Protein 2BKW (pdb70)

Nearest PDB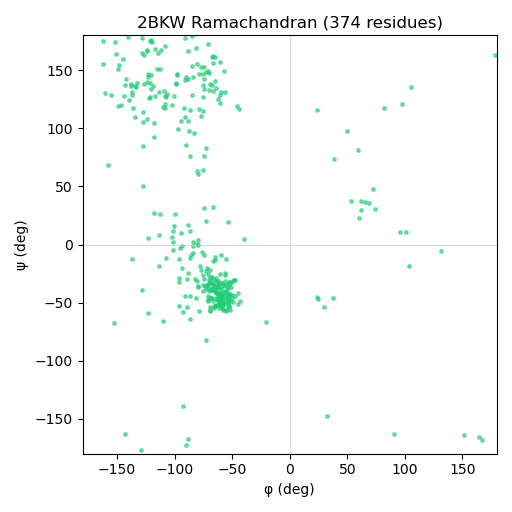 structures (foldseek):
  2bkw-assembly1_A-2  TM=1.003E+00  e=6.343E-75  Saccharomyces cerevisiae S288C
  2dr1-assembly1_B  TM=9.076E-01  e=2.582E-27  Pyrococcus horikoshii OT3
  1iug-assembly1_B  TM=9.218E-01  e=3.062E-27  Thermus thermophilus
  6pk3-assembly1_B  TM=8.528E-01  e=1.511E-28  Arabidopsis thaliana
  6mfb-assembly1_B  TM=8.972E-01  e=1.087E-23  Aedes aegypti

Structure (mmCIF, N/CA/C/O backbone):
data_2BKW
#
_entry.id   2BKW
#
_cell.length_a   57.400
_cell.length_b   57.400
_cell.length_c   184.500
_cell.angle_alpha   90.00
_cell.angle_beta   90.00
_cell.angle_gamma   120.00
#
_symmetry.space_group_name_H-M   'P 31 2 1'
#
loop_
_entity.id
_entity.type
_entity.pdbx_description
1 polymer 'ALANINE-GLYOXYLATE AMINOTRANSFERASE 1'
2 non-polymer "PYRIDOXAL-5'-PHOSPHATE"
3 non-polymer 'GLYOXYLIC ACID'
4 water water
#
loop_
_atom_site.group_PDB
_atom_site.id
_atom_site.type_symbol
_atom_site.label_atom_id
_atom_site.label_alt_id
_atom_site.label_comp_id
_atom_site.label_asym_id
_atom_site.label_entity_id
_atom_site.label_seq_id
_atom_site.pdbx_PDB_ins_code
_atom_site.Cartn_x
_atom_site.Cartn_y
_atom_site.Cartn_z
_atom_site.occupancy
_atom_site.B_iso_or_equiv
_atom_site.auth_seq_id
_atom_site.auth_comp_id
_atom_site.auth_asym_id
_atom_site.auth_atom_id
_atom_site.pdbx_PDB_model_num
ATOM 1 N N . LYS A 1 3 ? -16.595 83.540 18.066 1.00 63.41 3 LYS A N 1
ATOM 2 C CA . LYS A 1 3 ? -16.665 82.069 18.321 1.00 63.61 3 LYS A CA 1
ATOM 3 C C . LYS A 1 3 ? -16.267 81.269 17.085 1.00 61.94 3 LYS A C 1
ATOM 4 O O . LYS A 1 3 ? -16.272 81.785 15.964 1.00 61.93 3 LYS A O 1
ATOM 10 N N . SER A 1 4 ? -15.934 80.001 17.299 1.00 59.30 4 SER A N 1
ATOM 11 C CA . SER A 1 4 ? -15.523 79.132 16.206 1.00 56.48 4 SER A CA 1
ATOM 12 C C . SER A 1 4 ? -16.295 77.821 16.193 1.00 53.78 4 SER A C 1
ATOM 13 O O . SER A 1 4 ? -17.214 77.610 16.994 1.00 52.48 4 SER A O 1
ATOM 16 N N . VAL A 1 5 ? -15.918 76.951 15.260 1.00 50.12 5 VAL A N 1
ATOM 17 C CA . VAL A 1 5 ? -16.540 75.643 15.142 1.00 46.52 5 VAL A CA 1
ATOM 18 C C . VAL A 1 5 ? -16.009 74.806 16.301 1.00 42.56 5 VAL A C 1
ATOM 19 O O . VAL A 1 5 ? -14.842 74.923 16.681 1.00 41.10 5 VAL A O 1
ATOM 23 N N . ASP A 1 6 ? -16.873 73.975 16.868 1.00 37.45 6 ASP A N 1
ATOM 24 C CA . ASP A 1 6 ? -16.480 73.121 17.973 1.00 33.13 6 ASP A CA 1
ATOM 25 C C . ASP A 1 6 ? -15.464 72.089 17.486 1.00 29.91 6 ASP A C 1
ATOM 26 O O . ASP A 1 6 ? -15.393 71.767 16.308 1.00 28.81 6 ASP A O 1
ATOM 31 N N . THR A 1 7 ? -14.664 71.582 18.406 1.00 27.96 7 THR A N 1
ATOM 32 C CA . THR A 1 7 ? -13.663 70.589 18.075 1.00 25.50 7 THR A CA 1
ATOM 33 C C . THR A 1 7 ? -14.318 69.221 18.144 1.00 24.81 7 THR A C 1
ATOM 34 O O . THR A 1 7 ? -14.767 68.793 19.207 1.00 23.84 7 THR A O 1
ATOM 38 N N . LEU A 1 8 ? -14.384 68.540 17.006 1.00 24.74 8 LEU A N 1
ATOM 39 C CA . LEU A 1 8 ? -14.999 67.224 16.958 1.00 24.23 8 LEU A CA 1
ATOM 40 C C . LEU A 1 8 ? -14.098 66.137 17.513 1.00 24.72 8 LEU A C 1
ATOM 41 O O . LEU A 1 8 ? -13.084 65.778 16.905 1.00 25.90 8 LEU A O 1
ATOM 46 N N . LEU A 1 9 ? -14.479 65.605 18.669 1.00 23.36 9 LEU A N 1
ATOM 47 C CA . LEU A 1 9 ? -13.712 64.548 19.302 1.00 21.24 9 LEU A CA 1
ATOM 48 C C . LEU A 1 9 ? -14.598 63.360 19.642 1.00 22.57 9 LEU A C 1
ATOM 49 O O . LEU A 1 9 ? -14.608 62.882 20.775 1.00 21.52 9 LEU A O 1
ATOM 54 N N . ILE A 1 10 ? -15.355 62.909 18.644 1.00 23.65 10 ILE A N 1
ATOM 55 C CA . ILE A 1 10 ? -16.225 61.747 18.775 1.00 24.56 10 ILE A CA 1
ATOM 56 C C . ILE A 1 10 ? -15.652 60.676 17.843 1.00 25.66 10 ILE A C 1
ATOM 57 O O . ILE A 1 10 ? -14.823 60.966 16.976 1.00 24.90 10 ILE A O 1
ATOM 62 N N . PRO A 1 11 ? -16.076 59.420 18.015 1.00 26.37 11 PRO A N 1
ATOM 63 C CA . PRO A 1 11 ? -15.553 58.366 17.143 1.00 26.42 11 PRO A CA 1
ATOM 64 C C . PRO A 1 11 ? -16.208 58.289 15.766 1.00 26.60 11 PRO A C 1
ATOM 65 O O . PRO A 1 11 ? -16.803 57.269 15.403 1.00 27.79 11 PRO A O 1
ATOM 69 N N . GLY A 1 12 ? -16.090 59.371 15.001 1.00 25.50 12 GLY A N 1
ATOM 70 C CA . GLY A 1 12 ? -16.663 59.397 13.667 1.00 24.51 12 GLY A CA 1
ATOM 71 C C . GLY A 1 12 ? -18.018 60.077 13.604 1.00 24.66 12 GLY A C 1
ATOM 72 O O . GLY A 1 12 ? -18.955 59.646 14.278 1.00 25.90 12 GLY A O 1
ATOM 73 N N . PRO A 1 13 ? -18.160 61.143 12.797 1.00 22.32 13 PRO A N 1
ATOM 74 C CA . PRO A 1 13 ? -17.136 61.749 11.939 1.00 20.06 13 PRO A CA 1
ATOM 75 C C . PRO A 1 13 ? -15.992 62.347 12.743 1.00 18.79 13 PRO A C 1
ATOM 76 O O . PRO A 1 13 ? -16.134 62.609 13.936 1.00 20.06 13 PRO A O 1
ATOM 80 N N . ILE A 1 14 ? -14.859 62.565 12.086 1.00 18.38 14 ILE A N 1
ATOM 81 C CA . ILE A 1 14 ? -13.698 63.152 12.747 1.00 17.22 14 ILE A CA 1
ATOM 82 C C . ILE A 1 14 ? -13.257 64.402 11.997 1.00 17.08 14 ILE A C 1
ATOM 83 O O . ILE A 1 14 ? -13.695 64.641 10.875 1.00 17.81 14 ILE A O 1
ATOM 88 N N . ILE A 1 15 ? -12.399 65.193 12.632 1.00 16.80 15 ILE A N 1
ATOM 89 C CA . ILE A 1 15 ? -11.870 66.412 12.034 1.00 17.17 15 ILE A CA 1
ATOM 90 C C . ILE A 1 15 ? -11.036 66.046 10.807 1.00 18.66 15 ILE A C 1
ATOM 91 O O . ILE A 1 15 ? -10.225 65.114 10.854 1.00 21.88 15 ILE A O 1
ATOM 96 N N . LEU A 1 16 ? -11.234 66.780 9.715 1.00 17.85 16 LEU A N 1
ATOM 97 C CA . LEU A 1 16 ? -10.512 66.528 8.469 1.00 17.99 16 LEU A CA 1
ATOM 98 C C . LEU A 1 16 ? -9.336 67.472 8.338 1.00 18.54 16 LEU A C 1
ATOM 99 O O . LEU A 1 16 ? -9.405 68.628 8.754 1.00 19.73 16 LEU A O 1
ATOM 104 N N . SER A 1 17 ? -8.260 66.981 7.738 1.00 18.59 17 SER A N 1
ATOM 105 C CA . SER A 1 17 ? -7.083 67.809 7.523 1.00 17.76 17 SER A CA 1
ATOM 106 C C . SER A 1 17 ? -7.495 68.858 6.501 1.00 17.00 17 SER A C 1
ATOM 107 O O . SER A 1 17 ? -8.481 68.681 5.784 1.00 18.17 17 SER A O 1
ATOM 110 N N . GLY A 1 18 ? -6.737 69.941 6.425 1.00 16.23 18 GLY A N 1
ATOM 111 C CA . GLY A 1 18 ? -7.070 70.996 5.490 1.00 15.10 18 GLY A CA 1
ATOM 112 C C . GLY A 1 18 ? -7.185 70.534 4.056 1.00 15.90 18 GLY A C 1
ATOM 113 O O . GLY A 1 18 ? -8.127 70.890 3.355 1.00 17.70 18 GLY A O 1
ATOM 114 N N . ALA A 1 19 ? -6.230 69.728 3.612 1.00 16.52 19 ALA A N 1
ATOM 115 C CA . ALA A 1 19 ? -6.233 69.247 2.244 1.00 16.30 19 ALA A CA 1
ATOM 116 C C . ALA A 1 19 ? -7.487 68.462 1.870 1.00 18.72 19 ALA A C 1
ATOM 117 O O . ALA A 1 19 ? -8.124 68.762 0.857 1.00 18.61 19 ALA A O 1
ATOM 119 N N . VAL A 1 20 ? -7.852 67.465 2.674 1.00 19.33 20 VAL A N 1
ATOM 120 C CA . VAL A 1 20 ? -9.022 66.672 2.331 1.00 19.99 20 VAL A CA 1
ATOM 121 C C . VAL A 1 20 ? -10.306 67.471 2.479 1.00 21.47 20 VAL A C 1
ATOM 122 O O . VAL A 1 20 ? -11.278 67.211 1.776 1.00 20.61 20 VAL A O 1
ATOM 126 N N . GLN A 1 21 ? -10.315 68.456 3.370 1.00 23.13 21 GLN A N 1
ATOM 127 C CA . GLN A 1 21 ? -11.522 69.251 3.540 1.00 25.04 21 GLN A CA 1
ATOM 128 C C . GLN A 1 21 ? -11.767 70.155 2.347 1.00 24.77 21 GLN A C 1
ATOM 129 O O . GLN A 1 21 ? -12.878 70.215 1.820 1.00 26.07 21 GLN A O 1
ATOM 135 N N . LYS A 1 22 ? -10.740 70.866 1.913 1.00 24.98 22 LYS A N 1
ATOM 136 C CA . LYS A 1 22 ? -10.929 71.751 0.779 1.00 28.21 22 LYS A CA 1
ATOM 137 C C . LYS A 1 22 ? -11.018 70.965 -0.520 1.00 27.21 22 LYS A C 1
ATOM 138 O O . LYS A 1 22 ? -11.349 71.516 -1.567 1.00 26.95 22 LYS A O 1
ATOM 144 N N . ALA A 1 23 ? -10.721 69.672 -0.444 1.00 26.90 23 ALA A N 1
ATOM 145 C CA . ALA A 1 23 ? -10.793 68.813 -1.615 1.00 26.38 23 ALA A CA 1
ATOM 146 C C . ALA A 1 23 ? -12.270 68.515 -1.867 1.00 27.70 23 ALA A C 1
ATOM 147 O O . ALA A 1 23 ? -12.633 67.897 -2.865 1.00 27.31 23 ALA A O 1
ATOM 149 N N . LEU A 1 24 ? -13.116 68.961 -0.943 1.00 27.78 24 LEU A N 1
ATOM 150 C CA . LEU A 1 24 ? -14.553 68.772 -1.067 1.00 28.92 24 LEU A CA 1
ATOM 151 C C . LEU A 1 24 ? -15.124 69.928 -1.878 1.00 30.02 24 LEU A C 1
ATOM 152 O O . LEU A 1 24 ? -15.952 69.735 -2.757 1.00 29.98 24 LEU A O 1
ATOM 157 N N . ASP A 1 25 ? -14.666 71.134 -1.561 1.00 32.34 25 ASP A N 1
ATOM 158 C CA . ASP A 1 25 ? -15.102 72.340 -2.242 1.00 32.78 25 ASP A CA 1
ATOM 159 C C . ASP A 1 25 ? -14.463 72.411 -3.618 1.00 31.09 25 ASP A C 1
ATOM 160 O O . ASP A 1 25 ? -13.513 73.161 -3.832 1.00 32.34 25 ASP A O 1
ATOM 165 N N . VAL A 1 26 ? -14.983 71.616 -4.545 1.00 27.85 26 VAL A N 1
ATOM 166 C CA . VAL A 1 26 ? -14.475 71.586 -5.911 1.00 25.43 26 VAL A CA 1
ATOM 167 C C . VAL A 1 26 ? -15.634 71.419 -6.885 1.00 24.29 26 VAL A C 1
ATOM 168 O O . VAL A 1 26 ? -16.591 70.703 -6.604 1.00 23.20 26 VAL A O 1
ATOM 172 N N . PRO A 1 27 ? -15.568 72.085 -8.046 1.00 24.29 27 PRO A N 1
ATOM 173 C CA . PRO A 1 27 ? -16.660 71.951 -9.015 1.00 24.49 27 PRO A CA 1
ATOM 174 C C . PRO A 1 27 ? -16.910 70.504 -9.435 1.00 24.10 27 PRO A C 1
ATOM 175 O O . PRO A 1 27 ? -15.996 69.684 -9.462 1.00 25.67 27 PRO A O 1
ATOM 179 N N . SER A 1 28 ? -18.160 70.195 -9.751 1.00 23.87 28 SER A N 1
ATOM 180 C CA . SER A 1 28 ? -18.535 68.852 -10.169 1.00 23.29 28 SER A CA 1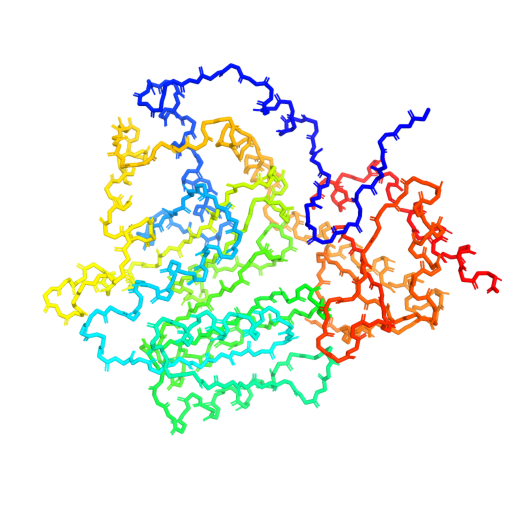
ATOM 181 C C . SER A 1 28 ? -17.908 68.432 -11.491 1.00 22.02 28 SER A C 1
ATOM 182 O O . SER A 1 28 ? -17.791 69.230 -12.417 1.00 20.83 28 SER A O 1
ATOM 185 N N . LEU A 1 29 ? -17.507 67.169 -11.564 1.00 21.13 29 LEU A N 1
ATOM 186 C CA . LEU A 1 29 ? -16.931 66.604 -12.778 1.00 21.05 29 LEU A CA 1
ATOM 187 C C . LEU A 1 29 ? -17.904 65.529 -13.233 1.00 20.14 29 LEU A C 1
ATOM 188 O O . LEU A 1 29 ? -18.605 64.949 -12.405 1.00 20.34 29 LEU A O 1
ATOM 193 N N . GLY A 1 30 ? -17.961 65.281 -14.540 1.00 20.24 30 GLY A N 1
ATOM 194 C CA . GLY A 1 30 ? -18.828 64.234 -15.054 1.00 20.07 30 GLY A CA 1
ATOM 195 C C . GLY A 1 30 ? -18.206 62.934 -14.579 1.00 19.50 30 GLY A C 1
ATOM 196 O O . GLY A 1 30 ? -16.992 62.793 -14.622 1.00 19.28 30 GLY A O 1
ATOM 197 N N . HIS A 1 31 ? -19.015 61.988 -14.119 1.00 20.98 31 HIS A N 1
ATOM 198 C CA . HIS A 1 31 ? -18.476 60.736 -13.611 1.00 23.55 31 HIS A CA 1
ATOM 199 C C . HIS A 1 31 ? -17.762 59.847 -14.629 1.00 23.53 31 HIS A C 1
ATOM 200 O O . HIS A 1 31 ? -17.072 58.897 -14.253 1.00 22.87 31 HIS A O 1
ATOM 207 N N . THR A 1 32 ? -17.916 60.136 -15.913 1.00 22.69 32 THR A N 1
ATOM 208 C CA . THR A 1 32 ? -17.229 59.327 -16.913 1.00 23.76 32 THR A CA 1
ATOM 209 C C . THR A 1 32 ? -16.181 60.165 -17.624 1.00 23.10 32 THR A C 1
ATOM 210 O O . THR A 1 32 ? -15.588 59.730 -18.603 1.00 24.48 32 THR A O 1
ATOM 214 N N . SER A 1 33 ? -15.957 61.371 -17.121 1.00 22.53 33 SER A N 1
ATOM 215 C CA . SER A 1 33 ? -14.976 62.265 -17.710 1.00 23.86 33 SER A CA 1
ATOM 216 C C . SER A 1 33 ? -13.578 61.738 -17.435 1.00 24.99 33 SER A C 1
ATOM 217 O O . SER A 1 33 ? -13.334 61.093 -16.417 1.00 26.22 33 SER A O 1
ATOM 220 N N . PRO A 1 34 ? -12.638 61.998 -18.348 1.00 25.88 34 PRO A N 1
ATOM 221 C CA . PRO A 1 34 ? -11.270 61.523 -18.151 1.00 25.08 34 PRO A CA 1
ATOM 222 C C . PRO A 1 34 ? -10.706 61.933 -16.800 1.00 25.35 34 PRO A C 1
ATOM 223 O O . PRO A 1 34 ? -10.096 61.113 -16.108 1.00 28.71 34 PRO A O 1
ATOM 227 N N . GLU A 1 35 ? -10.915 63.188 -16.411 1.00 22.45 35 GLU A N 1
ATOM 228 C CA . GLU A 1 35 ? -10.377 63.649 -15.143 1.00 23.28 35 GLU A CA 1
ATOM 229 C C . GLU A 1 35 ? -10.984 63.005 -13.915 1.00 23.05 35 GLU A C 1
ATOM 230 O O . GLU A 1 35 ? -10.285 62.809 -12.925 1.00 25.94 35 GLU A O 1
ATOM 236 N N . PHE A 1 36 ? -12.272 62.674 -13.942 1.00 22.66 36 PHE A N 1
ATOM 237 C CA . PHE A 1 36 ? -12.835 62.029 -12.770 1.00 19.73 36 PHE A CA 1
ATOM 238 C C . PHE A 1 36 ? -12.372 60.581 -12.750 1.00 20.47 36 PHE A C 1
ATOM 239 O O . PHE A 1 36 ? -12.052 60.040 -11.693 1.00 23.41 36 PHE A O 1
ATOM 247 N N . VAL A 1 37 ? -12.349 59.950 -13.918 1.00 17.80 37 VAL A N 1
ATOM 248 C CA . VAL A 1 37 ? -11.895 58.569 -14.017 1.00 18.29 37 VAL A CA 1
ATOM 249 C C . VAL A 1 37 ? -10.497 58.461 -13.387 1.00 19.15 37 VAL A C 1
ATOM 250 O O . VAL A 1 37 ? -10.180 57.463 -12.740 1.00 18.87 37 VAL A O 1
ATOM 254 N N . SER A 1 38 ? -9.667 59.490 -13.582 1.00 19.32 38 SER A N 1
ATOM 255 C CA . SER A 1 38 ? -8.314 59.509 -13.011 1.00 20.05 38 SER A CA 1
ATOM 256 C C . SER A 1 38 ? -8.379 59.431 -11.494 1.00 18.88 38 SER A C 1
ATOM 257 O O . SER A 1 38 ? -7.698 58.631 -10.863 1.00 17.10 38 SER A O 1
ATOM 260 N N . ILE A 1 39 ? -9.211 60.278 -10.916 1.00 18.98 39 ILE A N 1
ATOM 261 C CA . ILE A 1 39 ? -9.344 60.311 -9.479 1.00 19.74 39 ILE A CA 1
ATOM 262 C C . ILE A 1 39 ? -9.806 58.977 -8.912 1.00 19.78 39 ILE A C 1
ATOM 263 O O . ILE A 1 39 ? -9.146 58.410 -8.035 1.00 20.63 39 ILE A O 1
ATOM 268 N N . PHE A 1 40 ? -10.918 58.460 -9.428 1.00 18.35 40 PHE A N 1
ATOM 269 C CA . PHE A 1 40 ? -11.458 57.210 -8.908 1.00 18.13 40 PHE A CA 1
ATOM 270 C C . PHE A 1 40 ? -10.522 56.022 -9.078 1.00 16.74 40 PHE A C 1
ATOM 271 O O . PHE A 1 40 ? -10.529 55.111 -8.251 1.00 15.69 40 PHE A O 1
ATOM 279 N N . GLN A 1 41 ? -9.718 56.029 -10.137 1.00 15.43 41 GLN A N 1
ATOM 280 C CA . GLN A 1 41 ? -8.787 54.927 -10.373 1.00 15.84 41 GLN A CA 1
ATOM 281 C C . GLN A 1 41 ? -7.775 54.867 -9.235 1.00 16.36 41 GLN A C 1
ATOM 282 O O . GLN A 1 41 ? -7.511 53.809 -8.673 1.00 16.45 41 GLN A O 1
ATOM 288 N N . ARG A 1 42 ? -7.219 56.022 -8.897 1.00 18.79 42 ARG A N 1
ATOM 289 C CA . ARG A 1 42 ? -6.252 56.133 -7.815 1.00 19.11 42 ARG A CA 1
ATOM 290 C C . ARG A 1 42 ? -6.908 55.669 -6.525 1.00 18.27 42 ARG A C 1
ATOM 291 O O . ARG A 1 42 ? -6.324 54.915 -5.744 1.00 17.51 42 ARG A O 1
ATOM 299 N N . VAL A 1 43 ? -8.134 56.132 -6.319 1.00 17.11 43 VAL A N 1
ATOM 300 C CA . VAL A 1 43 ? -8.889 55.811 -5.117 1.00 16.57 43 VAL A CA 1
ATOM 301 C C . VAL A 1 43 ? -9.110 54.320 -4.913 1.00 15.73 43 VAL A C 1
ATOM 302 O O . VAL A 1 43 ? -8.971 53.797 -3.804 1.00 14.99 43 VAL A O 1
ATOM 306 N N . LEU A 1 44 ? -9.445 53.635 -5.991 1.00 16.00 44 LEU A N 1
ATOM 307 C CA . LEU A 1 44 ? -9.707 52.216 -5.914 1.00 16.25 44 LEU A CA 1
ATOM 308 C C . LEU A 1 44 ? -8.435 51.441 -5.601 1.00 18.08 44 LEU A C 1
ATOM 309 O O . LEU A 1 44 ? -8.453 50.480 -4.819 1.00 18.15 44 LEU A O 1
ATOM 314 N N . LYS A 1 45 ? -7.327 51.872 -6.197 1.00 16.54 45 LYS A N 1
ATOM 315 C CA . LYS A 1 45 ? -6.054 51.215 -5.974 1.00 14.79 45 LYS A CA 1
ATOM 316 C C . LYS A 1 45 ? -5.508 51.532 -4.596 1.00 14.59 45 LYS A C 1
ATOM 317 O O . LYS A 1 45 ? -4.889 50.682 -3.965 1.00 16.90 45 LYS A O 1
ATOM 323 N N . ASN A 1 46 ? -5.735 52.752 -4.122 1.00 14.75 46 ASN A N 1
ATOM 324 C CA . ASN A 1 46 ? -5.262 53.130 -2.797 1.00 15.38 46 ASN A CA 1
ATOM 325 C C . ASN A 1 46 ? -6.180 52.562 -1.722 1.00 16.59 46 ASN A C 1
ATOM 326 O O . ASN A 1 46 ? -5.804 52.460 -0.549 1.00 16.61 46 ASN A O 1
ATOM 331 N N . THR A 1 47 ? -7.389 52.190 -2.126 1.00 15.71 47 THR A N 1
ATOM 332 C CA . THR A 1 47 ? -8.319 51.583 -1.201 1.00 17.16 47 THR A CA 1
ATOM 333 C C . THR A 1 47 ? -7.797 50.183 -0.852 1.00 16.78 47 THR A C 1
ATOM 334 O O . THR A 1 47 ? -7.756 49.798 0.308 1.00 17.21 47 THR A O 1
ATOM 338 N N . ARG A 1 48 ? -7.384 49.424 -1.856 1.00 17.64 48 ARG A N 1
ATOM 339 C CA . ARG A 1 48 ? -6.853 48.091 -1.611 1.00 18.99 48 ARG A CA 1
ATOM 340 C C . ARG A 1 48 ? -5.556 48.204 -0.817 1.00 19.60 48 ARG A C 1
ATOM 341 O O . ARG A 1 48 ? -5.269 47.392 0.062 1.00 20.92 48 ARG A O 1
ATOM 349 N N . ALA A 1 49 ? -4.776 49.228 -1.124 1.00 20.15 49 ALA A N 1
ATOM 350 C CA . ALA A 1 49 ? -3.516 49.439 -0.436 1.00 20.36 49 ALA A CA 1
ATOM 351 C C . ALA A 1 49 ? -3.762 49.678 1.045 1.00 20.51 49 ALA A C 1
ATOM 352 O O . ALA A 1 49 ? -3.182 49.024 1.905 1.00 21.04 49 ALA A O 1
ATOM 354 N N . VAL A 1 50 ? -4.644 50.622 1.334 1.00 21.08 50 VAL A N 1
ATOM 355 C CA . VAL A 1 50 ? -4.958 50.979 2.700 1.00 19.51 50 VAL A CA 1
ATOM 356 C C . VAL A 1 50 ? -5.440 49.779 3.523 1.00 20.28 50 VAL A C 1
ATOM 357 O O . VAL A 1 50 ? -5.293 49.764 4.745 1.00 22.45 50 VAL A O 1
ATOM 361 N N . PHE A 1 51 ? -6.013 48.777 2.863 1.00 18.64 51 PHE A N 1
ATOM 362 C CA . PHE A 1 51 ? -6.485 47.577 3.556 1.00 18.06 51 PHE A CA 1
ATOM 363 C C . PHE A 1 51 ? -5.329 46.594 3.747 1.00 19.57 51 PHE A C 1
ATOM 364 O O . PHE A 1 51 ? -5.464 45.570 4.430 1.00 17.08 51 PHE A O 1
ATOM 372 N N . LYS A 1 52 ? -4.195 46.923 3.132 1.00 20.59 52 LYS A N 1
ATOM 373 C CA . LYS A 1 52 ? -3.005 46.086 3.164 1.00 19.13 52 LYS A CA 1
ATOM 374 C C . LYS A 1 52 ? -3.248 44.870 2.281 1.00 18.58 52 LYS A C 1
ATOM 375 O O . LYS A 1 52 ? -3.019 43.722 2.681 1.00 18.09 52 LYS A O 1
ATOM 381 N N . SER A 1 53 ? -3.751 45.132 1.082 1.00 15.46 53 SER A N 1
ATOM 382 C CA . SER A 1 53 ? -3.990 44.070 0.129 1.00 14.39 53 SER A CA 1
ATOM 383 C C . SER A 1 53 ? -3.169 44.384 -1.105 1.00 14.68 53 SER A C 1
ATOM 384 O O . SER A 1 53 ? -3.139 45.518 -1.580 1.00 14.92 53 SER A O 1
ATOM 387 N N . ALA A 1 54 ? -2.478 43.376 -1.611 1.00 15.20 54 ALA A N 1
ATOM 388 C CA . ALA A 1 54 ? -1.659 43.556 -2.791 1.00 17.25 54 ALA A CA 1
ATOM 389 C C . ALA A 1 54 ? -2.533 43.415 -4.037 1.00 18.20 54 ALA A C 1
ATOM 390 O O . ALA A 1 54 ? -3.469 42.619 -4.069 1.00 17.74 54 ALA A O 1
ATOM 392 N N . ALA A 1 55 ? -2.235 44.204 -5.058 1.00 19.84 55 ALA A N 1
ATOM 393 C CA . ALA A 1 55 ? -3.004 44.139 -6.288 1.00 22.22 55 ALA A CA 1
ATOM 394 C C . ALA A 1 55 ? -2.991 42.700 -6.803 1.00 23.94 55 ALA A C 1
ATOM 395 O O . ALA A 1 55 ? -3.975 42.217 -7.356 1.00 25.26 55 ALA A O 1
ATOM 397 N N . ALA A 1 56 ? -1.873 42.014 -6.596 1.00 25.59 56 ALA A N 1
ATOM 398 C CA . ALA A 1 56 ? -1.722 40.630 -7.033 1.00 26.67 56 ALA A CA 1
ATOM 399 C C . ALA A 1 56 ? -2.738 39.675 -6.389 1.00 27.19 56 ALA A C 1
ATOM 400 O O . ALA A 1 56 ? -3.052 38.626 -6.950 1.00 28.51 56 ALA A O 1
ATOM 402 N N . SER A 1 57 ? -3.239 40.031 -5.210 1.00 26.36 57 SER A N 1
ATOM 403 C CA . SER A 1 57 ? -4.216 39.205 -4.508 1.00 25.32 57 SER A CA 1
ATOM 404 C C . SER A 1 57 ? -5.523 39.113 -5.288 1.00 26.22 57 SER A C 1
ATOM 405 O O . SER A 1 57 ? -6.397 38.313 -4.954 1.00 24.71 57 SER A O 1
ATOM 408 N N . LYS A 1 58 ? -5.654 39.947 -6.318 1.00 26.24 58 LYS A N 1
ATOM 409 C CA . LYS A 1 58 ? -6.855 39.986 -7.137 1.00 26.59 58 LYS A CA 1
ATOM 410 C C . LYS A 1 58 ? -8.097 40.351 -6.310 1.00 26.76 58 LYS A C 1
ATOM 411 O O . LYS A 1 58 ? -9.228 40.029 -6.693 1.00 26.49 58 LYS A O 1
ATOM 417 N N . SER A 1 59 ? -7.889 41.013 -5.171 1.00 23.86 59 SER A N 1
ATOM 418 C CA . SER A 1 59 ? -9.016 41.426 -4.351 1.00 21.02 59 SER A CA 1
ATOM 419 C C . SER A 1 59 ? -9.707 42.588 -5.070 1.00 20.80 59 SER A C 1
ATOM 420 O O . SER A 1 59 ? -9.059 43.358 -5.775 1.00 20.90 59 SER A O 1
ATOM 423 N N . GLN A 1 60 ? -11.022 42.695 -4.902 1.00 18.97 60 GLN A N 1
ATOM 424 C CA . GLN A 1 60 ? -11.811 43.727 -5.561 1.00 17.37 60 GLN A CA 1
ATOM 425 C C . GLN A 1 60 ? -12.335 44.767 -4.578 1.00 16.93 60 GLN A C 1
ATOM 426 O O . GLN A 1 60 ? -13.089 44.447 -3.660 1.00 17.55 60 GLN A O 1
ATOM 432 N N . PRO A 1 61 ? -11.929 46.031 -4.752 1.00 15.31 61 PRO A N 1
ATOM 433 C CA . PRO A 1 61 ? -12.371 47.111 -3.870 1.00 15.02 61 PRO A CA 1
ATOM 434 C C . PRO A 1 61 ? -13.719 47.692 -4.299 1.00 14.86 61 PRO A C 1
ATOM 435 O O . PRO A 1 61 ? -14.086 47.619 -5.477 1.00 15.87 61 PRO A O 1
ATOM 439 N N . PHE A 1 62 ? -14.463 48.247 -3.346 1.00 13.59 62 PHE A N 1
ATOM 440 C CA . PHE A 1 62 ? -15.743 48.878 -3.671 1.00 13.87 62 PHE A CA 1
ATOM 441 C C . PHE A 1 62 ? -15.891 50.142 -2.881 1.00 13.34 62 PHE A C 1
ATOM 442 O O . PHE A 1 62 ? -15.775 50.141 -1.664 1.00 14.15 62 PHE A O 1
ATOM 450 N N . VAL A 1 63 ? -16.118 51.234 -3.590 1.00 14.02 63 VAL A N 1
ATOM 451 C CA . VAL A 1 63 ? -16.305 52.515 -2.948 1.00 14.42 63 VAL A CA 1
ATOM 452 C C . VAL A 1 63 ? -17.596 53.080 -3.493 1.00 15.28 63 VAL A C 1
ATOM 453 O O . VAL A 1 63 ? -17.702 53.376 -4.683 1.00 14.84 63 VAL A O 1
ATOM 457 N N . LEU A 1 64 ? -18.592 53.212 -2.632 1.00 15.14 64 LEU A N 1
ATOM 458 C CA . LEU A 1 64 ? -19.845 53.754 -3.097 1.00 16.86 64 LEU A CA 1
ATOM 459 C C . LEU A 1 64 ? -20.560 54.622 -2.081 1.00 17.43 64 LEU A C 1
ATOM 460 O O . LEU A 1 64 ? -20.281 54.559 -0.885 1.00 19.23 64 LEU A O 1
ATOM 465 N N . ALA A 1 65 ? -21.459 55.466 -2.577 1.00 17.11 65 ALA A N 1
ATOM 466 C CA . ALA A 1 65 ? -22.231 56.343 -1.716 1.00 17.27 65 ALA A CA 1
ATOM 467 C C . ALA A 1 65 ? -22.968 55.492 -0.679 1.00 18.11 65 ALA A C 1
ATOM 468 O O . ALA A 1 65 ? -23.607 54.491 -1.015 1.00 17.96 65 ALA A O 1
ATOM 470 N N . GLY A 1 66 ? -22.860 55.904 0.580 1.00 16.99 66 GLY A N 1
ATOM 471 C CA . GLY A 1 66 ? -23.494 55.197 1.672 1.00 16.88 66 GLY A CA 1
ATOM 472 C C . GLY A 1 66 ? -22.668 55.440 2.914 1.00 17.79 66 GLY A C 1
ATOM 473 O O . GLY A 1 66 ? -21.854 56.350 2.948 1.00 19.27 66 GLY A O 1
ATOM 474 N N . SER A 1 67 ? -22.870 54.640 3.945 1.00 19.61 67 SER A N 1
ATOM 475 C CA . SER A 1 67 ? -22.093 54.796 5.166 1.00 20.43 67 SER A CA 1
ATOM 476 C C . SER A 1 67 ? -21.502 53.434 5.533 1.00 19.57 67 SER A C 1
ATOM 477 O O . SER A 1 67 ? -21.738 52.450 4.840 1.00 19.84 67 SER A O 1
ATOM 480 N N . GLY A 1 68 ? -20.721 53.372 6.601 1.00 19.19 68 GLY A N 1
ATOM 481 C CA . GLY A 1 68 ? -20.148 52.099 6.996 1.00 19.58 68 GLY A CA 1
ATOM 482 C C . GLY A 1 68 ? -21.190 50.997 7.016 1.00 20.17 68 GLY A C 1
ATOM 483 O O . GLY A 1 68 ? -20.957 49.900 6.529 1.00 22.48 68 GLY A O 1
ATOM 484 N N . THR A 1 69 ? -22.355 51.298 7.570 1.00 21.82 69 THR A N 1
ATOM 485 C CA . THR A 1 69 ? -23.448 50.336 7.674 1.00 22.03 69 THR A CA 1
ATOM 486 C C . THR A 1 69 ? -23.775 49.628 6.369 1.00 20.78 69 THR A C 1
ATOM 487 O O . THR A 1 69 ? -24.204 48.477 6.381 1.00 21.53 69 THR A O 1
ATOM 491 N N . LEU A 1 70 ? -23.595 50.319 5.247 1.00 18.82 70 LEU A N 1
ATOM 492 C CA . LEU A 1 70 ? -23.887 49.724 3.951 1.00 16.01 70 LEU A CA 1
ATOM 493 C C . LEU A 1 70 ? -23.042 48.465 3.803 1.00 16.34 70 LEU A C 1
ATOM 494 O O . LEU A 1 70 ? -23.489 47.476 3.230 1.00 15.97 70 LEU A O 1
ATOM 499 N N . GLY A 1 71 ? -21.824 48.510 4.335 1.00 14.85 71 GLY A N 1
ATOM 500 C CA . GLY A 1 71 ? -20.940 47.366 4.259 1.00 16.77 71 GLY A CA 1
ATOM 501 C C . GLY A 1 71 ? -21.607 46.083 4.729 1.00 18.17 71 GLY A C 1
ATOM 502 O O . GLY A 1 71 ? -21.364 45.003 4.177 1.00 17.55 71 GLY A O 1
ATOM 503 N N . TRP A 1 72 ? -22.449 46.189 5.753 1.00 18.44 72 TRP A N 1
ATOM 504 C CA . TRP A 1 72 ? -23.145 45.014 6.265 1.00 17.97 72 TRP A CA 1
ATOM 505 C C . TRP A 1 72 ? -24.104 44.519 5.193 1.00 18.98 72 TRP A C 1
ATOM 506 O O . TRP A 1 72 ? -24.079 43.349 4.814 1.00 20.59 72 TRP A O 1
ATOM 517 N N . ASP A 1 73 ? -24.950 45.418 4.702 1.00 19.67 73 ASP A N 1
ATOM 518 C CA . ASP A 1 73 ? -25.912 45.064 3.671 1.00 20.03 73 ASP A CA 1
ATOM 519 C C . ASP A 1 73 ? -25.223 44.435 2.475 1.00 20.41 73 ASP A C 1
ATOM 520 O O . ASP A 1 73 ? -25.702 43.443 1.929 1.00 21.71 73 ASP A O 1
ATOM 525 N N . ILE A 1 74 ? -24.091 45.007 2.074 1.00 20.19 74 ILE A N 1
ATOM 526 C CA . ILE A 1 74 ? -23.346 44.487 0.935 1.00 19.04 74 ILE A CA 1
ATOM 527 C C . ILE A 1 74 ? -22.893 43.054 1.184 1.00 19.67 74 ILE A C 1
ATOM 528 O O . ILE A 1 74 ? -23.132 42.175 0.360 1.00 20.46 74 ILE A O 1
ATOM 533 N N . PHE A 1 75 ? -22.246 42.805 2.316 1.00 19.90 75 PHE A N 1
ATOM 534 C CA . PHE A 1 75 ? -21.815 41.449 2.602 1.00 18.87 75 PHE A CA 1
ATOM 535 C C . PHE A 1 75 ? -23.004 40.494 2.697 1.00 18.23 75 PHE A C 1
ATOM 536 O O . PHE A 1 75 ? -23.043 39.474 2.021 1.00 19.49 75 PHE A O 1
ATOM 544 N N . ALA A 1 76 ? -23.970 40.819 3.544 1.00 17.11 76 ALA A N 1
ATOM 545 C CA . ALA A 1 76 ? -25.146 39.970 3.710 1.00 16.26 76 ALA A CA 1
ATOM 546 C C . ALA A 1 76 ? -25.853 39.659 2.393 1.00 15.86 76 ALA A C 1
ATOM 547 O O . ALA A 1 76 ? -26.162 38.507 2.099 1.00 12.78 76 ALA A O 1
ATOM 549 N N . SER A 1 77 ? -26.115 40.698 1.609 1.00 17.65 77 SER A N 1
ATOM 550 C CA . SER A 1 77 ? -26.822 40.543 0.349 1.00 19.64 77 SER A CA 1
ATOM 551 C C . SER A 1 77 ? -26.067 39.711 -0.663 1.00 21.08 77 SER A C 1
ATOM 552 O O . SER A 1 77 ? -26.674 39.057 -1.512 1.00 22.58 77 SER A O 1
ATOM 555 N N . ASN A 1 78 ? -24.743 39.725 -0.574 1.00 20.36 78 ASN A N 1
ATOM 556 C CA . ASN A 1 78 ? -23.933 38.974 -1.519 1.00 21.02 78 ASN A CA 1
ATOM 557 C C . ASN A 1 78 ? -23.514 37.591 -1.014 1.00 21.16 78 ASN A C 1
ATOM 558 O O . ASN A 1 78 ? -23.035 36.751 -1.775 1.00 20.30 78 ASN A O 1
ATOM 563 N N . PHE A 1 79 ? -23.703 37.359 0.276 1.00 20.85 79 PHE A N 1
ATOM 564 C CA . PHE A 1 79 ? -23.408 36.067 0.847 1.00 21.93 79 PHE A CA 1
ATOM 565 C C . PHE A 1 79 ? -24.706 35.256 0.811 1.00 22.16 79 PHE A C 1
ATOM 566 O O . PHE A 1 79 ? -24.758 34.195 0.209 1.00 24.82 79 PHE A O 1
ATOM 574 N N . ILE A 1 80 ? -25.761 35.761 1.439 1.00 22.28 80 ILE A N 1
ATOM 575 C CA . ILE A 1 80 ? -27.037 35.051 1.444 1.00 22.06 80 ILE A CA 1
ATOM 576 C C . ILE A 1 80 ? -27.740 35.169 0.091 1.00 22.25 80 ILE A C 1
ATOM 577 O O . ILE A 1 80 ? -28.808 35.757 -0.021 1.00 24.15 80 ILE A O 1
ATOM 582 N N . LEU A 1 81 ? -27.127 34.614 -0.942 1.00 22.98 81 LEU A N 1
ATOM 583 C CA . LEU A 1 81 ? -27.712 34.655 -2.276 1.00 22.95 81 LEU A CA 1
ATOM 584 C C . LEU A 1 81 ? -28.929 33.724 -2.313 1.00 23.93 81 LEU A C 1
ATOM 585 O O . LEU A 1 81 ? -29.173 32.970 -1.365 1.00 24.15 81 LEU A O 1
ATOM 590 N N . SER A 1 82 ? -29.677 33.764 -3.412 1.00 24.19 82 SER A N 1
ATOM 591 C CA . SER A 1 82 ? -30.893 32.969 -3.559 1.00 25.10 82 SER A CA 1
ATOM 592 C C . SER A 1 82 ? -30.769 31.481 -3.298 1.00 26.61 82 SER A C 1
ATOM 593 O O . SER A 1 82 ? -31.704 30.861 -2.796 1.00 30.01 82 SER A O 1
ATOM 596 N N . LYS A 1 83 ? -29.629 30.900 -3.648 1.00 28.35 83 LYS A N 1
ATOM 597 C CA . LYS A 1 83 ? -29.396 29.471 -3.450 1.00 27.08 83 LYS A CA 1
ATOM 598 C C . LYS A 1 83 ? -28.236 29.230 -2.491 1.00 27.21 83 LYS A C 1
ATOM 599 O O . LYS A 1 83 ? -27.581 28.197 -2.546 1.00 29.68 83 LYS A O 1
ATOM 605 N N . ALA A 1 84 ? -27.998 30.188 -1.602 1.00 27.14 84 ALA A N 1
ATOM 606 C CA . ALA A 1 84 ? -26.911 30.097 -0.640 1.00 27.26 84 ALA A CA 1
ATOM 607 C C . ALA A 1 84 ? -26.831 28.717 0.002 1.00 28.15 84 ALA A C 1
ATOM 608 O O . ALA A 1 84 ? -27.763 28.288 0.690 1.00 29.63 84 ALA A O 1
ATOM 610 N N . PRO A 1 85 ? -25.713 28.002 -0.222 1.00 27.63 85 PRO A N 1
ATOM 611 C CA . PRO A 1 85 ? -25.464 26.661 0.315 1.00 27.20 85 PRO A CA 1
ATOM 612 C C . PRO A 1 85 ? -25.339 26.612 1.833 1.00 27.62 85 PRO A C 1
ATOM 613 O O . PRO A 1 85 ? -25.756 25.641 2.465 1.00 29.40 85 PRO A O 1
ATOM 617 N N . ASN A 1 86 ? -24.758 27.649 2.421 1.00 26.39 86 ASN A N 1
ATOM 618 C CA . ASN A 1 86 ? -24.612 27.706 3.872 1.00 25.39 86 ASN A CA 1
ATOM 619 C C . ASN A 1 86 ? -25.028 29.108 4.319 1.00 24.94 86 ASN A C 1
ATOM 620 O O . ASN A 1 86 ? -24.326 30.079 4.042 1.00 24.07 86 ASN A O 1
ATOM 625 N N . LYS A 1 87 ? -26.168 29.204 5.003 1.00 24.24 87 LYS A N 1
ATOM 626 C CA . LYS A 1 87 ? -26.686 30.490 5.468 1.00 24.38 87 LYS A CA 1
ATOM 627 C C . LYS A 1 87 ? -26.312 30.814 6.902 1.00 25.24 87 LYS A C 1
ATOM 628 O O . LYS A 1 87 ? -26.637 31.893 7.396 1.00 25.23 87 LYS A O 1
ATOM 634 N N . ASN A 1 88 ? -25.635 29.881 7.568 1.00 26.69 88 ASN A N 1
ATOM 635 C CA . ASN A 1 88 ? -25.222 30.072 8.957 1.00 26.68 88 ASN A CA 1
ATOM 636 C C . ASN A 1 88 ? -24.036 31.010 9.071 1.00 26.89 88 ASN A C 1
ATOM 637 O O . ASN A 1 88 ? -23.001 30.821 8.420 1.00 26.98 88 ASN A O 1
ATOM 642 N N . VAL A 1 89 ? -24.194 32.027 9.907 1.00 25.61 89 VAL A N 1
ATOM 643 C CA . VAL A 1 89 ? -23.135 32.997 10.127 1.00 23.95 89 VAL A CA 1
ATOM 644 C C . VAL A 1 89 ? -22.901 33.067 11.618 1.00 23.47 89 VAL A C 1
ATOM 645 O O . VAL A 1 89 ? -23.847 33.039 12.405 1.00 22.80 89 VAL A O 1
ATOM 649 N N . LEU A 1 90 ? -21.634 33.120 12.004 1.00 23.67 90 LEU A N 1
ATOM 650 C CA . LEU A 1 90 ? -21.278 33.211 13.411 1.00 24.07 90 LEU A CA 1
ATOM 651 C C . LEU A 1 90 ? -20.775 34.628 13.614 1.00 23.90 90 LEU A C 1
ATOM 652 O O . LEU A 1 90 ? -19.823 35.069 12.965 1.00 23.44 90 LEU A O 1
ATOM 657 N N . VAL A 1 91 ? -21.448 35.343 14.503 1.00 22.66 91 VAL A N 1
ATOM 658 C CA . VAL A 1 91 ? -21.111 36.719 14.790 1.00 21.71 91 VAL A CA 1
ATOM 659 C C . VAL A 1 91 ? -20.339 36.838 16.084 1.00 21.14 91 VAL A C 1
ATOM 660 O O . VAL A 1 91 ? -20.821 36.436 17.142 1.00 23.00 91 VAL A O 1
ATOM 664 N N . VAL A 1 92 ? -19.128 37.375 15.992 1.00 20.30 92 VAL A N 1
ATOM 665 C CA . VAL A 1 92 ? -18.291 37.582 17.168 1.00 19.22 92 VAL A CA 1
ATOM 666 C C . VAL A 1 92 ? -18.625 38.982 17.657 1.00 19.58 92 VAL A C 1
ATOM 667 O O . VAL A 1 92 ? -18.271 39.973 17.014 1.00 19.24 92 VAL A O 1
ATOM 671 N N . SER A 1 93 ? -19.308 39.056 18.795 1.00 20.67 93 SER A N 1
ATOM 672 C CA . SER A 1 93 ? -19.732 40.332 19.348 1.00 21.41 93 SER A CA 1
ATOM 673 C C . SER A 1 93 ? -18.888 40.897 20.482 1.00 22.44 93 SER A C 1
ATOM 674 O O . SER A 1 93 ? -18.623 40.225 21.476 1.00 24.09 93 SER A O 1
ATOM 677 N N . THR A 1 94 ? -18.477 42.149 20.321 1.00 22.46 94 THR A N 1
ATOM 678 C CA . THR A 1 94 ? -17.687 42.840 21.326 1.00 23.76 94 THR A CA 1
ATOM 679 C C . THR A 1 94 ? -18.420 44.116 21.733 1.00 23.89 94 THR A C 1
ATOM 680 O O . THR A 1 94 ? -17.912 44.925 22.502 1.00 23.31 94 THR A O 1
ATOM 684 N N . GLY A 1 95 ? -19.627 44.284 21.210 1.00 24.38 95 GLY A N 1
ATOM 685 C CA . GLY A 1 95 ? -20.407 45.464 21.521 1.00 24.38 95 GLY A CA 1
ATOM 686 C C . GLY A 1 95 ? -21.614 45.659 20.618 1.00 25.50 95 GLY A C 1
ATOM 687 O O . GLY A 1 95 ? -21.994 44.779 19.836 1.00 25.44 95 GLY A O 1
ATOM 688 N N . THR A 1 96 ? -22.200 46.845 20.722 1.00 24.80 96 THR A N 1
ATOM 689 C CA . THR A 1 96 ? -23.393 47.219 19.977 1.00 23.59 96 THR A CA 1
ATOM 690 C C . THR A 1 96 ? -23.387 46.983 18.477 1.00 22.37 96 THR A C 1
ATOM 691 O O . THR A 1 96 ? -24.357 46.484 17.924 1.00 22.38 96 THR A O 1
ATOM 695 N N . PHE A 1 97 ? -22.304 47.362 17.813 1.00 21.63 97 PHE A N 1
ATOM 696 C CA . PHE A 1 97 ? -22.233 47.209 16.374 1.00 20.31 97 PHE A CA 1
ATOM 697 C C . PHE A 1 97 ? -22.148 45.772 15.900 1.00 20.95 97 PHE A C 1
ATOM 698 O O . PHE A 1 97 ? -22.669 45.443 14.836 1.00 21.38 97 PHE A O 1
ATOM 706 N N . SER A 1 98 ? -21.510 44.913 16.687 1.00 22.05 98 SER A N 1
ATOM 707 C CA . SER A 1 98 ? -21.422 43.497 16.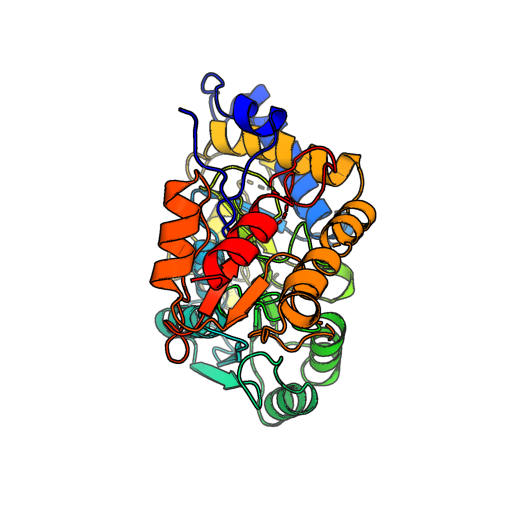334 1.00 22.88 98 SER A CA 1
ATOM 708 C C . SER A 1 98 ? -22.869 43.006 16.283 1.00 22.01 98 SER A C 1
ATOM 709 O O . SER A 1 98 ? -23.283 42.326 15.338 1.00 21.68 98 SER A O 1
ATOM 712 N N . ASP A 1 99 ? -23.630 43.387 17.308 1.00 21.26 99 ASP A N 1
ATOM 713 C CA . ASP A 1 99 ? -25.037 43.013 17.430 1.00 22.24 99 ASP A CA 1
ATOM 714 C C . ASP A 1 99 ? -25.884 43.545 16.282 1.00 21.17 99 ASP A C 1
ATOM 715 O O . ASP A 1 99 ? -26.678 42.812 15.697 1.00 19.81 99 ASP A O 1
ATOM 720 N N . ARG A 1 100 ? -25.719 44.824 15.965 1.00 20.48 100 ARG A N 1
ATOM 721 C CA . ARG A 1 100 ? -26.477 45.412 14.881 1.00 20.80 100 ARG A CA 1
ATOM 722 C C . ARG A 1 100 ? -26.122 44.742 13.562 1.00 20.58 100 ARG A C 1
ATOM 723 O O . ARG A 1 100 ? -26.961 44.633 12.659 1.00 20.48 100 ARG A O 1
ATOM 731 N N . PHE A 1 101 ? -24.878 44.292 13.450 1.00 20.32 101 PHE A N 1
ATOM 732 C CA . PHE A 1 101 ? -24.442 43.594 12.246 1.00 19.19 101 PHE A CA 1
ATOM 733 C C . PHE A 1 101 ? -25.198 42.260 12.234 1.00 18.69 101 PHE A C 1
ATOM 734 O O . PHE A 1 101 ? -25.636 41.784 11.182 1.00 17.21 101 PHE A O 1
ATOM 742 N N . ALA A 1 102 ? -25.358 41.673 13.418 1.00 18.98 102 ALA A N 1
ATOM 743 C CA . ALA A 1 102 ? -26.077 40.410 13.561 1.00 20.60 102 ALA A CA 1
ATOM 744 C C . ALA A 1 102 ? -27.508 40.612 13.067 1.00 22.23 102 ALA A C 1
ATOM 745 O O . ALA A 1 102 ? -28.059 39.776 12.351 1.00 22.58 102 ALA A O 1
ATOM 747 N N . ASP A 1 103 ? -28.108 41.731 13.457 1.00 24.24 103 ASP A N 1
ATOM 748 C CA . ASP A 1 103 ? -29.460 42.056 13.027 1.00 26.30 103 ASP A CA 1
ATOM 749 C C . ASP A 1 103 ? -29.520 42.092 11.518 1.00 26.44 103 ASP A C 1
ATOM 750 O O . ASP A 1 103 ? -30.322 41.390 10.899 1.00 25.70 103 ASP A O 1
ATOM 755 N N . CYS A 1 104 ? -28.669 42.934 10.935 1.00 25.20 104 CYS A N 1
ATOM 756 C CA . CYS A 1 104 ? -28.613 43.075 9.494 1.00 23.69 104 CYS A CA 1
ATOM 757 C C . CYS A 1 104 ? -28.526 41.699 8.863 1.00 23.44 104 CYS A C 1
ATOM 758 O O . CYS A 1 104 ? -29.276 41.372 7.945 1.00 24.45 104 CYS A O 1
ATOM 761 N N . LEU A 1 105 ? -27.606 40.889 9.367 1.00 23.12 105 LEU A N 1
ATOM 762 C CA . LEU A 1 105 ? -27.437 39.545 8.847 1.00 22.82 105 LEU A CA 1
ATOM 763 C C . LEU A 1 105 ? -28.767 38.780 8.851 1.00 22.35 105 LEU A C 1
ATOM 764 O O . LEU A 1 105 ? -29.176 38.227 7.828 1.00 22.89 105 LEU A O 1
ATOM 769 N N . ARG A 1 106 ? -29.455 38.770 9.987 1.00 21.53 106 ARG A N 1
ATOM 770 C CA . ARG A 1 106 ? -30.731 38.074 10.078 1.00 20.47 106 ARG A CA 1
ATOM 771 C C . ARG A 1 106 ? -31.770 38.647 9.111 1.00 21.02 106 ARG A C 1
ATOM 772 O O . ARG A 1 106 ? -32.522 37.898 8.484 1.00 20.93 106 ARG A O 1
ATOM 780 N N . SER A 1 107 ? -31.817 39.972 9.002 1.00 20.96 107 SER A N 1
ATOM 781 C CA . SER A 1 107 ? -32.765 40.633 8.112 1.00 23.01 107 SER A CA 1
ATOM 782 C C . SER A 1 107 ? -32.606 40.141 6.684 1.00 23.97 107 SER A C 1
ATOM 783 O O . SER A 1 107 ? -33.542 40.204 5.889 1.00 24.65 107 SER A O 1
ATOM 786 N N . TYR A 1 108 ? -31.412 39.646 6.373 1.00 24.39 108 TYR A N 1
ATOM 787 C CA . TYR A 1 108 ? -31.101 39.157 5.044 1.00 24.24 108 TYR A CA 1
ATOM 788 C C . TYR A 1 108 ? -31.315 37.663 4.862 1.00 25.14 108 TYR A C 1
ATOM 789 O O . TYR A 1 108 ? -31.102 37.127 3.770 1.00 26.41 108 TYR A O 1
ATOM 798 N N . GLY A 1 109 ? -31.725 36.990 5.929 1.00 23.90 109 GLY A N 1
ATOM 799 C CA . GLY A 1 109 ? -31.985 35.570 5.831 1.00 24.69 109 GLY A CA 1
ATOM 800 C C . GLY A 1 109 ? -30.917 34.642 6.365 1.00 24.88 109 GLY A C 1
ATOM 801 O O . GLY A 1 109 ? -30.985 33.436 6.151 1.00 26.66 109 GLY A O 1
ATOM 802 N N . ALA A 1 110 ? -29.936 35.187 7.065 1.00 25.32 110 ALA A N 1
ATOM 803 C CA . ALA A 1 110 ? -28.872 34.366 7.608 1.00 25.32 110 ALA A CA 1
ATOM 804 C C . ALA A 1 110 ? -29.251 33.850 8.981 1.00 27.39 110 ALA A C 1
ATOM 805 O O . ALA A 1 110 ? -29.889 34.558 9.757 1.00 29.00 110 ALA A O 1
ATOM 807 N N . GLN A 1 111 ? -28.871 32.607 9.269 1.00 29.12 111 GLN A N 1
ATOM 808 C CA . GLN A 1 111 ? -29.132 31.998 10.569 1.00 29.39 111 GLN A CA 1
ATOM 809 C C . GLN A 1 111 ? -27.923 32.410 11.381 1.00 27.91 111 GLN A C 1
ATOM 810 O O . GLN A 1 111 ? -26.832 31.883 11.186 1.00 29.35 111 GLN A O 1
ATOM 816 N N . VAL A 1 112 ? -28.118 33.351 12.292 1.00 25.82 112 VAL A N 1
ATOM 817 C CA . VAL A 1 112 ? -27.016 33.870 13.077 1.00 24.54 112 VAL A CA 1
ATOM 818 C C . VAL A 1 112 ? -26.827 33.304 14.477 1.00 26.53 112 VAL A C 1
ATOM 819 O O . VAL A 1 112 ? -27.790 33.069 15.207 1.00 27.39 112 VAL A O 1
ATOM 823 N N . ASP A 1 113 ? -25.562 33.078 14.826 1.00 27.39 113 ASP A N 1
ATOM 824 C CA . ASP A 1 113 ? -25.165 32.603 16.144 1.00 28.54 113 ASP A CA 1
ATOM 825 C C . ASP A 1 113 ? -24.273 33.707 16.693 1.00 27.57 113 ASP A C 1
ATOM 826 O O . ASP A 1 113 ? -23.431 34.240 15.981 1.00 27.95 113 ASP A O 1
ATOM 831 N N . VAL A 1 114 ? -24.461 34.064 17.953 1.00 26.20 114 VAL A N 1
ATOM 832 C CA . VAL A 1 114 ? -23.662 35.121 18.539 1.00 24.44 114 VAL A CA 1
ATOM 833 C C . VAL A 1 114 ? -22.806 34.629 19.683 1.00 25.11 114 VAL A C 1
ATOM 834 O O . VAL A 1 114 ? -23.292 33.986 20.612 1.00 25.05 114 VAL A O 1
ATOM 838 N N . VAL A 1 115 ? -21.518 34.928 19.600 1.00 25.17 115 VAL A N 1
ATOM 839 C CA . VAL A 1 115 ? -20.596 34.556 20.646 1.00 25.64 115 VAL A CA 1
ATOM 840 C C . VAL A 1 115 ? -20.144 35.889 21.243 1.00 25.17 115 VAL A C 1
ATOM 841 O O . VAL A 1 115 ? -19.791 36.816 20.518 1.00 24.72 115 VAL A O 1
ATOM 845 N N . ARG A 1 116 ? -20.180 35.984 22.566 1.00 25.10 116 ARG A N 1
ATOM 846 C CA . ARG A 1 116 ? -19.842 37.213 23.262 1.00 26.23 116 ARG A CA 1
ATOM 847 C C . ARG A 1 116 ? -18.672 37.100 24.236 1.00 25.70 116 ARG A C 1
ATOM 848 O O . ARG A 1 116 ? -18.127 36.022 24.448 1.00 26.30 116 ARG A O 1
ATOM 856 N N . PRO A 1 117 ? -18.265 38.228 24.835 1.00 25.19 117 PRO A N 1
ATOM 857 C CA . PRO A 1 117 ? -17.151 38.215 25.789 1.00 25.76 117 PRO A CA 1
ATOM 858 C C . PRO A 1 117 ? -17.653 37.775 27.158 1.00 27.26 117 PRO A C 1
ATOM 859 O O . PRO A 1 117 ? -18.863 37.705 27.391 1.00 27.49 117 PRO A O 1
ATOM 863 N N . LEU A 1 118 ? -16.730 37.493 28.066 1.00 29.09 118 LEU A N 1
ATOM 864 C CA . LEU A 1 118 ? -17.107 37.080 29.412 1.00 32.60 118 LEU A CA 1
ATOM 865 C C . LEU A 1 118 ? -17.582 38.285 30.215 1.00 34.76 118 LEU A C 1
ATOM 866 O O . LEU A 1 118 ? -18.372 38.155 31.151 1.00 35.15 118 LEU A O 1
ATOM 871 N N . LYS A 1 119 ? -17.098 39.461 29.834 1.00 37.34 119 LYS A N 1
ATOM 872 C CA . LYS A 1 119 ? -17.461 40.698 30.508 1.00 39.68 119 LYS A CA 1
ATOM 873 C C . LYS A 1 119 ? -17.437 41.824 29.484 1.00 40.15 119 LYS A C 1
ATOM 874 O O . LYS A 1 119 ? -16.731 41.730 28.478 1.00 40.91 119 LYS A O 1
ATOM 880 N N . ILE A 1 120 ? -18.211 42.879 29.722 1.00 39.44 120 ILE A N 1
ATOM 881 C CA . ILE A 1 120 ? -18.230 44.001 28.794 1.00 39.00 120 ILE A CA 1
ATOM 882 C C . ILE A 1 120 ? -16.876 44.695 28.837 1.00 37.29 120 ILE A C 1
ATOM 883 O O . ILE A 1 120 ? -16.308 44.887 29.909 1.00 38.02 120 ILE A O 1
ATOM 888 N N . GLY A 1 121 ? -16.357 45.058 27.668 1.00 35.36 121 GLY A N 1
ATOM 889 C CA . GLY A 1 121 ? -15.066 45.721 27.604 1.00 32.56 121 GLY A CA 1
ATOM 890 C C . GLY A 1 121 ? -13.930 44.753 27.328 1.00 30.81 121 GLY A C 1
ATOM 891 O O . GLY A 1 121 ? -12.754 45.094 27.443 1.00 29.66 121 GLY A O 1
ATOM 892 N N . GLU A 1 122 ? -14.288 43.529 26.968 1.00 29.87 122 GLU A N 1
ATOM 893 C CA . GLU A 1 122 ? -13.307 42.500 26.667 1.00 28.64 122 GLU A CA 1
ATOM 894 C C . GLU A 1 122 ? -13.618 41.941 25.304 1.00 26.72 122 GLU A C 1
ATOM 895 O O . GLU A 1 122 ? -14.717 42.130 24.784 1.00 24.90 122 GLU A O 1
ATOM 901 N N . SER A 1 123 ? -12.645 41.257 24.721 1.00 25.75 123 SER A N 1
ATOM 902 C CA . SER A 1 123 ? -12.855 40.628 23.431 1.00 25.65 123 SER A CA 1
ATOM 903 C C . SER A 1 123 ? -13.407 39.240 23.755 1.00 25.67 123 SER A C 1
ATOM 904 O O . SER A 1 123 ? -13.375 38.812 24.908 1.00 25.47 123 SER A O 1
ATOM 907 N N . VAL A 1 124 ? -13.940 38.552 22.755 1.00 25.65 124 VAL A N 1
ATOM 908 C CA . VAL A 1 124 ? -14.475 37.215 22.958 1.00 24.81 124 VAL A CA 1
ATOM 909 C C . VAL A 1 124 ? -13.291 36.282 23.081 1.00 26.95 124 VAL A C 1
ATOM 910 O O . VAL A 1 124 ? -12.333 36.409 22.322 1.00 28.05 124 VAL A O 1
ATOM 914 N N . PRO A 1 125 ? -13.325 35.338 24.041 1.00 28.24 125 PRO A N 1
ATOM 915 C CA . PRO A 1 125 ? -12.202 34.409 24.197 1.00 28.72 125 PRO A CA 1
ATOM 916 C C . PRO A 1 125 ? -11.995 33.620 22.908 1.00 30.64 125 PRO A C 1
ATOM 917 O O . PRO A 1 125 ? -12.947 33.075 22.334 1.00 31.01 125 PRO A O 1
ATOM 921 N N . LEU A 1 126 ? -10.751 33.565 22.452 1.00 31.08 126 LEU A N 1
ATOM 922 C CA . LEU A 1 126 ? -10.426 32.855 21.226 1.00 31.64 126 LEU A CA 1
ATOM 923 C C . LEU A 1 126 ? -10.869 31.395 21.242 1.00 31.89 126 LEU A C 1
ATOM 924 O O . LEU A 1 126 ? -11.365 30.885 20.238 1.00 31.37 126 LEU A O 1
ATOM 929 N N . GLU A 1 127 ? -10.697 30.726 22.381 1.00 33.12 127 GLU A N 1
ATOM 930 C CA . GLU A 1 127 ? -11.066 29.316 22.490 1.00 34.23 127 GLU A CA 1
ATOM 931 C C . GLU A 1 127 ? -12.552 29.104 22.308 1.00 32.60 127 GLU A C 1
ATOM 932 O O . GLU A 1 127 ? -12.984 28.067 21.809 1.00 30.43 127 GLU A O 1
ATOM 938 N N . LEU A 1 128 ? -13.337 30.091 22.715 1.00 32.97 128 LEU A N 1
ATOM 939 C CA . LEU A 1 128 ? -14.779 29.991 22.575 1.00 33.31 128 LEU A CA 1
ATOM 940 C C . LEU A 1 128 ? -15.121 30.132 21.097 1.00 33.05 128 LEU A C 1
ATOM 941 O O . LEU A 1 128 ? -16.050 29.497 20.592 1.00 33.14 128 LEU A O 1
ATOM 946 N N . ILE A 1 129 ? -14.357 30.963 20.398 1.00 31.83 129 ILE A N 1
ATOM 947 C CA . ILE A 1 129 ? -14.596 31.155 18.982 1.00 30.11 129 ILE A CA 1
ATOM 948 C C . ILE A 1 129 ? -14.286 29.865 18.242 1.00 29.81 129 ILE A C 1
ATOM 949 O O . ILE A 1 129 ? -15.091 29.415 17.436 1.00 30.11 129 ILE A O 1
ATOM 954 N N . THR A 1 130 ? -13.134 29.255 18.513 1.00 30.49 130 THR A N 1
ATOM 955 C CA . THR A 1 130 ? -12.804 28.020 17.807 1.00 33.21 130 THR A CA 1
ATOM 956 C C . THR A 1 130 ? -13.819 26.938 18.177 1.00 33.63 130 THR A C 1
ATOM 957 O O . THR A 1 130 ? -14.264 26.178 17.320 1.00 32.67 130 THR A O 1
ATOM 961 N N . GLU A 1 131 ? -14.188 26.891 19.454 1.00 35.98 131 GLU A N 1
ATOM 962 C CA . GLU A 1 131 ? -15.168 25.933 19.950 1.00 37.52 131 GLU A CA 1
ATOM 963 C C . GLU A 1 131 ? -16.413 26.036 19.089 1.00 38.31 131 GLU A C 1
ATOM 964 O O . GLU A 1 131 ? -16.892 25.041 18.552 1.00 39.89 131 GLU A O 1
ATOM 970 N N . LYS A 1 132 ? -16.932 27.252 18.959 1.00 39.53 132 LYS A N 1
ATOM 971 C CA . LYS A 1 132 ? -18.123 27.494 18.157 1.00 39.54 132 LYS A CA 1
ATOM 972 C C . LYS A 1 132 ? -17.892 27.166 16.689 1.00 40.13 132 LYS A C 1
ATOM 973 O O . LYS A 1 132 ? -18.789 26.677 16.005 1.00 40.90 132 LYS A O 1
ATOM 979 N N . LEU A 1 133 ? -16.684 27.432 16.207 1.00 40.60 133 LEU A N 1
ATOM 980 C CA . LEU A 1 133 ? -16.346 27.153 14.819 1.00 41.66 133 LEU A CA 1
ATOM 981 C C . LEU A 1 133 ? -16.277 25.656 14.541 1.00 43.06 133 LEU A C 1
ATOM 982 O O . LEU A 1 133 ? -16.408 25.222 13.396 1.00 42.08 133 LEU A O 1
ATOM 987 N N . SER A 1 134 ? -16.075 24.874 15.595 1.00 44.95 134 SER A N 1
ATOM 988 C CA . SER A 1 134 ? -15.982 23.427 15.471 1.00 47.50 134 SER A CA 1
ATOM 989 C C . SER A 1 134 ? -17.318 22.712 15.585 1.00 49.15 134 SER A C 1
ATOM 990 O O . SER A 1 134 ? -17.678 21.926 14.710 1.00 49.43 134 SER A O 1
ATOM 993 N N . GLN A 1 135 ? -18.050 22.981 16.662 1.00 50.18 135 GLN A N 1
ATOM 994 C CA . GLN A 1 135 ? -19.333 22.326 16.888 1.00 51.44 135 GLN A CA 1
ATOM 995 C C . GLN A 1 135 ? -20.355 22.575 15.775 1.00 50.36 135 GLN A C 1
ATOM 996 O O . GLN A 1 135 ? -21.417 21.951 15.750 1.00 51.01 135 GLN A O 1
ATOM 1002 N N . ASN A 1 136 ? -20.028 23.478 14.856 1.00 48.79 136 ASN A N 1
ATOM 1003 C CA . ASN A 1 136 ? -20.906 23.812 13.735 1.00 46.86 136 ASN A CA 1
ATOM 1004 C C . ASN A 1 136 ? -20.057 24.254 12.550 1.00 45.50 136 ASN A C 1
ATOM 1005 O O . ASN A 1 136 ? -18.875 24.566 12.708 1.00 47.02 136 ASN A O 1
ATOM 1010 N N . SER A 1 137 ? -20.652 24.279 11.363 1.00 42.34 137 SER A N 1
ATOM 1011 C CA . SER A 1 137 ? -19.928 24.723 10.179 1.00 39.76 137 SER A CA 1
ATOM 1012 C C . SER A 1 137 ? -20.622 25.970 9.627 1.00 36.60 137 SER A C 1
ATOM 1013 O O . SER A 1 137 ? -21.694 25.894 9.017 1.00 34.95 137 SER A O 1
ATOM 1016 N N . TYR A 1 138 ? -20.004 27.122 9.866 1.00 32.67 138 TYR A N 1
ATOM 1017 C CA . TYR A 1 138 ? -20.558 28.387 9.415 1.00 28.15 138 TYR A CA 1
ATOM 1018 C C . TYR A 1 138 ? -20.069 28.771 8.039 1.00 25.42 138 TYR A C 1
ATOM 1019 O O . TYR A 1 138 ? -18.911 28.545 7.694 1.00 25.38 138 TYR A O 1
ATOM 1028 N N . GLY A 1 139 ? -20.962 29.348 7.248 1.00 22.84 139 GLY A N 1
ATOM 1029 C CA . GLY A 1 139 ? -20.576 29.775 5.922 1.00 21.09 139 GLY A CA 1
ATOM 1030 C C . GLY A 1 139 ? -19.698 31.009 6.028 1.00 20.67 139 GLY A C 1
ATOM 1031 O O . GLY A 1 139 ? -18.910 31.308 5.125 1.00 19.60 139 GLY A O 1
ATOM 1032 N N . ALA A 1 140 ? -19.829 31.725 7.143 1.00 19.13 140 ALA A N 1
ATOM 1033 C CA . ALA A 1 140 ? -19.059 32.939 7.368 1.00 18.18 140 ALA A CA 1
ATOM 1034 C C . ALA A 1 140 ? -19.055 33.327 8.830 1.00 19.20 140 ALA A C 1
ATOM 1035 O O . ALA A 1 140 ? -19.961 32.964 9.587 1.00 19.11 140 ALA A O 1
ATOM 1037 N N . VAL A 1 141 ? -18.019 34.060 9.222 1.00 18.58 141 VAL A N 1
ATOM 1038 C CA . VAL A 1 141 ? -17.903 34.543 10.583 1.00 19.92 141 VAL A CA 1
ATOM 1039 C C . VAL A 1 141 ? -17.512 36.009 10.513 1.00 21.10 141 VAL A C 1
ATOM 1040 O O . VAL A 1 141 ? -16.654 36.398 9.714 1.00 20.61 141 VAL A O 1
ATOM 1044 N N . THR A 1 142 ? -18.162 36.824 11.336 1.00 21.08 142 THR A N 1
ATOM 1045 C CA . THR A 1 142 ? -17.869 38.243 11.354 1.00 20.93 142 THR A CA 1
ATOM 1046 C C . THR A 1 142 ? -17.229 38.630 12.661 1.00 20.37 142 THR A C 1
ATOM 1047 O O . THR A 1 142 ? -17.464 38.011 13.693 1.00 20.52 142 THR A O 1
ATOM 1051 N N . VAL A 1 143 ? -16.400 39.659 12.592 1.00 20.47 143 VAL A N 1
ATOM 1052 C CA . VAL A 1 143 ? -15.727 40.195 13.752 1.00 20.99 143 VAL A CA 1
ATOM 1053 C C . VAL A 1 143 ? -15.695 41.693 13.519 1.00 21.05 143 VAL A C 1
ATOM 1054 O O . VAL A 1 143 ? -15.453 42.151 12.395 1.00 21.43 143 VAL A O 1
ATOM 1058 N N . THR A 1 144 ? -15.972 42.444 14.577 1.00 18.82 144 THR A N 1
ATOM 1059 C CA . THR A 1 144 ? -15.968 43.891 14.518 1.00 18.61 144 THR A CA 1
ATOM 1060 C C . THR A 1 144 ? -14.590 44.251 15.055 1.00 18.49 144 THR A C 1
ATOM 1061 O O . THR A 1 144 ? -14.378 44.258 16.262 1.00 20.30 144 THR A O 1
ATOM 1065 N N . HIS A 1 145 ? -13.649 44.533 14.161 1.00 17.53 145 HIS A N 1
ATOM 1066 C CA . HIS A 1 145 ? -12.292 44.820 14.579 1.00 18.04 145 HIS A CA 1
ATOM 1067 C C . HIS A 1 145 ? -12.213 45.741 15.788 1.00 19.90 145 HIS A C 1
ATOM 1068 O O . HIS A 1 145 ? -11.486 45.476 16.743 1.00 20.67 145 HIS A O 1
ATOM 1075 N N . VAL A 1 146 ? -12.951 46.835 15.740 1.00 21.64 146 VAL A N 1
ATOM 1076 C CA . VAL A 1 146 ? -12.999 47.755 16.857 1.00 22.01 146 VAL A CA 1
ATOM 1077 C C . VAL A 1 146 ? -14.464 48.109 17.010 1.00 24.51 146 VAL A C 1
ATOM 1078 O O . VAL A 1 146 ? -15.074 48.641 16.087 1.00 25.66 146 VAL A O 1
ATOM 1082 N N . ASP A 1 147 ? -15.054 47.770 18.149 1.00 24.64 147 ASP A N 1
ATOM 1083 C CA . ASP A 1 147 ? -16.438 48.124 18.339 1.00 24.71 147 ASP A CA 1
ATOM 1084 C C . ASP A 1 147 ? -16.417 49.473 19.018 1.00 26.60 147 ASP A C 1
ATOM 1085 O O . ASP A 1 147 ? -15.902 49.624 20.129 1.00 27.60 147 ASP A O 1
ATOM 1090 N N . THR A 1 148 ? -16.965 50.462 18.327 1.00 26.13 148 THR A N 1
ATOM 1091 C CA . THR A 1 148 ? -17.004 51.817 18.833 1.00 25.76 148 THR A CA 1
ATOM 1092 C C . THR A 1 148 ? -17.882 52.032 20.060 1.00 24.87 148 THR A C 1
ATOM 1093 O O . THR A 1 148 ? -17.775 53.060 20.717 1.00 24.77 148 THR A O 1
ATOM 1097 N N . SER A 1 149 ? -18.748 51.078 20.382 1.00 24.54 149 SER A N 1
ATOM 1098 C CA . SER A 1 149 ? -19.607 51.249 21.541 1.00 25.40 149 SER A CA 1
ATOM 1099 C C . SER A 1 149 ? -18.840 50.935 22.816 1.00 25.74 149 SER A C 1
ATOM 1100 O O . SER A 1 149 ? -19.016 51.595 23.833 1.00 27.10 149 SER A O 1
ATOM 1103 N N . THR A 1 150 ? -17.967 49.936 22.747 1.00 25.13 150 THR A N 1
ATOM 1104 C CA . THR A 1 150 ? -17.181 49.510 23.901 1.00 22.48 150 THR A CA 1
ATOM 1105 C C . THR A 1 150 ? -15.718 49.904 23.779 1.00 21.93 150 THR A C 1
ATOM 1106 O O . THR A 1 150 ? -14.963 49.813 24.750 1.00 21.01 150 THR A O 1
ATOM 1110 N N . ALA A 1 151 ? -15.327 50.346 22.584 1.00 20.92 151 ALA A N 1
ATOM 1111 C CA . ALA A 1 151 ? -13.944 50.742 22.313 1.00 20.13 151 ALA A CA 1
ATOM 1112 C C . ALA A 1 151 ? -13.041 49.539 22.510 1.00 19.16 151 ALA A C 1
ATOM 1113 O O . ALA A 1 151 ? -11.928 49.670 23.010 1.00 20.51 151 ALA A O 1
ATOM 1115 N N . VAL A 1 152 ? -13.542 48.371 22.115 1.00 17.72 152 VAL A N 1
ATOM 1116 C CA . VAL A 1 152 ? -12.814 47.118 22.239 1.00 16.90 152 VAL A CA 1
ATOM 1117 C C . VAL A 1 152 ? -12.144 46.689 20.933 1.00 16.81 152 VAL A C 1
ATOM 1118 O O . VAL A 1 152 ? -12.728 46.775 19.847 1.00 15.84 152 VAL A O 1
ATOM 1122 N N . LEU A 1 153 ? -10.913 46.211 21.063 1.00 17.32 153 LEU A N 1
ATOM 1123 C CA . LEU A 1 153 ? -10.120 45.750 19.930 1.00 17.68 153 LEU A CA 1
ATOM 1124 C C . LEU A 1 153 ? -10.021 44.230 19.956 1.00 19.68 153 LEU A C 1
ATOM 1125 O O . LEU A 1 153 ? -9.650 43.645 20.970 1.00 21.89 153 LEU A O 1
ATOM 1130 N N . SER A 1 154 ? -10.372 43.595 18.845 1.00 20.49 154 SER A N 1
ATOM 1131 C CA . SER A 1 154 ? -10.302 42.144 18.733 1.00 20.98 154 SER A CA 1
ATOM 1132 C C . SER A 1 154 ? -8.998 41.758 18.034 1.00 22.00 154 SER A C 1
ATOM 1133 O O . SER A 1 154 ? -8.499 42.488 17.171 1.00 22.03 154 SER A O 1
ATOM 1136 N N . ASP A 1 155 ? -8.438 40.616 18.415 1.00 22.61 155 ASP A N 1
ATOM 1137 C CA . ASP A 1 155 ? -7.190 40.151 17.816 1.00 22.58 155 ASP A CA 1
ATOM 1138 C C . ASP A 1 155 ? -7.527 39.439 16.515 1.00 21.48 155 ASP A C 1
ATOM 1139 O O . ASP A 1 155 ? -7.870 38.262 16.516 1.00 21.70 155 ASP A O 1
ATOM 1144 N N . LEU A 1 156 ? -7.438 40.154 15.406 1.00 21.19 156 LEU A N 1
ATOM 1145 C CA . LEU A 1 156 ? -7.753 39.557 14.121 1.00 23.47 156 LEU A CA 1
ATOM 1146 C C . LEU A 1 156 ? -6.747 38.497 13.683 1.00 24.07 156 LEU A C 1
ATOM 1147 O O . LEU A 1 156 ? -7.113 37.531 13.007 1.00 23.59 156 LEU A O 1
ATOM 1152 N N . LYS A 1 157 ? -5.487 38.680 14.064 1.00 23.88 157 LYS A N 1
ATOM 1153 C CA . LYS A 1 157 ? -4.450 37.725 13.708 1.00 24.33 157 LYS A CA 1
ATOM 1154 C C . LYS A 1 157 ? -4.822 36.366 14.306 1.00 23.53 157 LYS A C 1
ATOM 1155 O O . LYS A 1 157 ? -4.779 35.334 13.626 1.00 21.11 157 LYS A O 1
ATOM 1161 N N . ALA A 1 158 ? -5.208 36.383 15.578 1.00 22.23 158 ALA A N 1
ATOM 1162 C CA . ALA A 1 158 ? -5.573 35.166 16.281 1.00 23.29 158 ALA A CA 1
ATOM 1163 C C . ALA A 1 158 ? -6.820 34.547 15.690 1.00 23.19 158 ALA A C 1
ATOM 1164 O O . ALA A 1 158 ? -6.818 33.374 15.319 1.00 24.45 158 ALA A O 1
ATOM 1166 N N . ILE A 1 159 ? -7.886 35.334 15.608 1.00 23.17 159 ILE A N 1
ATOM 1167 C CA . ILE A 1 159 ? -9.143 34.842 15.068 1.00 23.06 159 ILE A CA 1
ATOM 1168 C C . ILE A 1 159 ? -8.966 34.315 13.647 1.00 23.54 159 ILE A C 1
ATOM 1169 O O . ILE A 1 159 ? -9.520 33.279 13.296 1.00 22.96 159 ILE A O 1
ATOM 1174 N N . SER A 1 160 ? -8.186 35.010 12.831 1.00 24.18 160 SER A N 1
ATOM 1175 C CA . SER A 1 160 ? -7.972 34.536 11.470 1.00 27.12 160 SER A CA 1
ATOM 1176 C C . SER A 1 160 ? -7.282 33.166 11.447 1.00 27.91 160 SER A C 1
ATOM 1177 O O . SER A 1 160 ? -7.567 32.346 10.578 1.00 29.27 160 SER A O 1
ATOM 1180 N N . GLN A 1 161 ? -6.381 32.913 12.395 1.00 29.21 161 GLN A N 1
ATOM 1181 C CA . GLN A 1 161 ? -5.690 31.623 12.453 1.00 29.95 161 GLN A CA 1
ATOM 1182 C C . GLN A 1 161 ? -6.652 30.538 12.932 1.00 27.83 161 GLN A C 1
ATOM 1183 O O . GLN A 1 161 ? -6.622 29.417 12.441 1.00 28.03 161 GLN A O 1
ATOM 1189 N N . ALA A 1 162 ? -7.515 30.875 13.881 1.00 26.62 162 ALA A N 1
ATOM 1190 C CA . ALA A 1 162 ? -8.488 29.915 14.387 1.00 25.06 162 ALA A CA 1
ATOM 1191 C C . ALA A 1 162 ? -9.424 29.478 13.260 1.00 26.04 162 ALA A C 1
ATOM 1192 O O . ALA A 1 162 ? -9.857 28.323 13.210 1.00 26.36 162 ALA A O 1
ATOM 1194 N N . ILE A 1 163 ? -9.735 30.407 12.358 1.00 24.74 163 ILE A N 1
ATOM 1195 C CA . ILE A 1 163 ? -10.611 30.113 11.233 1.00 23.84 163 ILE A CA 1
ATOM 1196 C C . ILE A 1 163 ? -9.889 29.204 10.255 1.00 23.96 163 ILE A C 1
ATOM 1197 O O . ILE A 1 163 ? -10.431 28.183 9.809 1.00 23.94 163 ILE A O 1
ATOM 1202 N N . LYS A 1 164 ? -8.661 29.580 9.924 1.00 23.06 164 LYS A N 1
ATOM 1203 C CA . LYS A 1 164 ? -7.860 28.803 8.993 1.00 23.29 164 LYS A CA 1
ATOM 1204 C C . LYS A 1 164 ? -7.686 27.396 9.525 1.00 23.09 164 LYS A C 1
ATOM 1205 O O . LYS A 1 164 ? -7.638 26.429 8.773 1.00 24.26 164 LYS A O 1
ATOM 1211 N N . GLN A 1 165 ? -7.629 27.302 10.842 1.00 22.84 165 GLN A N 1
ATOM 1212 C CA . GLN A 1 165 ? -7.407 26.051 11.533 1.00 22.64 165 GLN A CA 1
ATOM 1213 C C . GLN A 1 165 ? -8.639 25.178 11.713 1.00 23.64 165 GLN A C 1
ATOM 1214 O O . GLN A 1 165 ? -8.609 23.976 11.464 1.00 24.33 165 GLN A O 1
ATOM 1220 N N . THR A 1 166 ? -9.729 25.801 12.137 1.00 24.63 166 THR A N 1
ATOM 1221 C CA . THR A 1 166 ? -10.956 25.095 12.446 1.00 23.82 166 THR A CA 1
ATOM 1222 C C . THR A 1 166 ? -12.010 25.033 11.349 1.00 24.98 166 THR A C 1
ATOM 1223 O O . THR A 1 166 ? -12.794 24.080 11.284 1.00 24.20 166 THR A O 1
ATOM 1227 N N . SER A 1 167 ? -12.039 26.039 10.485 1.00 25.01 167 SER A N 1
ATOM 1228 C CA . SER A 1 167 ? -13.052 26.079 9.437 1.00 24.45 167 SER A CA 1
ATOM 1229 C C . SER A 1 167 ? -12.538 26.981 8.320 1.00 22.91 167 SER A C 1
ATOM 1230 O O . SER A 1 167 ? -13.070 28.045 8.077 1.00 22.36 167 SER A O 1
ATOM 1233 N N . PRO A 1 168 ? -11.494 26.548 7.609 1.00 23.88 168 PRO A N 1
ATOM 1234 C CA . PRO A 1 168 ? -10.923 27.357 6.525 1.00 23.54 168 PRO A CA 1
ATOM 1235 C C . PRO A 1 168 ? -11.876 27.857 5.437 1.00 23.42 168 PRO A C 1
ATOM 1236 O O . PRO A 1 168 ? -11.684 28.943 4.882 1.00 22.98 168 PRO A O 1
ATOM 12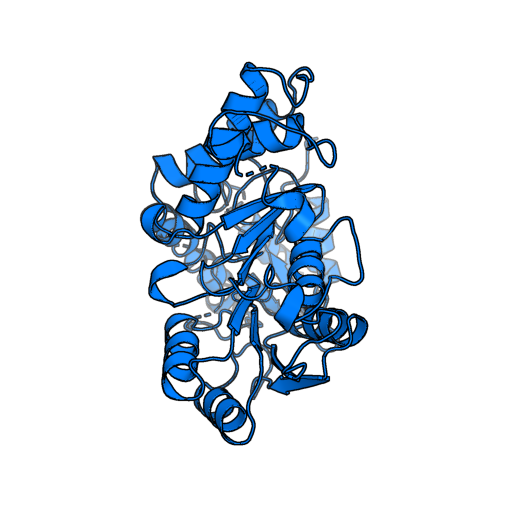40 N N . GLU A 1 169 ? -12.895 27.063 5.137 1.00 24.91 169 GLU A N 1
ATOM 1241 C CA . GLU A 1 169 ? -13.867 27.403 4.105 1.00 25.85 169 GLU A CA 1
ATOM 1242 C C . GLU A 1 169 ? -14.792 28.550 4.511 1.00 26.05 169 GLU A C 1
ATOM 1243 O O . GLU A 1 169 ? -15.327 29.251 3.649 1.00 28.34 169 GLU A O 1
ATOM 1249 N N . THR A 1 170 ? -14.993 28.743 5.813 1.00 24.41 170 THR A N 1
ATOM 1250 C CA . THR A 1 170 ? -15.866 29.818 6.278 1.00 24.05 170 THR A CA 1
ATOM 1251 C C . THR A 1 170 ? -15.260 31.185 5.956 1.00 22.20 170 THR A C 1
ATOM 1252 O O . THR A 1 170 ? -14.081 31.429 6.193 1.00 22.93 170 THR A O 1
ATOM 1256 N N . PHE A 1 171 ? -16.073 32.071 5.393 1.00 20.89 171 PHE A N 1
ATOM 1257 C CA . PHE A 1 171 ? -15.605 33.394 5.021 1.00 19.70 171 PHE A CA 1
ATOM 1258 C C . PHE A 1 171 ? -15.305 34.280 6.223 1.00 19.66 171 PHE A C 1
ATOM 1259 O O . PHE A 1 171 ? -16.091 34.367 7.164 1.00 21.77 171 PHE A O 1
ATOM 1267 N N . PHE A 1 172 ? -14.153 34.932 6.179 1.00 18.42 172 PHE A N 1
ATOM 1268 C CA . PHE A 1 172 ? -13.715 35.806 7.252 1.00 18.68 172 PHE A CA 1
ATOM 1269 C C . PHE A 1 172 ? -14.132 37.235 6.911 1.00 19.54 172 PHE A C 1
ATOM 1270 O O . PHE A 1 172 ? -13.552 37.871 6.028 1.00 18.87 172 PHE A O 1
ATOM 1278 N N . VAL A 1 173 ? -15.157 37.717 7.613 1.00 19.18 173 VAL A N 1
ATOM 1279 C CA . VAL A 1 173 ? -15.701 39.051 7.403 1.00 18.74 173 VAL A CA 1
ATOM 1280 C C . VAL A 1 173 ? -15.341 39.975 8.560 1.00 19.52 173 VAL A C 1
ATOM 1281 O O . VAL A 1 173 ? -15.599 39.665 9.718 1.00 19.28 173 VAL A O 1
ATOM 1285 N N . VAL A 1 174 ? -14.766 41.126 8.237 1.00 19.53 174 VAL A N 1
ATOM 1286 C CA . VAL A 1 174 ? -14.366 42.074 9.260 1.00 18.69 174 VAL A CA 1
ATOM 1287 C C . VAL A 1 174 ? -15.006 43.448 9.130 1.00 18.62 174 VAL A C 1
ATOM 1288 O O . VAL A 1 174 ? -14.955 44.076 8.071 1.00 18.47 174 VAL A O 1
ATOM 1292 N N . ASP A 1 175 ? -15.621 43.912 10.212 1.00 18.56 175 ASP A N 1
ATOM 1293 C CA . ASP A 1 175 ? -16.206 45.247 10.223 1.00 17.56 175 ASP A CA 1
ATOM 1294 C C . ASP A 1 175 ? -15.029 46.110 10.659 1.00 16.39 175 ASP A C 1
ATOM 1295 O O . ASP A 1 175 ? -14.731 46.217 11.845 1.00 14.73 175 ASP A O 1
ATOM 1300 N N . ALA A 1 176 ? -14.357 46.717 9.692 1.00 17.67 176 ALA A N 1
ATOM 1301 C CA . ALA A 1 176 ? -13.179 47.533 9.975 1.00 19.71 176 ALA A CA 1
ATOM 1302 C C . ALA A 1 176 ? -13.451 49.035 9.980 1.00 19.86 176 ALA A C 1
ATOM 1303 O O . ALA A 1 176 ? -12.530 49.857 9.928 1.00 20.02 176 ALA A O 1
ATOM 1305 N N . VAL A 1 177 ? -14.725 49.383 10.057 1.00 19.06 177 VAL A N 1
ATOM 1306 C CA . VAL A 1 177 ? -15.140 50.769 10.050 1.00 18.87 177 VAL A CA 1
ATOM 1307 C C . VAL A 1 177 ? -14.326 51.687 10.961 1.00 19.59 177 VAL A C 1
ATOM 1308 O O . VAL A 1 177 ? -13.981 52.799 10.579 1.00 17.73 177 VAL A O 1
ATOM 1312 N N . CYS A 1 178 ? -14.005 51.218 12.157 1.00 20.44 178 CYS A N 1
ATOM 1313 C CA . CYS A 1 178 ? -13.267 52.042 13.094 1.00 21.25 178 CYS A CA 1
ATOM 1314 C C . CYS A 1 178 ? -11.852 51.525 13.362 1.00 20.69 178 CYS A C 1
ATOM 1315 O O . CYS A 1 178 ? -11.278 51.788 14.419 1.00 19.85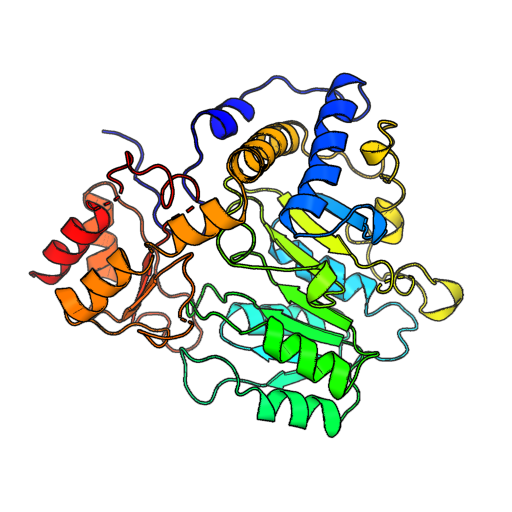 178 CYS A O 1
ATOM 1318 N N . SER A 1 179 ? -11.279 50.805 12.400 1.00 20.00 179 SER A N 1
ATOM 1319 C CA . SER A 1 179 ? -9.934 50.275 12.575 1.00 20.28 179 SER A CA 1
ATOM 1320 C C . SER A 1 179 ? -9.016 50.615 11.410 1.00 20.99 179 SER A C 1
ATOM 1321 O O . SER A 1 179 ? -7.836 50.914 11.598 1.00 22.16 179 SER A O 1
ATOM 1324 N N . ILE A 1 180 ? -9.545 50.572 10.200 1.00 19.40 180 ILE A N 1
ATOM 1325 C CA . ILE A 1 180 ? -8.712 50.898 9.064 1.00 19.52 180 ILE A CA 1
ATOM 1326 C C . I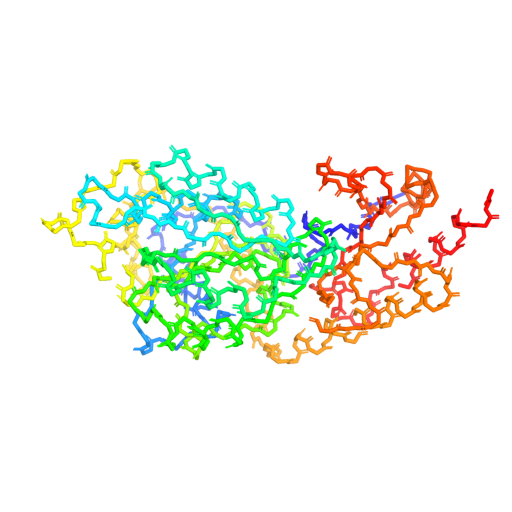LE A 1 180 ? -8.249 52.328 9.174 1.00 19.88 180 ILE A C 1
ATOM 1327 O O . ILE A 1 180 ? -9.058 53.245 9.317 1.00 20.07 180 ILE A O 1
ATOM 1332 N N . GLY A 1 181 ? -6.935 52.511 9.120 1.00 19.45 181 GLY A N 1
ATOM 1333 C CA . GLY A 1 181 ? -6.377 53.839 9.229 1.00 17.60 181 GLY A CA 1
ATOM 1334 C C . GLY A 1 181 ? -5.773 54.135 10.587 1.00 17.59 181 GLY A C 1
ATOM 1335 O O . GLY A 1 181 ? -4.988 55.066 10.702 1.00 20.98 181 GLY A O 1
ATOM 1336 N N . CYS A 1 182 ? -6.124 53.371 11.617 1.00 17.03 182 CYS A N 1
ATOM 1337 C CA . CYS A 1 182 ? -5.564 53.623 12.943 1.00 18.22 182 CYS A CA 1
ATOM 1338 C C . CYS A 1 182 ? -5.158 52.348 13.676 1.00 19.09 182 CYS A C 1
ATOM 1339 O O . CYS A 1 182 ? -4.459 52.400 14.681 1.00 21.15 182 CYS A O 1
ATOM 1342 N N . GLU A 1 183 ? -5.585 51.204 13.162 1.00 20.23 183 GLU A N 1
ATOM 1343 C CA . GLU A 1 183 ? -5.254 49.920 13.764 1.00 21.50 183 GLU A CA 1
ATOM 1344 C C . GLU A 1 183 ? -4.551 49.023 12.742 1.00 22.51 183 GLU A C 1
ATOM 1345 O O . GLU A 1 183 ? -4.843 49.071 11.544 1.00 21.78 183 GLU A O 1
ATOM 1351 N N . GLU A 1 184 ? -3.625 48.201 13.215 1.00 22.74 184 GLU A N 1
ATOM 1352 C CA . GLU A 1 184 ? -2.939 47.281 12.331 1.00 22.77 184 GLU A CA 1
ATOM 1353 C C . GLU A 1 184 ? -4.018 46.388 11.737 1.00 22.39 184 GLU A C 1
ATOM 1354 O O . GLU A 1 184 ? -4.827 45.820 12.466 1.00 22.71 184 GLU A O 1
ATOM 1360 N N . PHE A 1 185 ? -4.030 46.270 10.414 1.00 21.29 185 PHE A N 1
ATOM 1361 C CA . PHE A 1 185 ? -5.024 45.459 9.725 1.00 18.90 185 PHE A CA 1
ATOM 1362 C C . PHE A 1 185 ? -4.395 44.900 8.458 1.00 19.35 185 PHE A C 1
ATOM 1363 O O . PHE A 1 185 ? -3.982 45.659 7.591 1.00 20.40 185 PHE A O 1
ATOM 1371 N N . GLU A 1 186 ? -4.331 43.576 8.347 1.00 20.61 186 GLU A N 1
ATOM 1372 C CA . GLU A 1 186 ? -3.711 42.923 7.190 1.00 22.37 186 GLU A CA 1
ATOM 1373 C C . GLU A 1 186 ? -4.699 42.067 6.400 1.00 21.98 186 GLU A C 1
ATOM 1374 O O . GLU A 1 186 ? -4.870 40.881 6.691 1.00 23.74 186 GLU A O 1
ATOM 1380 N N . PHE A 1 187 ? -5.318 42.652 5.382 1.00 20.72 187 PHE A N 1
ATOM 1381 C CA . PHE A 1 187 ? -6.310 41.934 4.585 1.00 20.18 187 PHE A CA 1
ATOM 1382 C C . PHE A 1 187 ? -5.776 40.639 3.990 1.00 20.72 187 PHE A C 1
ATOM 1383 O O . PHE A 1 187 ? -6.337 39.563 4.212 1.00 21.73 187 PHE A O 1
ATOM 1391 N N . ASP A 1 188 ? -4.697 40.748 3.223 1.00 21.55 188 ASP A N 1
ATOM 1392 C CA . ASP A 1 188 ? -4.100 39.584 2.580 1.00 22.24 188 ASP A CA 1
ATOM 1393 C C . ASP A 1 188 ? -3.531 38.581 3.575 1.00 23.67 188 ASP A C 1
ATOM 1394 O O . ASP A 1 188 ? -3.865 37.393 3.542 1.00 22.68 188 ASP A O 1
ATOM 1399 N N . GLU A 1 189 ? -2.677 39.065 4.464 1.00 24.85 189 GLU A N 1
ATOM 1400 C CA . GLU A 1 189 ? -2.041 38.195 5.432 1.00 27.18 189 GLU A CA 1
ATOM 1401 C C . GLU A 1 189 ? -3.003 37.448 6.333 1.00 27.40 189 GLU A C 1
ATOM 1402 O O . GLU A 1 189 ? -2.831 36.251 6.554 1.00 30.97 189 GLU A O 1
ATOM 1408 N N . TRP A 1 190 ? -4.023 38.130 6.843 1.00 26.39 190 TRP A N 1
ATOM 1409 C CA . TRP A 1 190 ? -4.969 37.475 7.740 1.00 24.99 190 TRP A CA 1
ATOM 1410 C C . TRP A 1 190 ? -6.091 36.702 7.073 1.00 25.45 190 TRP A C 1
ATOM 1411 O O . TRP A 1 190 ? -6.959 36.157 7.751 1.00 27.76 190 TRP A O 1
ATOM 1422 N N . GLY A 1 191 ? -6.075 36.653 5.749 1.00 25.15 191 GLY A N 1
ATOM 1423 C CA . GLY A 1 191 ? -7.087 35.914 5.022 1.00 25.20 191 GLY A CA 1
ATOM 1424 C C . GLY A 1 191 ? -8.501 36.433 5.138 1.00 26.70 191 GLY A C 1
ATOM 1425 O O . GLY A 1 191 ? -9.450 35.648 5.178 1.00 27.10 191 GLY A O 1
ATOM 1426 N N . VAL A 1 192 ? -8.648 37.754 5.192 1.00 27.26 192 VAL A N 1
ATOM 1427 C CA . VAL A 1 192 ? -9.964 38.373 5.281 1.00 25.46 192 VAL A CA 1
ATOM 1428 C C . VAL A 1 192 ? -10.647 38.271 3.917 1.00 24.03 192 VAL A C 1
ATOM 1429 O O . VAL A 1 192 ? -10.039 38.550 2.893 1.00 23.92 192 VAL A O 1
ATOM 1433 N N . ASP A 1 193 ? -11.911 37.869 3.907 1.00 23.20 193 ASP A N 1
ATOM 1434 C CA . ASP A 1 193 ? -12.640 37.734 2.659 1.00 22.99 193 ASP A CA 1
ATOM 1435 C C . ASP A 1 193 ? -13.466 38.954 2.335 1.00 22.13 193 ASP A C 1
ATOM 1436 O O . ASP A 1 193 ? -13.660 39.297 1.173 1.00 22.60 193 ASP A O 1
ATOM 1441 N N . PHE A 1 194 ? -13.950 39.615 3.371 1.00 21.85 194 PHE A N 1
ATOM 1442 C CA . PHE A 1 194 ? -14.733 40.819 3.184 1.00 20.48 194 PHE A CA 1
ATOM 1443 C C . PHE A 1 194 ? -14.469 41.753 4.342 1.00 19.37 194 PHE A C 1
ATOM 1444 O O . PHE A 1 194 ? -14.710 41.410 5.499 1.00 19.88 194 PHE A O 1
ATOM 1452 N N . ALA A 1 195 ? -13.960 42.932 4.019 1.00 16.67 195 ALA A N 1
ATOM 1453 C CA . ALA A 1 195 ? -13.677 43.935 5.023 1.00 15.73 195 ALA A CA 1
ATOM 1454 C C . ALA A 1 195 ? -14.445 45.186 4.604 1.00 14.90 195 ALA A C 1
ATOM 1455 O O . ALA A 1 195 ? -14.523 45.516 3.418 1.00 14.10 195 ALA A O 1
ATOM 1457 N N . LEU A 1 196 ? -15.034 45.868 5.575 1.00 12.50 196 LEU A N 1
ATOM 1458 C CA . LEU A 1 196 ? -15.789 47.067 5.279 1.00 12.90 196 LEU A CA 1
ATOM 1459 C C . LEU A 1 196 ? -15.392 48.171 6.230 1.00 14.55 196 LEU A C 1
ATOM 1460 O O . LEU A 1 196 ? -15.186 47.940 7.426 1.00 13.42 196 LEU A O 1
ATOM 1465 N N . THR A 1 197 ? -15.268 49.372 5.681 1.00 14.27 197 THR A N 1
ATOM 1466 C CA . THR A 1 197 ? -14.945 50.529 6.485 1.00 14.52 197 THR A CA 1
ATOM 1467 C C . THR A 1 197 ? -15.755 51.717 5.995 1.00 15.02 197 THR A C 1
ATOM 1468 O O . THR A 1 197 ? -16.527 51.618 5.028 1.00 14.63 197 THR A O 1
ATOM 1472 N N . ALA A 1 198 ? -15.579 52.844 6.665 1.00 14.64 198 ALA A N 1
ATOM 1473 C CA . ALA A 1 198 ? -16.316 54.038 6.308 1.00 14.79 198 ALA A CA 1
ATOM 1474 C C . ALA A 1 198 ? -15.342 55.139 5.956 1.00 13.68 198 ALA A C 1
ATOM 1475 O O . ALA A 1 198 ? -14.140 54.980 6.095 1.00 14.79 198 ALA A O 1
ATOM 1477 N N . SER A 1 199 ? -15.859 56.265 5.505 1.00 14.12 199 SER A N 1
ATOM 1478 C CA . SER A 1 199 ? -14.989 57.363 5.153 1.00 13.66 199 SER A CA 1
ATOM 1479 C C . SER A 1 199 ? -14.693 58.307 6.317 1.00 14.93 199 SER A C 1
ATOM 1480 O O . SER A 1 199 ? -13.611 58.880 6.361 1.00 15.87 199 SER A O 1
ATOM 1483 N N . GLN A 1 200 ? -15.629 58.450 7.264 1.00 17.54 200 GLN A N 1
ATOM 1484 C CA . GLN A 1 200 ? -15.450 59.378 8.395 1.00 20.01 200 GLN A CA 1
ATOM 1485 C C . GLN A 1 200 ? -14.672 58.945 9.621 1.00 21.85 200 GLN A C 1
ATOM 1486 O O . GLN A 1 200 ? -14.536 59.734 10.559 1.00 24.73 200 GLN A O 1
ATOM 1492 N N . LYS A 1 201 ? -14.184 57.718 9.669 1.00 22.36 201 LYS A N 1
ATOM 1493 C CA . LYS A 1 201 ? -13.429 57.344 10.852 1.00 22.91 201 LYS A CA 1
ATOM 1494 C C . LYS A 1 201 ? -11.945 57.623 10.567 1.00 21.97 201 LYS A C 1
ATOM 1495 O O . LYS A 1 201 ? -11.621 58.643 9.955 1.00 19.28 201 LYS A O 1
ATOM 1501 N N . ALA A 1 202 ? -11.057 56.723 10.986 1.00 21.51 202 ALA A N 1
ATOM 1502 C CA . ALA A 1 202 ? -9.616 56.906 10.812 1.00 19.69 202 ALA A CA 1
ATOM 1503 C C . ALA A 1 202 ? -9.107 57.166 9.391 1.00 19.68 202 ALA A C 1
ATOM 1504 O O . ALA A 1 202 ? -7.948 57.535 9.216 1.00 19.93 202 ALA A O 1
ATOM 1506 N N . ILE A 1 203 ? -9.940 56.970 8.375 1.00 19.10 203 ILE A N 1
ATOM 1507 C CA . ILE A 1 203 ? -9.491 57.242 7.016 1.00 19.86 203 ILE A CA 1
ATOM 1508 C C . ILE A 1 203 ? -9.372 58.761 6.830 1.00 21.01 203 ILE A C 1
ATOM 1509 O O . ILE A 1 203 ? -8.666 59.244 5.945 1.00 21.10 203 ILE A O 1
ATOM 1514 N N . GLY A 1 204 ? -10.061 59.509 7.686 1.00 20.79 204 GLY A N 1
ATOM 1515 C CA . GLY A 1 204 ? -9.989 60.956 7.633 1.00 20.09 204 GLY A CA 1
ATOM 1516 C C . GLY A 1 204 ? -10.627 61.619 6.435 1.00 20.21 204 GLY A C 1
ATOM 1517 O O . GLY A 1 204 ? -10.127 62.633 5.943 1.00 21.28 204 GLY A O 1
ATOM 1518 N N . ALA A 1 205 ? -11.730 61.054 5.961 1.00 19.48 205 ALA A N 1
ATOM 1519 C CA . ALA A 1 205 ? -12.435 61.621 4.822 1.00 18.08 205 ALA A CA 1
ATOM 1520 C C . ALA A 1 205 ? -13.824 62.050 5.282 1.00 17.48 205 ALA A C 1
ATOM 1521 O O . ALA A 1 205 ? -14.241 61.737 6.398 1.00 18.53 205 ALA A O 1
ATOM 1523 N N . PRO A 1 206 ? -14.545 62.807 4.445 1.00 16.50 206 PRO A N 1
ATOM 1524 C CA . PRO A 1 206 ? -15.891 63.245 4.823 1.00 15.69 206 PRO A CA 1
ATOM 1525 C C . PRO A 1 206 ? -16.811 62.028 4.905 1.00 15.71 206 PRO A C 1
ATOM 1526 O O . PRO A 1 206 ? -16.491 60.971 4.375 1.00 16.68 206 PRO A O 1
ATOM 1530 N N . ALA A 1 207 ? -17.950 62.173 5.568 1.00 15.12 207 ALA A N 1
ATOM 1531 C CA . ALA A 1 207 ? -18.902 61.076 5.673 1.00 14.52 207 ALA A CA 1
ATOM 1532 C C . ALA A 1 207 ? -19.647 60.959 4.351 1.00 15.60 207 ALA A C 1
ATOM 1533 O O . ALA A 1 207 ? -19.783 61.944 3.631 1.00 17.97 207 ALA A O 1
ATOM 1535 N N . GLY A 1 208 ? -20.120 59.762 4.021 1.00 15.64 208 GLY A N 1
ATOM 1536 C CA . GLY A 1 208 ? -20.874 59.603 2.797 1.00 15.09 208 GLY A CA 1
ATOM 1537 C C . GLY A 1 208 ? -20.461 58.459 1.907 1.00 16.84 208 GLY A C 1
ATOM 1538 O O . GLY A 1 208 ? -21.105 58.192 0.887 1.00 16.65 208 GLY A O 1
ATOM 1539 N N . LEU A 1 209 ? -19.384 57.779 2.277 1.00 18.32 209 LEU A N 1
ATOM 1540 C CA . LEU A 1 209 ? -18.902 56.662 1.479 1.00 18.45 209 LEU A CA 1
ATOM 1541 C C . LEU A 1 209 ? -18.791 55.355 2.249 1.00 18.83 209 LEU A C 1
ATOM 1542 O O . LEU A 1 209 ? -18.459 55.342 3.436 1.00 19.82 209 LEU A O 1
ATOM 1547 N N . SER A 1 210 ? -19.096 54.260 1.562 1.00 17.47 210 SER A N 1
ATOM 1548 C CA . SER A 1 210 ? -18.950 52.933 2.130 1.00 16.33 210 SER A CA 1
ATOM 1549 C C . SER A 1 210 ? -17.736 52.441 1.377 1.00 16.37 210 SER A C 1
ATOM 1550 O O . SER A 1 210 ? -17.684 52.534 0.146 1.00 15.01 210 SER A O 1
ATOM 1553 N N . ILE A 1 211 ? -16.755 51.939 2.121 1.00 17.12 211 ILE A N 1
ATOM 1554 C CA . ILE A 1 211 ? -15.505 51.448 1.552 1.00 14.21 211 ILE A CA 1
ATOM 1555 C C . ILE A 1 211 ? -15.273 50.014 1.983 1.00 14.17 211 ILE A C 1
ATOM 1556 O O . ILE A 1 211 ? -14.967 49.754 3.142 1.00 17.07 211 ILE A O 1
ATOM 1561 N N . SER A 1 212 ? -15.425 49.074 1.063 1.00 12.37 212 SER A N 1
ATOM 1562 C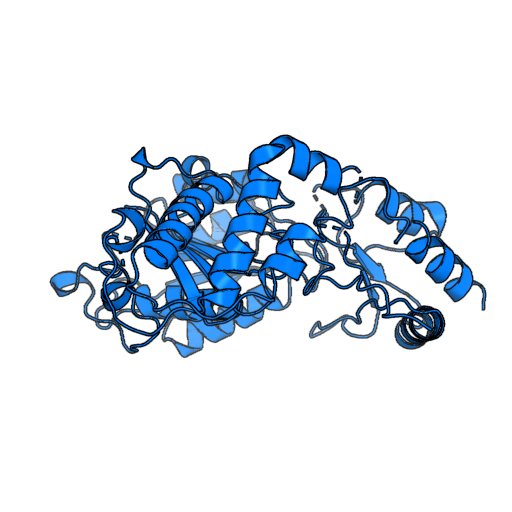 CA . SER A 1 212 ? -15.226 47.679 1.412 1.00 12.69 212 SER A CA 1
ATOM 1563 C C . SER A 1 212 ? -14.265 47.012 0.445 1.00 12.53 212 SER A C 1
ATOM 1564 O O . SER A 1 212 ? -13.976 47.558 -0.623 1.00 13.76 212 SER A O 1
ATOM 1567 N N . LEU A 1 213 ? -13.756 45.843 0.828 1.00 11.88 213 LEU A N 1
ATOM 1568 C CA . LEU A 1 213 ? -12.824 45.101 -0.013 1.00 13.50 213 LEU A CA 1
ATOM 1569 C C . LEU A 1 213 ? -13.141 43.603 -0.039 1.00 15.25 213 LEU A C 1
ATOM 1570 O O . LEU A 1 213 ? -13.322 42.980 1.004 1.00 15.94 213 LEU A O 1
ATOM 1575 N N . CYS A 1 214 ? -13.193 43.028 -1.237 1.00 16.56 214 CYS A N 1
ATOM 1576 C CA . CYS A 1 214 ? -13.502 41.610 -1.392 1.00 20.03 214 CYS A CA 1
ATOM 1577 C C . CYS A 1 214 ? -12.338 40.742 -1.834 1.00 19.59 214 CYS A C 1
ATOM 1578 O O . CYS A 1 214 ? -11.647 41.061 -2.800 1.00 19.74 214 CYS A O 1
ATOM 1581 N N . SER A 1 215 ? -12.147 39.628 -1.137 1.00 18.08 215 SER A N 1
ATOM 1582 C CA . SER A 1 215 ? -11.074 38.707 -1.470 1.00 19.19 215 SER A CA 1
ATOM 1583 C C . SER A 1 215 ? -11.456 37.941 -2.730 1.00 19.54 215 SER A C 1
ATOM 1584 O O . SER A 1 215 ? -12.632 37.759 -3.016 1.00 21.23 215 SER A O 1
ATOM 1587 N N . SER A 1 216 ? -10.453 37.496 -3.477 1.00 21.26 216 SER A N 1
ATOM 1588 C CA . SER A 1 216 ? -10.667 36.734 -4.706 1.00 20.88 216 SER A CA 1
ATOM 1589 C C . SER A 1 216 ? -11.633 35.582 -4.443 1.00 20.40 216 SER A C 1
ATOM 1590 O O . SER A 1 216 ? -12.540 35.311 -5.225 1.00 18.58 216 SER A O 1
ATOM 1593 N N . ARG A 1 217 ? -11.415 34.916 -3.317 1.00 21.43 217 ARG A N 1
ATOM 1594 C CA . ARG A 1 217 ? -12.215 33.780 -2.884 1.00 22.45 217 ARG A CA 1
ATOM 1595 C C . ARG A 1 217 ? -13.686 34.135 -2.750 1.00 24.05 217 ARG A C 1
ATOM 1596 O O . ARG A 1 217 ? -14.559 33.455 -3.288 1.00 25.01 217 ARG A O 1
ATOM 1604 N N . PHE A 1 218 ? -13.962 35.199 -2.010 1.00 25.44 218 PHE A N 1
ATOM 1605 C CA . PHE A 1 218 ? -15.334 35.608 -1.816 1.00 25.37 218 PHE A CA 1
ATOM 1606 C C . PHE A 1 218 ? -15.933 36.092 -3.124 1.00 25.79 218 PHE A C 1
ATOM 1607 O O . PHE A 1 218 ? -17.079 35.777 -3.439 1.00 26.23 218 PHE A O 1
ATOM 1623 N N . ASP A 1 220 ? -15.259 35.087 -5.902 1.00 25.96 220 ASP A N 1
ATOM 1624 C CA . ASP A 1 220 ? -15.491 33.845 -6.647 1.00 25.99 220 ASP A CA 1
ATOM 1625 C C . ASP A 1 220 ? -16.887 33.325 -6.287 1.00 25.73 220 ASP A C 1
ATOM 1626 O O . ASP A 1 220 ? -17.664 32.933 -7.147 1.00 24.54 220 ASP A O 1
ATOM 1631 N N . TYR A 1 221 ? -17.189 33.328 -4.995 1.00 27.09 221 TYR A N 1
ATOM 1632 C CA . TYR A 1 221 ? -18.478 32.886 -4.485 1.00 27.53 221 TYR A CA 1
ATOM 1633 C C . TYR A 1 221 ? -19.605 33.847 -4.869 1.00 27.45 221 TYR A C 1
ATOM 1634 O O . TYR A 1 221 ? -20.610 33.443 -5.457 1.00 27.11 221 TYR A O 1
ATOM 1643 N N . ALA A 1 222 ? -19.421 35.121 -4.543 1.00 27.58 222 ALA A N 1
ATOM 1644 C CA . ALA A 1 222 ? -20.422 36.154 -4.810 1.00 29.26 222 ALA A CA 1
ATOM 1645 C C . ALA A 1 222 ? -20.930 36.259 -6.240 1.00 30.57 222 ALA A C 1
ATOM 1646 O O . ALA A 1 222 ? -22.087 36.613 -6.457 1.00 32.98 222 ALA A O 1
ATOM 1648 N N . LEU A 1 223 ? -20.086 35.959 -7.218 1.00 32.93 223 LEU A N 1
ATOM 1649 C CA . LEU A 1 223 ? -20.513 36.065 -8.608 1.00 34.50 223 LEU A CA 1
ATOM 1650 C C . LEU A 1 223 ? -20.851 34.741 -9.287 1.00 36.52 223 LEU A C 1
ATOM 1651 O O . LEU A 1 223 ? -21.100 34.709 -10.491 1.00 35.93 223 LEU A O 1
ATOM 1656 N N . ASN A 1 224 ? -20.862 33.649 -8.527 1.00 39.11 224 ASN A N 1
ATOM 1657 C CA . ASN A 1 224 ? -21.194 32.347 -9.101 1.00 41.21 224 ASN A CA 1
ATOM 1658 C C . ASN A 1 224 ? -22.708 32.159 -9.070 1.00 41.90 224 ASN A C 1
ATOM 1659 O O . ASN A 1 224 ? -23.246 31.424 -8.243 1.00 39.64 224 ASN A O 1
ATOM 1664 N N . ASP A 1 225 ? -23.377 32.839 -9.993 1.00 44.51 225 ASP A N 1
ATOM 1665 C CA . ASP A 1 225 ? -24.825 32.808 -10.110 1.00 47.07 225 ASP A CA 1
ATOM 1666 C C . ASP A 1 225 ? -25.412 31.410 -10.282 1.00 47.43 225 ASP A C 1
ATOM 1667 O O . ASP A 1 225 ? -26.359 31.042 -9.594 1.00 48.06 225 ASP A O 1
ATOM 1672 N N . SER A 1 226 ? -24.853 30.626 -11.194 1.00 49.15 226 SER A N 1
ATOM 1673 C CA . SER A 1 226 ? -25.363 29.279 -11.435 1.00 50.83 226 SER A CA 1
ATOM 1674 C C . SER A 1 226 ? -25.353 28.416 -10.179 1.00 49.93 226 SER A C 1
ATOM 1675 O O . SER A 1 226 ? -26.242 27.585 -9.987 1.00 50.79 226 SER A O 1
ATOM 1678 N N . LYS A 1 227 ? -24.349 28.614 -9.329 1.00 48.06 227 LYS A N 1
ATOM 1679 C CA . LYS A 1 227 ? -24.216 27.837 -8.098 1.00 46.51 227 LYS A CA 1
ATOM 1680 C C . LYS A 1 227 ? -24.973 28.392 -6.886 1.00 44.44 227 LYS A C 1
ATOM 1681 O O . LYS A 1 227 ? -25.895 27.760 -6.364 1.00 43.97 227 LYS A O 1
ATOM 1687 N N . ASN A 1 228 ? -24.572 29.578 -6.443 1.00 41.35 228 ASN A N 1
ATOM 1688 C CA . ASN A 1 228 ? -25.165 30.200 -5.271 1.00 37.79 228 ASN A CA 1
ATOM 1689 C C . ASN A 1 228 ? -26.428 31.012 -5.532 1.00 35.77 228 ASN A C 1
ATOM 1690 O O . ASN A 1 228 ? -27.098 31.443 -4.597 1.00 33.97 228 ASN A O 1
ATOM 1695 N N . GLY A 1 229 ? -26.754 31.224 -6.797 1.00 34.31 229 GLY A N 1
ATOM 1696 C CA . GLY A 1 229 ? -27.944 31.991 -7.106 1.00 34.47 229 GLY A CA 1
ATOM 1697 C C . GLY A 1 229 ? -27.680 33.476 -7.255 1.00 33.77 229 GLY A C 1
ATOM 1698 O O . GLY A 1 229 ? -26.542 33.898 -7.424 1.00 32.90 229 GLY A O 1
ATOM 1699 N N . HIS A 1 230 ? -28.742 34.272 -7.186 1.00 35.49 230 HIS A N 1
ATOM 1700 C CA . HIS A 1 230 ? -28.630 35.716 -7.335 1.00 36.32 230 HIS A CA 1
ATOM 1701 C C . HIS A 1 230 ? -28.830 36.516 -6.047 1.00 33.48 230 HIS A C 1
ATOM 1702 O O . HIS A 1 230 ? -29.222 35.988 -5.009 1.00 31.54 230 HIS A O 1
ATOM 1709 N N . VAL A 1 231 ? -28.547 37.809 -6.148 1.00 31.77 231 VAL A N 1
ATOM 1710 C CA . VAL A 1 231 ? -28.671 38.733 -5.036 1.00 29.88 231 VAL A CA 1
ATOM 1711 C C . VAL A 1 231 ? -30.089 39.250 -4.909 1.00 28.76 231 VAL A C 1
ATOM 1712 O O . VAL A 1 231 ? -30.676 39.720 -5.886 1.00 27.52 231 VAL A O 1
ATOM 1716 N N . HIS A 1 232 ? -30.638 39.152 -3.705 1.00 28.99 232 HIS A N 1
ATOM 1717 C CA . HIS A 1 232 ? -31.971 39.669 -3.445 1.00 29.51 232 HIS A CA 1
ATOM 1718 C C . HIS A 1 232 ? -31.690 41.099 -3.022 1.00 27.74 232 HIS A C 1
ATOM 1719 O O . HIS A 1 232 ? -31.529 41.400 -1.844 1.00 29.23 232 HIS A O 1
ATOM 1726 N N . GLY A 1 233 ? -31.591 41.964 -4.021 1.00 25.97 233 GLY A N 1
ATOM 1727 C CA . GLY A 1 233 ? -31.291 43.363 -3.807 1.00 23.78 233 GLY A CA 1
ATOM 1728 C C . GLY A 1 233 ? -30.876 43.955 -5.143 1.00 22.45 233 GLY A C 1
ATOM 1729 O O . GLY A 1 233 ? -31.065 43.335 -6.193 1.00 23.22 233 GLY A O 1
ATOM 1730 N N . TYR A 1 234 ? -30.282 45.138 -5.123 1.00 20.66 234 TYR A N 1
ATOM 1731 C CA . TYR A 1 234 ? -29.889 45.766 -6.372 1.00 18.98 234 TYR A CA 1
ATOM 1732 C C . TYR A 1 234 ? -28.709 46.699 -6.172 1.00 19.60 234 TYR A C 1
ATOM 1733 O O . TYR A 1 234 ? -27.608 46.435 -6.647 1.00 20.51 234 TYR A O 1
ATOM 1742 N N . PHE A 1 235 ? -28.945 47.788 -5.453 1.00 21.14 235 PHE A N 1
ATOM 1743 C CA . PHE A 1 235 ? -27.907 48.772 -5.186 1.00 21.72 235 PHE A CA 1
ATOM 1744 C C . PHE A 1 235 ? -26.677 48.163 -4.517 1.00 20.28 235 PHE A C 1
ATOM 1745 O O . PHE A 1 235 ? -25.561 48.623 -4.732 1.00 18.92 235 PHE A O 1
ATOM 1753 N N . SER A 1 236 ? -26.891 47.129 -3.710 1.00 19.51 236 SER A N 1
ATOM 1754 C CA . SER A 1 236 ? -25.808 46.475 -2.986 1.00 18.96 236 SER A CA 1
ATOM 1755 C C . SER A 1 236 ? -25.238 45.259 -3.710 1.00 20.34 236 SER A C 1
ATOM 1756 O O . SER A 1 236 ? -24.446 44.501 -3.141 1.00 20.44 236 SER A O 1
ATOM 1759 N N . SER A 1 237 ? -25.640 45.066 -4.958 1.00 20.12 237 SER A N 1
ATOM 1760 C CA . SER A 1 237 ? -25.170 43.925 -5.710 1.00 18.73 237 SER A CA 1
ATOM 1761 C C . SER A 1 237 ? -23.742 44.038 -6.211 1.00 19.31 237 SER A C 1
ATOM 1762 O O . SER A 1 237 ? -23.429 44.886 -7.050 1.00 19.79 237 SER A O 1
ATOM 1765 N N . LEU A 1 238 ? -22.877 43.171 -5.700 1.00 18.83 238 LEU A N 1
ATOM 1766 C CA . LEU A 1 238 ? -21.496 43.150 -6.139 1.00 20.28 238 LEU A CA 1
ATOM 1767 C C . LEU A 1 238 ? -21.478 42.869 -7.646 1.00 21.60 238 LEU A C 1
ATOM 1768 O O . LEU A 1 238 ? -20.690 43.454 -8.388 1.00 22.12 238 LEU A O 1
ATOM 1773 N N . ARG A 1 239 ? -22.368 41.988 -8.095 1.00 21.82 239 ARG A N 1
ATOM 1774 C CA . ARG A 1 239 ? -22.460 41.638 -9.508 1.00 24.06 239 ARG A CA 1
ATOM 1775 C C . ARG A 1 239 ? -22.649 42.866 -10.387 1.00 23.03 239 ARG A C 1
ATOM 1776 O O . ARG A 1 239 ? -22.109 42.945 -11.483 1.00 24.51 239 ARG A O 1
ATOM 1784 N N . ARG A 1 240 ? -23.427 43.826 -9.911 1.00 22.07 240 ARG A N 1
ATOM 1785 C CA . ARG A 1 240 ? -23.671 45.025 -10.690 1.00 21.33 240 ARG A CA 1
ATOM 1786 C C . ARG A 1 240 ? -22.552 46.069 -10.611 1.00 19.42 240 ARG A C 1
ATOM 1787 O O . ARG A 1 240 ? -22.308 46.789 -11.573 1.00 19.78 240 ARG A O 1
ATOM 1795 N N . TRP A 1 241 ? -21.869 46.136 -9.473 1.00 17.60 241 TRP A N 1
ATOM 1796 C CA . TRP A 1 241 ? -20.796 47.105 -9.274 1.00 16.97 241 TRP A CA 1
ATOM 1797 C C . TRP A 1 241 ? -19.393 46.677 -9.708 1.00 17.91 241 TRP A C 1
ATOM 1798 O O . TRP A 1 241 ? -18.540 47.517 -9.984 1.00 17.00 241 TRP A O 1
ATOM 1809 N N . THR A 1 242 ? -19.138 45.378 -9.747 1.00 18.63 242 THR A N 1
ATOM 1810 C CA . THR A 1 242 ? -17.817 44.917 -10.121 1.00 19.92 242 THR A CA 1
ATOM 1811 C C . THR A 1 242 ? -17.332 45.515 -11.442 1.00 20.38 242 THR A C 1
ATOM 1812 O O . THR A 1 242 ? -16.284 46.152 -11.480 1.00 22.12 242 THR A O 1
ATOM 1816 N N . PRO A 1 243 ? -18.093 45.338 -12.536 1.00 19.65 243 PRO A N 1
ATOM 1817 C CA . PRO A 1 243 ? -17.662 45.890 -13.821 1.00 19.08 243 PRO A CA 1
ATOM 1818 C C . PRO A 1 243 ? -17.323 47.371 -13.739 1.00 20.21 243 PRO A C 1
ATOM 1819 O O . PRO A 1 243 ? -16.445 47.858 -14.461 1.00 21.99 243 PRO A O 1
ATOM 1823 N N . ILE A 1 244 ? -18.027 48.083 -12.861 1.00 18.13 244 ILE A N 1
ATOM 1824 C CA . ILE A 1 244 ? -17.815 49.516 -12.697 1.00 17.68 244 ILE A CA 1
ATOM 1825 C C . ILE A 1 244 ? -16.497 49.803 -11.979 1.00 19.21 244 ILE A C 1
ATOM 1826 O O . ILE A 1 244 ? -15.706 50.638 -12.425 1.00 21.71 244 ILE A O 1
ATOM 1839 N N . GLU A 1 246 ? -14.092 47.777 -11.757 1.00 21.85 246 GLU A N 1
ATOM 1840 C CA . GLU A 1 246 ? -13.039 47.258 -12.619 1.00 23.26 246 GLU A CA 1
ATOM 1841 C C . GLU A 1 246 ? -12.638 48.282 -13.669 1.00 23.14 246 GLU A C 1
ATOM 1842 O O . GLU A 1 246 ? -11.468 48.623 -13.788 1.00 23.86 246 GLU A O 1
ATOM 1848 N N . ASN A 1 247 ? -13.606 48.781 -14.428 1.00 23.28 247 ASN A N 1
ATOM 1849 C CA . ASN A 1 247 ? -13.300 49.769 -15.446 1.00 22.26 247 ASN A CA 1
ATOM 1850 C C . ASN A 1 247 ? -12.597 50.968 -14.832 1.00 21.66 247 ASN A C 1
ATOM 1851 O O . ASN A 1 247 ? -11.544 51.390 -15.302 1.00 22.35 247 ASN A O 1
ATOM 1856 N N . TYR A 1 248 ? -13.169 51.521 -13.774 1.00 19.20 248 TYR A N 1
ATOM 1857 C CA . TYR A 1 248 ? -12.551 52.672 -13.157 1.00 19.03 248 TYR A CA 1
ATOM 1858 C C . TYR A 1 248 ? -11.090 52.421 -12.783 1.00 17.85 248 TYR A C 1
ATOM 1859 O O . TYR A 1 248 ? -10.241 53.282 -12.991 1.00 14.73 248 TYR A O 1
ATOM 1868 N N . GLU A 1 249 ? -10.793 51.242 -12.245 1.00 19.64 249 GLU A N 1
ATOM 1869 C CA . GLU A 1 249 ? -9.422 50.926 -11.864 1.00 20.93 249 GLU A CA 1
ATOM 1870 C C . GLU A 1 249 ? -8.552 50.830 -13.110 1.00 20.70 249 GLU A C 1
ATOM 1871 O O . GLU A 1 249 ? -7.358 51.108 -13.070 1.00 21.89 249 GLU A O 1
ATOM 1877 N N . ALA A 1 250 ? -9.160 50.437 -14.220 1.00 20.89 250 ALA A N 1
ATOM 1878 C CA . ALA A 1 250 ? -8.440 50.322 -15.478 1.00 22.09 250 ALA A CA 1
ATOM 1879 C C . ALA A 1 250 ? -8.446 51.679 -16.176 1.00 23.27 250 ALA A C 1
ATOM 1880 O O . ALA A 1 250 ? -8.098 51.778 -17.341 1.00 24.24 250 ALA A O 1
ATOM 1882 N N . GLY A 1 251 ? -8.848 52.720 -15.452 1.00 25.40 251 GLY A N 1
ATOM 1883 C CA . GLY A 1 251 ? -8.902 54.055 -16.022 1.00 26.82 251 GLY A CA 1
ATOM 1884 C C . GLY A 1 251 ? -9.880 54.136 -17.179 1.00 29.39 251 GLY A C 1
ATOM 1885 O O . GLY A 1 251 ? -9.714 54.947 -18.087 1.00 28.42 251 GLY A O 1
ATOM 1886 N N . LYS A 1 252 ? -10.920 53.310 -17.139 1.00 32.81 252 LYS A N 1
ATOM 1887 C CA . LYS A 1 252 ? -11.895 53.277 -18.217 1.00 36.44 252 LYS A CA 1
ATOM 1888 C C . LYS A 1 252 ? -13.143 54.121 -17.990 1.00 37.42 252 LYS A C 1
ATOM 1889 O O . LYS A 1 252 ? -13.500 54.944 -18.837 1.00 40.41 252 LYS A O 1
ATOM 1895 N N . GLY A 1 253 ? -13.819 53.929 -16.865 1.00 35.71 253 GLY A N 1
ATOM 1896 C CA . GLY A 1 253 ? -15.027 54.704 -16.632 1.00 36.07 253 GLY A CA 1
ATOM 1897 C C . GLY A 1 253 ? -16.249 54.118 -17.331 1.00 35.62 253 GLY A C 1
ATOM 1898 O O . GLY A 1 253 ? -16.305 54.015 -18.553 1.00 36.56 253 GLY A O 1
ATOM 1899 N N . ALA A 1 254 ? -17.232 53.715 -16.539 1.00 35.13 254 ALA A N 1
ATOM 1900 C CA . ALA A 1 254 ? -18.464 53.130 -17.051 1.00 34.46 254 ALA A CA 1
ATOM 1901 C C . ALA A 1 254 ? -19.559 53.646 -16.127 1.00 34.29 254 ALA A C 1
ATOM 1902 O O . ALA A 1 254 ? -19.328 54.605 -15.392 1.00 35.13 254 ALA A O 1
ATOM 1904 N N . TYR A 1 255 ? -20.736 53.026 -16.132 1.00 33.28 255 TYR A N 1
ATOM 1905 C CA . TYR A 1 255 ? -21.797 53.531 -15.264 1.00 31.25 255 TYR A CA 1
ATOM 1906 C C . TYR A 1 255 ? -22.914 52.603 -14.801 1.00 30.40 255 TYR A C 1
ATOM 1907 O O . TYR A 1 255 ? -23.562 51.933 -15.605 1.00 30.68 255 TYR A O 1
ATOM 1916 N N . PHE A 1 256 ? -23.134 52.585 -13.489 1.00 30.03 256 PHE A N 1
ATOM 1917 C CA . PHE A 1 256 ? -24.218 51.809 -12.892 1.00 29.49 256 PHE A CA 1
ATOM 1918 C C . PHE A 1 256 ? -25.067 52.806 -12.101 1.00 29.64 256 PHE A C 1
ATOM 1919 O O . PHE A 1 256 ? -26.263 52.959 -12.350 1.00 30.70 256 PHE A O 1
ATOM 1927 N N . ALA A 1 257 ? -24.428 53.478 -11.148 1.00 28.72 257 ALA A N 1
ATOM 1928 C CA . ALA A 1 257 ? -25.079 54.480 -10.306 1.00 28.74 257 ALA A CA 1
ATOM 1929 C C . ALA A 1 257 ? -24.054 55.582 -10.054 1.00 28.27 257 ALA A C 1
ATOM 1930 O O . ALA A 1 257 ? -22.933 55.308 -9.629 1.00 27.83 257 ALA A O 1
ATOM 1932 N N . THR A 1 258 ? -24.440 56.823 -10.330 1.00 28.39 258 THR A N 1
ATOM 1933 C CA . THR A 1 258 ? -23.552 57.960 -10.164 1.00 29.53 258 THR A CA 1
ATOM 1934 C C . THR A 1 258 ? -22.783 57.961 -8.853 1.00 29.36 258 THR A C 1
ATOM 1935 O O . THR A 1 258 ? -23.372 57.985 -7.778 1.00 30.65 258 THR A O 1
ATOM 1939 N N . PRO A 1 259 ? -21.444 57.916 -8.932 1.00 28.64 259 PRO A N 1
ATOM 1940 C CA . PRO A 1 259 ? -20.624 57.924 -7.717 1.00 26.89 259 PRO A CA 1
ATOM 1941 C C . PRO A 1 259 ? -20.507 59.368 -7.226 1.00 23.71 259 PRO A C 1
ATOM 1942 O O . PRO A 1 259 ? -20.649 60.295 -8.011 1.00 23.97 259 PRO A O 1
ATOM 1946 N N . PRO A 1 260 ? -20.265 59.571 -5.922 1.00 21.42 260 PRO A N 1
ATOM 1947 C CA . PRO A 1 260 ? -20.135 60.905 -5.319 1.00 20.90 260 PRO A CA 1
ATOM 1948 C C . PRO A 1 260 ? -18.831 61.582 -5.710 1.00 20.71 260 PRO A C 1
ATOM 1949 O O . PRO A 1 260 ? -17.858 61.554 -4.954 1.00 20.50 260 PRO A O 1
ATOM 1953 N N . VAL A 1 261 ? -18.818 62.204 -6.882 1.00 20.29 261 VAL A N 1
ATOM 1954 C CA . VAL A 1 261 ? -17.619 62.854 -7.383 1.00 19.00 261 VAL A CA 1
ATOM 1955 C C . VAL A 1 261 ? -16.855 63.714 -6.369 1.00 18.80 261 VAL A C 1
ATOM 1956 O O . VAL A 1 261 ? -15.645 63.527 -6.208 1.00 17.77 261 VAL A O 1
ATOM 1960 N N . GLN A 1 262 ? -17.529 64.635 -5.679 1.00 17.84 262 GLN A N 1
ATOM 1961 C CA . GLN A 1 262 ? -16.834 65.471 -4.696 1.00 17.34 262 GLN A CA 1
ATOM 1962 C C . GLN A 1 262 ? -16.308 64.635 -3.541 1.00 19.20 262 GLN A C 1
ATOM 1963 O O . GLN A 1 262 ? -15.207 64.879 -3.035 1.00 20.08 262 GLN A O 1
ATOM 1969 N N . LEU A 1 263 ? -17.097 63.658 -3.108 1.00 18.97 263 LEU A N 1
ATOM 1970 C CA . LEU A 1 263 ? -16.658 62.801 -2.020 1.00 17.96 263 LEU A CA 1
ATOM 1971 C C . LEU A 1 263 ? -15.471 61.957 -2.437 1.00 16.61 263 LEU A C 1
ATOM 1972 O O . LEU A 1 263 ? -14.561 61.751 -1.645 1.00 16.96 263 LEU A O 1
ATOM 1977 N N . ILE A 1 264 ? -15.479 61.465 -3.676 1.00 16.03 264 ILE A N 1
ATOM 1978 C CA . ILE A 1 264 ? -14.386 60.622 -4.158 1.00 15.17 264 ILE A CA 1
ATOM 1979 C C . ILE A 1 264 ? -13.108 61.443 -4.272 1.00 14.94 264 ILE A C 1
ATOM 1980 O O . ILE A 1 264 ? -12.019 60.949 -3.993 1.00 13.83 264 ILE A O 1
ATOM 1985 N N . ASN A 1 265 ? -13.256 62.696 -4.686 1.00 15.28 265 ASN A N 1
ATOM 1986 C CA . ASN A 1 265 ? -12.128 63.600 -4.837 1.00 17.36 265 ASN A CA 1
ATOM 1987 C C . ASN A 1 265 ? -11.484 63.830 -3.472 1.00 18.86 265 ASN A C 1
ATOM 1988 O O . ASN A 1 265 ? -10.257 63.855 -3.332 1.00 20.47 265 ASN A O 1
ATOM 1993 N N . SER A 1 266 ? -12.329 63.997 -2.465 1.00 17.40 266 SER A N 1
ATOM 1994 C CA . SER A 1 266 ? -11.865 64.219 -1.112 1.00 16.48 266 SER A CA 1
ATOM 1995 C C . SER A 1 266 ? -11.176 62.951 -0.601 1.00 16.42 266 SER A C 1
ATOM 1996 O O . SER A 1 266 ? -10.081 63.011 -0.016 1.00 13.88 266 SER A O 1
ATOM 1999 N N . LEU A 1 267 ? -11.822 61.807 -0.830 1.00 14.33 267 LEU A N 1
ATOM 2000 C CA . LEU A 1 267 ? -11.274 60.525 -0.403 1.00 15.52 267 LEU A CA 1
ATOM 2001 C C . LEU A 1 267 ? -9.925 60.284 -1.058 1.00 16.48 267 LEU A C 1
ATOM 2002 O O . LEU A 1 267 ? -9.047 59.663 -0.464 1.00 18.61 267 LEU A O 1
ATOM 2007 N N . ASP A 1 268 ? -9.768 60.768 -2.287 1.00 16.72 268 ASP A N 1
ATOM 2008 C CA . ASP A 1 268 ? -8.519 60.606 -3.016 1.00 16.80 268 ASP A CA 1
ATOM 2009 C C . ASP A 1 268 ? -7.373 61.218 -2.216 1.00 16.69 268 ASP A C 1
ATOM 2010 O O . ASP A 1 268 ? -6.340 60.589 -2.003 1.00 15.40 268 ASP A O 1
ATOM 2015 N N . VAL A 1 269 ? -7.571 62.452 -1.773 1.00 15.31 269 VAL A N 1
ATOM 2016 C CA . VAL A 1 269 ? -6.565 63.148 -0.992 1.00 15.23 269 VAL A CA 1
ATOM 2017 C C . VAL A 1 269 ? -6.346 62.429 0.344 1.00 16.11 269 VAL A C 1
ATOM 2018 O O . VAL A 1 269 ? -5.208 62.187 0.750 1.00 16.00 269 VAL A O 1
ATOM 2022 N N . ALA A 1 270 ? -7.440 62.072 1.010 1.00 16.82 270 ALA A N 1
ATOM 2023 C CA . ALA A 1 270 ? -7.369 61.396 2.302 1.00 16.32 270 ALA A CA 1
ATOM 2024 C C . ALA A 1 270 ? -6.558 60.113 2.250 1.00 16.84 270 ALA A C 1
ATOM 2025 O O . ALA A 1 270 ? -5.777 59.836 3.157 1.00 19.09 270 ALA A O 1
ATOM 2027 N N . LEU A 1 271 ? -6.740 59.324 1.198 1.00 16.62 271 LEU A N 1
ATOM 2028 C CA . LEU A 1 271 ? -5.998 58.083 1.077 1.00 16.66 271 LEU A CA 1
ATOM 2029 C C . LEU A 1 271 ? -4.527 58.354 0.808 1.00 19.61 271 LEU A C 1
ATOM 2030 O O . LEU A 1 271 ? -3.660 57.667 1.349 1.00 21.64 271 LEU A O 1
ATOM 2035 N N . LYS A 1 272 ? -4.240 59.351 -0.023 1.00 20.63 272 LYS A N 1
ATOM 2036 C CA . LYS A 1 272 ? -2.858 59.681 -0.322 1.00 23.09 272 LYS A CA 1
ATOM 2037 C C . LYS A 1 272 ? -2.137 60.034 0.970 1.00 23.46 272 LYS A C 1
ATOM 2038 O O . LYS A 1 272 ? -1.080 59.488 1.271 1.00 23.12 272 LYS A O 1
ATOM 2044 N N . GLU A 1 273 ? -2.726 60.932 1.746 1.00 23.86 273 GLU A N 1
ATOM 2045 C CA . GLU A 1 273 ? -2.114 61.343 2.991 1.00 24.94 273 GLU A CA 1
ATOM 2046 C C . GLU A 1 273 ? -1.772 60.191 3.924 1.00 27.14 273 GLU A C 1
ATOM 2047 O O . GLU A 1 273 ? -0.671 60.162 4.467 1.00 28.68 273 GLU A O 1
ATOM 2053 N N . ILE A 1 274 ? -2.676 59.234 4.125 1.00 27.54 274 ILE A N 1
ATOM 2054 C CA . ILE A 1 274 ? -2.322 58.143 5.027 1.00 28.11 274 ILE A CA 1
ATOM 2055 C C . ILE A 1 274 ? -1.260 57.251 4.403 1.00 27.34 274 ILE A C 1
ATOM 2056 O O . ILE A 1 274 ? -0.419 56.701 5.108 1.00 28.04 274 ILE A O 1
ATOM 2061 N N . LEU A 1 275 ? -1.270 57.139 3.078 1.00 26.83 275 LEU A N 1
ATOM 2062 C CA . LEU A 1 275 ? -0.291 56.307 2.387 1.00 25.73 275 LEU A CA 1
ATOM 2063 C C . LEU A 1 275 ? 1.058 57.001 2.173 1.00 27.01 275 LEU A C 1
ATOM 2064 O O . LEU A 1 275 ? 2.086 56.339 2.140 1.00 26.88 275 LEU A O 1
ATOM 2069 N N . GLU A 1 276 ? 1.062 58.326 2.043 1.00 29.20 276 GLU A N 1
ATOM 2070 C CA . GLU A 1 276 ? 2.308 59.064 1.831 1.00 31.02 276 GLU A CA 1
ATOM 2071 C C . GLU A 1 276 ? 3.217 59.003 3.042 1.00 30.96 276 GLU A C 1
ATOM 2072 O O . GLU A 1 276 ? 4.438 59.011 2.911 1.00 29.66 276 GLU A O 1
ATOM 2078 N N . GLU A 1 277 ? 2.631 58.972 4.231 1.00 32.53 277 GLU A N 1
ATOM 2079 C CA . GLU A 1 277 ? 3.455 58.907 5.420 1.00 35.30 277 GLU A CA 1
ATOM 2080 C C . GLU A 1 277 ? 3.666 57.465 5.860 1.00 33.91 277 GLU A C 1
ATOM 2081 O O . GLU A 1 277 ? 4.608 57.169 6.587 1.00 33.91 277 GLU A O 1
ATOM 2087 N N . GLY A 1 278 ? 2.799 56.567 5.405 1.00 32.78 278 GLY A N 1
ATOM 2088 C CA . GLY A 1 278 ? 2.948 55.168 5.759 1.00 31.76 278 GLY A CA 1
ATOM 2089 C C . GLY A 1 278 ? 1.958 54.686 6.796 1.00 31.68 278 GLY A C 1
ATOM 2090 O O . GLY A 1 278 ? 1.723 55.349 7.805 1.00 31.97 278 GLY A O 1
ATOM 2091 N N . LEU A 1 279 ? 1.383 53.515 6.548 1.00 31.17 279 LEU A N 1
ATOM 2092 C CA . LEU A 1 279 ? 0.399 52.943 7.452 1.00 29.95 279 LEU A CA 1
ATOM 2093 C C . LEU A 1 279 ? 0.961 52.627 8.822 1.00 29.61 279 LEU A C 1
ATOM 2094 O O . LEU A 1 279 ? 0.356 52.961 9.832 1.00 30.05 279 LEU A O 1
ATOM 2099 N N . HIS A 1 280 ? 2.118 51.979 8.861 1.00 30.73 280 HIS A N 1
ATOM 2100 C CA . HIS A 1 280 ? 2.732 51.629 10.137 1.00 30.85 280 HIS A CA 1
ATOM 2101 C C . HIS A 1 280 ? 2.963 52.865 10.982 1.00 28.50 280 HIS A C 1
ATOM 2102 O O . HIS A 1 280 ? 2.643 52.882 12.162 1.00 26.67 280 HIS A O 1
ATOM 2109 N N . LYS A 1 281 ? 3.509 53.903 10.365 1.00 28.59 281 LYS A N 1
ATOM 2110 C CA . LYS A 1 281 ? 3.762 55.159 11.053 1.00 29.54 281 LYS A CA 1
ATOM 2111 C C . LYS A 1 281 ? 2.442 55.719 11.588 1.00 28.60 281 LYS A C 1
ATOM 2112 O O . LYS A 1 281 ? 2.344 56.171 12.730 1.00 28.09 281 LYS A O 1
ATOM 2118 N N . ARG A 1 282 ? 1.418 55.670 10.752 1.00 27.79 282 ARG A N 1
ATOM 2119 C CA . ARG A 1 282 ? 0.126 56.189 11.136 1.00 26.94 282 ARG A CA 1
ATOM 2120 C C . ARG A 1 282 ? -0.517 55.366 12.255 1.00 23.18 282 ARG A C 1
ATOM 2121 O O . ARG A 1 282 ? -1.292 55.894 13.037 1.00 21.27 282 ARG A O 1
ATOM 2129 N N . TRP A 1 283 ? -0.202 54.078 12.341 1.00 21.32 283 TRP A N 1
ATOM 2130 C CA . TRP A 1 283 ? -0.773 53.254 13.409 1.00 21.01 283 TRP A CA 1
ATOM 2131 C C . TRP A 1 283 ? -0.075 53.559 14.735 1.00 21.06 283 TRP A C 1
ATOM 2132 O O . TRP A 1 283 ? -0.702 53.537 15.795 1.00 19.71 283 TRP A O 1
ATOM 2143 N N . ASP A 1 284 ? 1.225 53.846 14.666 1.00 22.45 284 ASP A N 1
ATOM 2144 C CA . ASP A 1 284 ? 2.006 54.147 15.853 1.00 24.40 284 ASP A CA 1
ATOM 2145 C C . ASP A 1 284 ? 1.574 55.458 16.480 1.00 23.48 284 ASP A C 1
ATOM 2146 O O . ASP A 1 284 ? 1.513 55.577 17.704 1.00 21.87 284 ASP A O 1
ATOM 2151 N N . LEU A 1 285 ? 1.274 56.439 15.634 1.00 23.04 285 LEU A N 1
ATOM 2152 C CA . LEU A 1 285 ? 0.838 57.744 16.107 1.00 21.55 285 LEU A CA 1
ATOM 2153 C C . LEU A 1 285 ? -0.466 57.588 16.863 1.00 21.10 285 LEU A C 1
ATOM 2154 O O . LEU A 1 285 ? -0.657 58.198 17.915 1.00 21.62 285 LEU A O 1
ATOM 2159 N N . HIS A 1 286 ? -1.362 56.764 16.331 1.00 20.42 286 HIS A N 1
ATOM 2160 C CA . HIS A 1 286 ? -2.639 56.525 16.987 1.00 20.60 286 HIS A CA 1
ATOM 2161 C C . HIS A 1 286 ? -2.397 55.829 18.315 1.00 21.91 286 HIS A C 1
ATOM 2162 O O . HIS A 1 286 ? -3.052 56.126 19.312 1.00 23.45 286 HIS A O 1
ATOM 2169 N N . ARG A 1 287 ? -1.448 54.902 18.333 1.00 23.42 287 ARG A N 1
ATOM 2170 C CA . ARG A 1 287 ? -1.145 54.198 19.559 1.00 27.14 287 ARG A CA 1
ATOM 2171 C C . ARG A 1 287 ? -0.612 55.175 20.594 1.00 26.58 287 ARG A C 1
ATOM 2172 O O . ARG A 1 287 ? -1.107 55.221 21.713 1.00 27.10 287 ARG A O 1
ATOM 2180 N N . GLU A 1 288 ? 0.393 55.958 20.216 1.00 26.20 288 GLU A N 1
ATOM 2181 C CA . GLU A 1 288 ? 0.979 56.931 21.127 1.00 26.14 288 GLU A CA 1
ATOM 2182 C C . GLU A 1 288 ? -0.091 57.835 21.701 1.00 24.38 288 GLU A C 1
ATOM 2183 O O . GLU A 1 288 ? -0.152 58.048 22.909 1.00 24.90 288 GLU A O 1
ATOM 2197 N N . SER A 1 290 ? -3.383 57.290 21.821 1.00 23.17 290 SER A N 1
ATOM 2198 C CA . SER A 1 290 ? -4.282 56.499 22.647 1.00 22.26 290 SER A CA 1
ATOM 2199 C C . SER A 1 290 ? -3.711 56.184 24.027 1.00 21.72 290 SER A C 1
ATOM 2200 O O . SER A 1 290 ? -4.414 56.303 25.034 1.00 21.48 290 SER A O 1
ATOM 2203 N N . ASP A 1 291 ? -2.444 55.783 24.080 1.00 20.33 291 ASP A N 1
ATOM 2204 C CA . ASP A 1 291 ? -1.819 55.451 25.357 1.00 19.94 291 ASP A CA 1
ATOM 2205 C C . ASP A 1 291 ? -1.782 56.658 26.265 1.00 19.17 291 ASP A C 1
ATOM 2206 O O . ASP A 1 291 ? -2.213 56.602 27.409 1.00 18.33 291 ASP A O 1
ATOM 2211 N N . TRP A 1 292 ? -1.251 57.753 25.745 1.00 20.62 292 TRP A N 1
ATOM 2212 C CA . TRP A 1 292 ? -1.152 58.982 26.505 1.00 20.79 292 TRP A CA 1
ATOM 2213 C C . TRP A 1 292 ? -2.495 59.398 27.079 1.00 22.01 292 TRP A C 1
ATOM 2214 O O . TRP A 1 292 ? -2.596 59.776 28.250 1.00 23.25 292 TRP A O 1
ATOM 2225 N N . PHE A 1 293 ? -3.528 59.329 26.250 1.00 20.80 293 PHE A N 1
ATOM 2226 C CA . PHE A 1 293 ? -4.845 59.738 26.679 1.00 21.47 293 PHE A CA 1
ATOM 2227 C C . PHE A 1 293 ? -5.530 58.830 27.687 1.00 22.34 293 PHE A C 1
ATOM 2228 O O . PHE A 1 293 ? -6.129 59.325 28.642 1.00 22.53 293 PHE A O 1
ATOM 2236 N N . LYS A 1 294 ? -5.473 57.516 27.484 1.00 22.44 294 LYS A N 1
ATOM 2237 C CA . LYS A 1 294 ? -6.118 56.609 28.435 1.00 24.27 294 LYS A CA 1
ATOM 2238 C C . LYS A 1 294 ? -5.319 56.640 29.728 1.00 24.56 294 LYS A C 1
ATOM 2239 O O . LYS A 1 294 ? -5.862 56.533 30.833 1.00 23.51 294 LYS A O 1
ATOM 2245 N N . ASP A 1 295 ? -4.014 56.802 29.571 1.00 25.73 295 ASP A N 1
ATOM 2246 C CA . ASP A 1 295 ? -3.114 56.866 30.701 1.00 26.17 295 ASP A CA 1
ATOM 2247 C C . ASP A 1 295 ? -3.563 58.022 31.575 1.00 24.27 295 ASP A C 1
ATOM 2248 O O . ASP A 1 295 ? -3.734 57.881 32.784 1.00 23.79 295 ASP A O 1
ATOM 2253 N N . SER A 1 296 ? -3.749 59.173 30.944 1.00 22.46 296 SER A N 1
ATOM 2254 C CA . SER A 1 296 ? -4.185 60.365 31.651 1.00 21.55 296 SER A CA 1
ATOM 2255 C C . SER A 1 296 ? -5.556 60.141 32.295 1.00 21.14 296 SER A C 1
ATOM 2256 O O . SER A 1 296 ? -5.773 60.509 33.434 1.00 21.45 296 SER A O 1
ATOM 2259 N N . LEU A 1 297 ? -6.481 59.536 31.560 1.00 20.65 297 LEU A N 1
ATOM 2260 C CA . LEU A 1 297 ? -7.817 59.297 32.075 1.00 20.49 297 LEU A CA 1
ATOM 2261 C C . LEU A 1 297 ? -7.878 58.262 33.190 1.00 22.72 297 LEU A C 1
ATOM 2262 O O . LEU A 1 297 ? -8.384 58.536 34.291 1.00 21.51 297 LEU A O 1
ATOM 2267 N N . VAL A 1 298 ? -7.379 57.068 32.881 1.00 22.76 298 VAL A N 1
ATOM 2268 C CA . VAL A 1 298 ? -7.392 55.950 33.807 1.00 24.06 298 VAL A CA 1
ATOM 2269 C C . VAL A 1 298 ? -6.463 56.133 34.998 1.00 24.63 298 VAL A C 1
ATOM 2270 O O . VAL A 1 298 ? -6.907 56.085 36.147 1.00 24.84 298 VAL A O 1
ATOM 2274 N N . ASN A 1 299 ? -5.183 56.353 34.730 1.00 26.16 299 ASN A N 1
ATOM 2275 C CA . ASN A 1 299 ? -4.207 56.556 35.796 1.00 27.18 299 ASN A CA 1
ATOM 2276 C C . ASN A 1 299 ? -4.296 57.969 36.341 1.00 28.39 299 ASN A C 1
ATOM 2277 O O . ASN A 1 299 ? -4.503 58.175 37.535 1.00 30.68 299 ASN A O 1
ATOM 2282 N N . GLY A 1 300 ? -4.129 58.943 35.454 1.00 28.35 300 GLY A N 1
ATOM 2283 C CA . GLY A 1 300 ? -4.182 60.334 35.859 1.00 27.03 300 GLY A CA 1
ATOM 2284 C C . GLY A 1 300 ? -5.418 60.740 36.635 1.00 26.99 300 GLY A C 1
ATOM 2285 O O . GLY A 1 300 ? -5.289 61.294 37.713 1.00 29.54 300 GLY A O 1
ATOM 2286 N N . LEU A 1 301 ? -6.610 60.474 36.106 1.00 26.74 301 LEU A N 1
ATOM 2287 C CA . LEU A 1 301 ? -7.842 60.857 36.792 1.00 26.88 301 LEU A CA 1
ATOM 2288 C C . LEU A 1 301 ? -8.518 59.686 37.512 1.00 27.39 301 LEU A C 1
ATOM 2289 O O . LEU A 1 301 ? -9.663 59.788 37.955 1.00 27.05 301 LEU A O 1
ATOM 2294 N N . GLN A 1 302 ? -7.805 58.574 37.628 1.00 27.30 302 GLN A N 1
ATOM 2295 C CA . GLN A 1 302 ? -8.340 57.403 38.302 1.00 27.21 302 GLN A CA 1
ATOM 2296 C C . GLN A 1 302 ? -9.693 56.924 37.800 1.00 25.05 302 GLN A C 1
ATOM 2297 O O . GLN A 1 302 ? -10.519 56.466 38.577 1.00 24.52 302 GLN A O 1
ATOM 2303 N N . LEU A 1 303 ? -9.914 57.011 36.496 1.00 24.68 303 LEU A N 1
ATOM 2304 C CA . LEU A 1 303 ? -11.172 56.566 35.916 1.00 23.23 303 LEU A CA 1
ATOM 2305 C C . LEU A 1 303 ? -11.078 55.098 35.504 1.00 23.79 303 LEU A C 1
ATOM 2306 O O . LEU A 1 303 ? -10.032 54.466 35.645 1.00 22.18 303 LEU A O 1
ATOM 2311 N N . THR A 1 304 ? -12.177 54.553 34.997 1.00 24.13 304 THR A N 1
ATOM 2312 C CA . THR A 1 304 ? -12.188 53.164 34.564 1.00 25.61 304 THR A CA 1
ATOM 2313 C C . THR A 1 304 ? -12.592 53.087 33.097 1.00 25.01 304 THR A C 1
ATOM 2314 O O . THR A 1 304 ? -13.631 53.604 32.704 1.00 26.40 304 THR A O 1
ATOM 2318 N N . SER A 1 305 ? -11.761 52.440 32.292 1.00 22.37 305 SER A N 1
ATOM 2319 C CA . SER A 1 305 ? -12.047 52.301 30.879 1.00 22.37 305 SER A CA 1
ATOM 2320 C C . SER A 1 305 ? -13.135 51.254 30.651 1.00 23.06 305 SER A C 1
ATOM 2321 O O . SER A 1 305 ? -13.229 50.283 31.394 1.00 23.10 305 SER A O 1
ATOM 2324 N N . VAL A 1 306 ? -13.972 51.449 29.637 1.00 24.44 306 VAL A N 1
ATOM 2325 C CA . VAL A 1 306 ? -14.997 50.452 29.350 1.00 26.05 306 VAL A CA 1
ATOM 2326 C C . VAL A 1 306 ? -14.271 49.248 28.775 1.00 26.66 306 VAL A C 1
ATOM 2327 O O . VAL A 1 306 ? -14.630 48.104 29.047 1.00 29.84 306 VAL A O 1
ATOM 2331 N N . SER A 1 307 ? -13.247 49.514 27.972 1.00 25.19 307 SER A N 1
ATOM 2332 C CA . SER A 1 307 ? -12.450 48.445 27.395 1.00 24.48 307 SER A CA 1
ATOM 2333 C C . SER A 1 307 ? -11.329 48.216 28.407 1.00 24.42 307 SER A C 1
ATOM 2334 O O . SER A 1 307 ? -10.858 49.168 29.036 1.00 24.15 307 SER A O 1
ATOM 2337 N N . ARG A 1 308 ? -10.909 46.967 28.582 1.00 23.95 308 ARG A N 1
ATOM 2338 C CA . ARG A 1 308 ? -9.857 46.691 29.549 1.00 24.43 308 ARG A CA 1
ATOM 2339 C C . ARG A 1 308 ? -8.561 47.411 29.221 1.00 23.56 308 ARG A C 1
ATOM 2340 O O . ARG A 1 308 ? -7.981 47.233 28.147 1.00 25.11 308 ARG A O 1
ATOM 2348 N N . TYR A 1 309 ? -8.108 48.220 30.165 1.00 22.27 309 TYR A N 1
ATOM 2349 C CA . TYR A 1 309 ? -6.888 48.975 29.990 1.00 23.37 309 TYR A CA 1
ATOM 2350 C C . TYR A 1 309 ? -6.082 48.926 31.278 1.00 24.52 309 TYR A C 1
ATOM 2351 O O . TYR A 1 309 ? -6.641 49.005 32.372 1.00 24.09 309 TYR A O 1
ATOM 2360 N N . PRO A 1 310 ? -4.755 48.755 31.163 1.00 26.16 310 PRO A N 1
ATOM 2361 C CA . PRO A 1 310 ? -4.060 48.610 29.880 1.00 25.84 310 PRO A CA 1
ATOM 2362 C C . PRO A 1 310 ? -4.243 47.189 29.358 1.00 26.28 310 PRO A C 1
ATOM 2363 O O . PRO A 1 310 ? -4.317 46.239 30.128 1.00 26.43 310 PRO A O 1
ATOM 2367 N N . SER A 1 311 ? -4.320 47.045 28.047 1.00 27.98 311 SER A N 1
ATOM 2368 C CA . SER A 1 311 ? -4.516 45.739 27.455 1.00 28.60 311 SER A CA 1
ATOM 2369 C C . SER A 1 311 ? -4.604 45.890 25.948 1.00 30.07 311 SER A C 1
ATOM 2370 O O . SER A 1 311 ? -4.814 46.993 25.446 1.00 30.20 311 SER A O 1
ATOM 2373 N N . ASN A 1 312 ? -4.436 44.785 25.229 1.00 31.22 312 ASN A N 1
ATOM 2374 C CA . ASN A 1 312 ? -4.529 44.815 23.779 1.00 33.01 312 ASN A CA 1
ATOM 2375 C C . ASN A 1 312 ? -5.988 44.790 23.372 1.00 31.60 312 ASN A C 1
ATOM 2376 O O . ASN A 1 312 ? -6.310 44.701 22.193 1.00 31.95 312 ASN A O 1
ATOM 2389 N N . SER A 1 314 ? -7.975 47.267 24.201 1.00 25.39 314 SER A N 1
ATOM 2390 C CA . SER A 1 314 ? -8.378 48.656 24.056 1.00 22.25 314 SER A CA 1
ATOM 2391 C C . SER A 1 314 ? -7.958 49.245 22.727 1.00 22.04 314 SER A C 1
ATOM 2392 O O . SER A 1 314 ? -6.767 49.379 22.443 1.00 22.92 314 SER A O 1
ATOM 2395 N N . ALA A 1 315 ? -8.948 49.607 21.918 1.00 21.41 315 ALA A N 1
ATOM 2396 C CA . ALA A 1 315 ? -8.700 50.209 20.615 1.00 19.22 315 ALA A CA 1
ATOM 2397 C C . ALA A 1 315 ? -7.920 51.515 20.765 1.00 17.75 315 ALA A C 1
ATOM 2398 O O . ALA A 1 315 ? -7.938 52.154 21.814 1.00 15.50 315 ALA A O 1
ATOM 2400 N N . HIS A 1 316 ? -7.231 51.908 19.704 1.00 18.36 316 HIS A N 1
ATOM 2401 C CA . HIS A 1 316 ? -6.447 53.125 19.726 1.00 19.24 316 HIS A CA 1
ATOM 2402 C C . HIS A 1 316 ? -7.146 54.265 19.024 1.00 19.98 316 HIS A C 1
ATOM 2403 O O . HIS A 1 316 ? -6.661 55.391 19.037 1.00 24.04 316 HIS A O 1
ATOM 2410 N N . GLY A 1 317 ? -8.289 53.979 18.416 1.00 19.93 317 GLY A N 1
ATOM 2411 C CA . GLY A 1 317 ? -9.018 55.011 17.710 1.00 21.04 317 GLY A CA 1
ATOM 2412 C C . GLY A 1 317 ? -9.962 55.805 18.592 1.00 23.82 317 GLY A C 1
ATOM 2413 O O . GLY A 1 317 ? -10.478 56.833 18.173 1.00 23.23 317 GLY A O 1
ATOM 2414 N N . LEU A 1 318 ? -10.203 55.334 19.811 1.00 25.66 318 LEU A N 1
ATOM 2415 C CA . LEU A 1 318 ? -11.102 56.042 20.717 1.00 26.23 318 LEU A CA 1
ATOM 2416 C C . LEU A 1 318 ? -10.909 55.591 22.154 1.00 25.68 318 LEU A C 1
ATOM 2417 O O . LEU A 1 318 ? -10.157 54.671 22.436 1.00 25.68 318 LEU A O 1
ATOM 2422 N N . THR A 1 319 ? -11.617 56.253 23.055 1.00 27.52 319 THR A N 1
ATOM 2423 C CA . THR A 1 319 ? -11.577 55.933 24.468 1.00 28.93 319 THR A CA 1
ATOM 2424 C C . THR A 1 319 ? -12.996 55.920 24.976 1.00 28.54 319 THR A C 1
ATOM 2425 O O . THR A 1 319 ? -13.790 56.795 24.637 1.00 29.99 319 THR A O 1
ATOM 2429 N N . ALA A 1 320 ? -13.311 54.922 25.789 1.00 28.11 320 ALA A N 1
ATOM 2430 C CA . ALA A 1 320 ? -14.632 54.802 26.375 1.00 26.89 320 ALA A CA 1
ATOM 2431 C C . ALA A 1 320 ? -14.391 54.655 27.867 1.00 26.41 320 ALA A C 1
ATOM 2432 O O . ALA A 1 320 ? -13.958 53.605 28.337 1.00 26.62 320 ALA A O 1
ATOM 2434 N N . VAL A 1 321 ? -14.654 55.714 28.617 1.00 25.27 321 VAL A N 1
ATOM 2435 C CA . VAL A 1 321 ? -14.443 55.652 30.048 1.00 24.29 321 VAL A CA 1
ATOM 2436 C C . VAL A 1 321 ? -15.715 55.929 30.829 1.00 25.60 321 VAL A C 1
ATOM 2437 O O . VAL A 1 321 ? -16.497 56.816 30.469 1.00 25.73 321 VAL A O 1
ATOM 2441 N N . TYR A 1 322 ? -15.920 55.154 31.891 1.00 24.25 322 TYR A N 1
ATOM 2442 C CA . TYR A 1 322 ? -17.089 55.322 32.734 1.00 24.94 322 TYR A CA 1
ATOM 2443 C C . TYR A 1 322 ? -16.936 56.625 33.490 1.00 26.58 322 TYR A C 1
ATOM 2444 O O . TYR A 1 322 ? -15.822 57.027 33.822 1.00 28.54 322 TYR A O 1
ATOM 2453 N N . VAL A 1 323 ? -18.056 57.278 33.767 1.00 27.51 323 VAL A N 1
ATOM 2454 C CA . VAL A 1 323 ? -18.042 58.539 34.484 1.00 29.03 323 VAL A CA 1
ATOM 2455 C C . VAL A 1 323 ? -19.329 58.659 35.290 1.00 31.62 323 VAL A C 1
ATOM 2456 O O . VAL A 1 323 ? -20.353 58.097 34.910 1.00 32.97 323 VAL A O 1
ATOM 2460 N N . ALA A 1 324 ? -19.271 59.381 36.406 1.00 34.33 324 ALA A N 1
ATOM 2461 C CA . ALA A 1 324 ? -20.429 59.557 37.283 1.00 36.41 324 ALA A CA 1
ATOM 2462 C C . ALA A 1 324 ? -21.621 60.170 36.559 1.00 38.45 324 ALA A C 1
ATOM 2463 O O . ALA A 1 324 ? -22.723 59.608 36.558 1.00 37.81 324 ALA A O 1
ATOM 2465 N N . ASP A 1 325 ? -21.399 61.331 35.954 1.00 39.33 325 ASP A N 1
ATOM 2466 C CA . ASP A 1 325 ? -22.457 62.011 35.226 1.00 41.18 325 ASP A CA 1
ATOM 2467 C C . ASP A 1 325 ? -21.996 62.348 33.804 1.00 39.69 325 ASP A C 1
ATOM 2468 O O . ASP A 1 325 ? -21.520 63.454 33.528 1.00 39.94 325 ASP A O 1
ATOM 2473 N N . PRO A 1 326 ? -22.124 61.382 32.883 1.00 37.86 326 PRO A N 1
ATOM 2474 C CA . PRO A 1 326 ? -21.726 61.562 31.487 1.00 36.44 326 PRO A CA 1
ATOM 2475 C C . PRO A 1 326 ? -22.331 62.812 30.846 1.00 34.96 326 PRO A C 1
ATOM 2476 O O . PRO A 1 326 ? -21.623 63.596 30.215 1.00 33.62 326 PRO A O 1
ATOM 2480 N N . PRO A 1 327 ? -23.650 63.012 30.997 1.00 34.48 327 PRO A N 1
ATOM 2481 C CA . PRO A 1 327 ? -24.292 64.194 30.409 1.00 34.28 327 PRO A CA 1
ATOM 2482 C C . PRO A 1 327 ? -23.602 65.489 30.836 1.00 33.49 327 PRO A C 1
ATOM 2483 O O . PRO A 1 327 ? -23.294 66.340 30.010 1.00 32.73 327 PRO A O 1
ATOM 2487 N N . ASP A 1 328 ? -23.349 65.624 32.132 1.00 33.26 328 ASP A N 1
ATOM 2488 C CA . ASP A 1 328 ? -22.693 66.813 32.655 1.00 32.56 328 ASP A CA 1
ATOM 2489 C C . ASP A 1 328 ? -21.308 67.018 32.058 1.00 30.16 328 ASP A C 1
ATOM 2490 O O . ASP A 1 328 ? -20.962 68.126 31.663 1.00 29.27 328 ASP A O 1
ATOM 2495 N N . VAL A 1 329 ? -20.508 65.958 32.008 1.00 28.75 329 VAL A N 1
ATOM 2496 C CA . VAL A 1 329 ? -19.168 66.061 31.438 1.00 26.20 329 VAL A CA 1
ATOM 2497 C C . VAL A 1 329 ? -19.271 66.485 29.976 1.00 24.57 329 VAL A C 1
ATOM 2498 O O . VAL A 1 329 ? -18.562 67.381 29.525 1.00 24.55 329 VAL A O 1
ATOM 2502 N N . ILE A 1 330 ? -20.172 65.847 29.241 1.00 22.84 330 ILE A N 1
ATOM 2503 C CA . ILE A 1 330 ? -20.374 66.170 27.834 1.00 23.36 330 ILE A CA 1
ATOM 2504 C C . ILE A 1 330 ? -20.850 67.610 27.647 1.00 23.20 330 ILE A C 1
ATOM 2505 O O . ILE A 1 330 ? -20.363 68.331 26.778 1.00 25.05 330 ILE A O 1
ATOM 2510 N N . ALA A 1 331 ? -21.805 68.024 28.467 1.00 21.90 331 ALA A N 1
ATOM 2511 C CA . ALA A 1 331 ? -22.346 69.367 28.375 1.00 20.32 331 ALA A CA 1
ATOM 2512 C C . ALA A 1 331 ? -21.266 70.375 28.709 1.00 20.68 331 ALA A C 1
ATOM 2513 O O . ALA A 1 331 ? -21.162 71.426 28.080 1.00 22.99 331 ALA A O 1
ATOM 2515 N N . PHE A 1 332 ? -20.461 70.046 29.708 1.00 21.02 332 PHE A N 1
ATOM 2516 C CA . PHE A 1 332 ? -19.396 70.930 30.138 1.00 21.54 332 PHE A CA 1
ATOM 2517 C C . PHE A 1 332 ? -18.392 71.138 29.022 1.00 21.72 332 PHE A C 1
ATOM 2518 O O . PHE A 1 332 ? -17.993 72.268 28.744 1.00 22.69 332 PHE A O 1
ATOM 2526 N N . LEU A 1 333 ? -17.969 70.051 28.387 1.00 21.12 333 LEU A N 1
ATOM 2527 C CA . LEU A 1 333 ? -17.014 70.178 27.302 1.00 21.06 333 LEU A CA 1
ATOM 2528 C C . LEU A 1 333 ? -17.645 70.965 26.160 1.00 21.24 333 LEU A C 1
ATOM 2529 O O . LEU A 1 333 ? -17.003 71.827 25.560 1.00 20.71 333 LEU A O 1
ATOM 2534 N N . LYS A 1 334 ? -18.911 70.679 25.877 1.00 20.50 334 LYS A N 1
ATOM 2535 C CA . LYS A 1 334 ? -19.612 71.362 24.805 1.00 21.27 334 LYS A CA 1
ATOM 2536 C C . LYS A 1 334 ? -19.543 72.877 24.996 1.00 22.75 334 LYS A C 1
ATOM 2537 O O . LYS A 1 334 ? -19.095 73.611 24.109 1.00 22.83 334 LYS A O 1
ATOM 2543 N N . SER A 1 335 ? -19.980 73.334 26.162 1.00 23.62 335 SER A N 1
ATOM 2544 C CA . SER A 1 335 ? -19.993 74.757 26.459 1.00 25.29 335 SER A CA 1
ATOM 2545 C C . SER A 1 335 ? -18.668 75.407 26.115 1.00 24.49 335 SER A C 1
ATOM 2546 O O . SER A 1 335 ? -18.633 76.581 25.753 1.00 25.74 335 SER A O 1
ATOM 2549 N N . HIS A 1 336 ? -17.581 74.644 26.225 1.00 23.36 336 HIS A N 1
ATOM 2550 C CA . HIS A 1 336 ? -16.257 75.170 25.921 1.00 21.51 336 HIS A CA 1
ATOM 2551 C C . HIS A 1 336 ? -15.723 74.809 24.530 1.00 21.30 336 HIS A C 1
ATOM 2552 O O . HIS A 1 336 ? -14.507 74.754 24.309 1.00 19.74 336 HIS A O 1
ATOM 2559 N N . GLY A 1 337 ? -16.643 74.561 23.601 1.00 19.23 337 GLY A N 1
ATOM 2560 C CA . GLY A 1 337 ? -16.264 74.258 22.237 1.00 18.99 337 GLY A CA 1
ATOM 2561 C C . GLY A 1 337 ? -15.685 72.894 21.919 1.00 19.27 337 GLY A C 1
ATOM 2562 O O . GLY A 1 337 ? -14.868 72.777 21.000 1.00 20.29 337 GLY A O 1
ATOM 2563 N N . VAL A 1 338 ? -16.092 71.862 22.651 1.00 17.64 338 VAL A N 1
ATOM 2564 C CA . VAL A 1 338 ? -15.583 70.526 22.383 1.00 15.08 338 VAL A CA 1
ATOM 2565 C C . VAL A 1 338 ? -16.684 69.497 22.425 1.00 16.11 338 VAL A C 1
ATOM 2566 O O . VAL A 1 338 ? -17.448 69.424 23.383 1.00 17.34 338 VAL A O 1
ATOM 2570 N N . VAL A 1 339 ? -16.764 68.696 21.372 1.00 16.04 339 VAL A N 1
ATOM 2571 C CA . VAL A 1 339 ? -17.800 67.688 21.291 1.00 16.52 339 VAL A CA 1
ATOM 2572 C C . VAL A 1 339 ? -17.300 66.269 21.470 1.00 17.57 339 VAL A C 1
ATOM 2573 O O . VAL A 1 339 ? -16.492 65.784 20.683 1.00 19.68 339 VAL A O 1
ATOM 2577 N N . ILE A 1 340 ? -17.771 65.609 22.519 1.00 16.65 340 ILE A N 1
ATOM 2578 C CA . ILE A 1 340 ? -17.410 64.223 22.744 1.00 15.94 340 ILE A CA 1
ATOM 2579 C C . ILE A 1 340 ? -18.747 63.504 22.718 1.00 15.96 340 ILE A C 1
ATOM 2580 O O . ILE A 1 340 ? -19.797 64.146 22.630 1.00 14.58 340 ILE A O 1
ATOM 2585 N N . ALA A 1 341 ? -18.726 62.183 22.789 1.00 15.08 341 ALA A N 1
ATOM 2586 C CA . ALA A 1 341 ? -19.969 61.443 22.709 1.00 15.47 341 ALA A CA 1
ATOM 2587 C C . ALA A 1 341 ? -20.453 60.709 23.954 1.00 17.03 341 ALA A C 1
ATOM 2588 O O . ALA A 1 341 ? -19.720 60.531 24.936 1.00 16.05 341 ALA A O 1
ATOM 2590 N N . GLY A 1 342 ? -21.717 60.289 23.876 1.00 18.80 342 GLY A N 1
ATOM 2591 C CA . GLY A 1 342 ? -22.359 59.540 24.933 1.00 18.79 342 GLY A CA 1
ATOM 2592 C C . GLY A 1 342 ? -22.091 58.063 24.711 1.00 22.50 342 GLY A C 1
ATOM 2593 O O . GLY A 1 342 ? -21.276 57.695 23.862 1.00 20.92 342 GLY A O 1
ATOM 2594 N N . GLY A 1 343 ? -22.816 57.218 25.438 1.00 25.93 343 GLY A N 1
ATOM 2595 C CA . GLY A 1 343 ? -22.606 55.784 25.368 1.00 30.63 343 GLY A CA 1
ATOM 2596 C C . GLY A 1 343 ? -23.124 54.846 24.285 1.00 33.92 343 GLY A C 1
ATOM 2597 O O . GLY A 1 343 ? -22.428 53.893 23.942 1.00 36.19 343 GLY A O 1
ATOM 2598 N N . ILE A 1 344 ? -24.311 55.062 23.738 1.00 34.28 344 ILE A N 1
ATOM 2599 C CA . ILE A 1 344 ? -24.826 54.130 22.725 1.00 36.55 344 ILE A CA 1
ATOM 2600 C C . ILE A 1 344 ? -24.519 52.630 23.002 1.00 37.42 344 ILE A C 1
ATOM 2601 O O . ILE A 1 344 ? -23.671 52.022 22.350 1.00 37.01 344 ILE A O 1
ATOM 2606 N N . HIS A 1 345 ? -25.212 52.042 23.974 1.00 39.22 345 HIS A N 1
ATOM 2607 C CA . HIS A 1 345 ? -25.041 50.627 24.310 1.00 40.69 345 HIS A CA 1
ATOM 2608 C C . HIS A 1 345 ? -26.258 50.161 25.077 1.00 42.74 345 HIS A C 1
ATOM 2609 O O . HIS A 1 345 ? -26.669 50.798 26.040 1.00 43.63 345 HIS A O 1
ATOM 2616 N N . LYS A 1 346 ? -26.820 49.038 24.652 1.00 46.18 346 LYS A N 1
ATOM 2617 C CA . LYS A 1 346 ? -28.013 48.470 25.275 1.00 49.05 346 LYS A CA 1
ATOM 2618 C C . LYS A 1 346 ? -27.975 48.386 26.799 1.00 48.53 346 LYS A C 1
ATOM 2619 O O . LYS A 1 346 ? -29.014 48.489 27.451 1.00 48.71 346 LYS A O 1
ATOM 2625 N N . ASP A 1 347 ? -26.789 48.212 27.374 1.00 48.16 347 ASP A N 1
ATOM 2626 C CA . ASP A 1 347 ? -26.685 48.093 28.827 1.00 48.15 347 ASP A CA 1
ATOM 2627 C C . ASP A 1 347 ? -26.023 49.250 29.578 1.00 46.73 347 ASP A C 1
ATOM 2628 O O . ASP A 1 347 ? -26.677 49.939 30.363 1.00 46.74 347 ASP A O 1
ATOM 2633 N N . ILE A 1 348 ? -24.730 49.453 29.347 1.00 45.05 348 ILE A N 1
ATOM 2634 C CA . ILE A 1 348 ? -23.990 50.512 30.028 1.00 43.71 348 ILE A CA 1
ATOM 2635 C C . ILE A 1 348 ? -24.214 51.884 29.408 1.00 42.58 348 ILE A C 1
ATOM 2636 O O . ILE A 1 348 ? -23.672 52.881 29.876 1.00 42.37 348 ILE A O 1
ATOM 2641 N N . GLY A 1 349 ? -25.029 51.920 28.360 1.00 42.56 349 GLY A N 1
ATOM 2642 C CA . GLY A 1 349 ? -25.332 53.154 27.652 1.00 42.93 349 GLY A CA 1
ATOM 2643 C C . GLY A 1 349 ? -25.133 54.507 28.325 1.00 42.23 349 GLY A C 1
ATOM 2644 O O . GLY A 1 349 ? -24.274 55.275 27.909 1.00 42.86 349 GLY A O 1
ATOM 2645 N N . PRO A 1 350 ? -25.908 54.841 29.364 1.00 42.38 350 PRO A N 1
ATOM 2646 C CA . PRO A 1 350 ? -25.710 56.150 29.993 1.00 41.79 350 PRO A CA 1
ATOM 2647 C C . PRO A 1 350 ? -24.679 56.215 31.121 1.00 40.25 350 PRO A C 1
ATOM 2648 O O . PRO A 1 350 ? -24.654 57.183 31.884 1.00 41.09 350 PRO A O 1
ATOM 2652 N N . LYS A 1 351 ? -23.815 55.216 31.222 1.00 37.57 351 LYS A N 1
ATOM 2653 C CA . LYS A 1 351 ? -22.848 55.216 32.307 1.00 35.84 351 LYS A CA 1
ATOM 2654 C C . LYS A 1 351 ? -21.447 55.646 31.922 1.00 33.95 351 LYS A C 1
ATOM 2655 O O . LYS A 1 351 ? -20.550 55.652 32.768 1.00 33.36 351 LYS A O 1
ATOM 2661 N N . TYR A 1 352 ? -21.252 56.023 30.661 1.00 30.86 352 TYR A N 1
ATOM 2662 C CA . TYR A 1 352 ? -19.922 56.429 30.215 1.00 27.71 352 TYR A CA 1
ATOM 2663 C C . TYR A 1 352 ? -19.921 57.423 29.055 1.00 25.88 352 TYR A C 1
ATOM 2664 O O . TYR A 1 352 ? -20.972 57.747 28.498 1.00 27.77 352 TYR A O 1
ATOM 2673 N N . ILE A 1 353 ? -18.728 57.900 28.705 1.00 23.34 353 ILE A N 1
ATOM 2674 C CA . ILE A 1 353 ? -18.543 58.851 27.610 1.00 22.79 353 ILE A CA 1
ATOM 2675 C C . ILE A 1 353 ? -17.557 58.291 26.588 1.00 23.37 353 ILE A C 1
ATOM 2676 O O . ILE A 1 353 ? -16.865 57.308 26.860 1.00 24.93 353 ILE A O 1
ATOM 2681 N N . ARG A 1 354 ? -17.486 58.920 25.418 1.00 22.11 354 ARG A N 1
ATOM 2682 C CA . ARG A 1 354 ? -16.561 58.472 24.386 1.00 21.51 354 ARG A CA 1
ATOM 2683 C C . ARG A 1 354 ? -15.848 59.618 23.686 1.00 21.93 354 ARG A C 1
ATOM 2684 O O . ARG A 1 354 ? -16.466 60.624 23.349 1.00 21.24 354 ARG A O 1
ATOM 2692 N N . ILE A 1 355 ? -14.542 59.453 23.473 1.00 22.83 355 ILE A N 1
ATOM 2693 C CA . ILE A 1 355 ? -13.729 60.470 22.815 1.00 24.21 355 ILE A CA 1
ATOM 2694 C C . ILE A 1 355 ? -13.086 59.898 21.561 1.00 26.74 355 ILE A C 1
ATOM 2695 O O . ILE A 1 355 ? -12.709 58.730 21.530 1.00 28.43 355 ILE A O 1
ATOM 2700 N N . GLY A 1 356 ? -12.930 60.746 20.547 1.00 28.46 356 GLY A N 1
ATOM 2701 C CA . GLY A 1 356 ? -12.373 60.328 19.275 1.00 27.02 356 GLY A CA 1
ATOM 2702 C C . GLY A 1 356 ? -10.902 60.007 19.078 1.00 28.67 356 GLY A C 1
ATOM 2703 O O . GLY A 1 356 ? -10.499 58.846 19.097 1.00 32.33 356 GLY A O 1
ATOM 2704 N N . HIS A 1 357 ? -10.092 61.033 18.884 1.00 27.12 357 HIS A N 1
ATOM 2705 C CA . HIS A 1 357 ? -8.658 60.879 18.599 1.00 26.37 357 HIS A CA 1
ATOM 2706 C C . HIS A 1 357 ? -8.277 59.893 17.486 1.00 25.42 357 HIS A C 1
ATOM 2707 O O . HIS A 1 357 ? -7.698 58.839 17.716 1.00 26.29 357 HIS A O 1
ATOM 2722 N N . GLY A 1 359 ? -7.188 60.070 12.968 1.00 22.66 359 GLY A N 1
ATOM 2723 C CA . GLY A 1 359 ? -6.777 60.927 11.876 1.00 21.81 359 GLY A CA 1
ATOM 2724 C C . GLY A 1 359 ? -5.900 62.076 12.307 1.00 22.22 359 GLY A C 1
ATOM 2725 O O . GLY A 1 359 ? -5.130 61.957 13.246 1.00 24.76 359 GLY A O 1
ATOM 2726 N N . VAL A 1 360 ? -6.028 63.197 11.616 1.00 22.18 360 VAL A N 1
ATOM 2727 C CA . VAL A 1 360 ? -5.242 64.383 11.906 1.00 22.75 360 VAL A CA 1
ATOM 2728 C C . VAL A 1 360 ? -5.217 64.754 13.387 1.00 22.77 360 VAL A C 1
ATOM 2729 O O . VAL A 1 360 ? -4.243 65.311 13.879 1.00 21.40 360 VAL A O 1
ATOM 2733 N N . THR A 1 361 ? -6.281 64.453 14.112 1.00 23.65 361 THR A N 1
ATOM 2734 C CA . THR A 1 361 ? -6.284 64.833 15.506 1.00 24.60 361 THR A CA 1
ATOM 2735 C C . THR A 1 361 ? -5.431 63.894 16.355 1.00 24.46 361 THR A C 1
ATOM 2736 O O . THR A 1 361 ? -4.966 64.271 17.427 1.00 26.50 361 THR A O 1
ATOM 2740 N N . ALA A 1 362 ? -5.194 62.686 15.863 1.00 25.29 362 ALA A N 1
ATOM 2741 C CA . ALA A 1 362 ? -4.360 61.720 16.582 1.00 26.87 362 ALA A CA 1
ATOM 2742 C C . ALA A 1 362 ? -2.916 61.897 16.122 1.00 28.99 362 ALA A C 1
ATOM 2743 O O . ALA A 1 362 ? -1.983 61.887 16.929 1.00 29.31 362 ALA A O 1
ATOM 2745 N N . CYS A 1 363 ? -2.749 62.030 14.809 1.00 30.16 363 CYS A N 1
ATOM 2746 C CA . CYS A 1 363 ? -1.449 62.237 14.191 1.00 32.46 363 CYS A CA 1
ATOM 2747 C C . CYS A 1 363 ? -1.343 63.749 14.170 1.00 35.47 363 CYS A C 1
ATOM 2748 O O . CYS A 1 363 ? -2.202 64.421 14.731 1.00 38.40 363 CYS A O 1
ATOM 2751 N N . ASN A 1 364 ? -0.322 64.300 13.531 1.00 37.28 364 ASN A N 1
ATOM 2752 C CA . ASN A 1 364 ? -0.204 65.756 13.484 1.00 40.55 364 ASN A CA 1
ATOM 2753 C C . ASN A 1 364 ? -0.129 66.276 14.915 1.00 41.50 364 ASN A C 1
ATOM 2754 O O . ASN A 1 364 ? -1.126 66.740 15.473 1.00 40.47 364 ASN A O 1
ATOM 2759 N N . LYS A 1 365 ? 1.062 66.204 15.501 1.00 43.50 365 LYS A N 1
ATOM 2760 C CA . LYS A 1 365 ? 1.256 66.639 16.875 1.00 44.67 365 LYS A CA 1
ATOM 2761 C C . LYS A 1 365 ? 1.264 68.148 17.079 1.00 43.37 365 LYS A C 1
ATOM 2762 O O . LYS A 1 365 ? 1.942 68.657 17.970 1.00 44.63 365 LYS A O 1
ATOM 2768 N N . ASN A 1 366 ? 0.511 68.867 16.259 1.00 41.70 366 ASN A N 1
ATOM 2769 C CA . ASN A 1 366 ? 0.434 70.310 16.410 1.00 40.88 366 ASN A CA 1
ATOM 2770 C C . ASN A 1 366 ? -0.963 70.716 16.837 1.00 39.04 366 ASN A C 1
ATOM 2771 O O . ASN A 1 366 ? -1.167 71.820 17.343 1.00 37.25 366 ASN A O 1
ATOM 2776 N N . LEU A 1 367 ? -1.919 69.812 16.636 1.00 36.76 367 LEU A N 1
ATOM 2777 C CA . LEU A 1 367 ? -3.302 70.055 17.029 1.00 34.79 367 LEU A CA 1
ATOM 2778 C C . LEU A 1 367 ? -3.419 69.817 18.546 1.00 33.57 367 LEU A C 1
ATOM 2779 O O . LEU A 1 367 ? -3.196 68.706 19.030 1.00 31.89 367 LEU A O 1
ATOM 2784 N N . PRO A 1 368 ? -3.757 70.870 19.315 1.00 33.22 368 PRO A N 1
ATOM 2785 C CA . PRO A 1 368 ? -3.898 70.787 20.776 1.00 30.83 368 PRO A CA 1
ATOM 2786 C C . PRO A 1 368 ? -5.237 70.195 21.193 1.00 28.83 368 PRO A C 1
ATOM 2787 O O . PRO A 1 368 ? -5.555 70.124 22.373 1.00 29.48 368 PRO A O 1
ATOM 2791 N N . TYR A 1 369 ? -6.012 69.774 20.204 1.00 27.27 369 TYR A N 1
ATOM 2792 C CA . TYR A 1 369 ? -7.332 69.198 20.412 1.00 26.82 369 TYR A CA 1
ATOM 2793 C C . TYR A 1 369 ? -7.478 68.267 21.611 1.00 27.06 369 TYR A C 1
ATOM 2794 O O . TYR A 1 369 ? -8.358 68.446 22.451 1.00 26.57 369 TYR A O 1
ATOM 2811 N N . LYS A 1 371 ? -5.062 67.535 24.090 1.00 32.33 371 LYS A N 1
ATOM 2812 C CA . LYS A 1 371 ? -4.543 68.013 25.364 1.00 33.94 371 LYS A CA 1
ATOM 2813 C C . LYS A 1 371 ? -5.679 68.821 25.992 1.00 33.39 371 LYS A C 1
ATOM 2814 O O . LYS A 1 371 ? -6.005 68.631 27.164 1.00 31.55 371 LYS A O 1
ATOM 2820 N N . ASN A 1 372 ? -6.293 69.697 25.195 1.00 32.80 372 ASN A N 1
ATOM 2821 C CA . ASN A 1 372 ? -7.410 70.520 25.662 1.00 32.70 372 ASN A CA 1
ATOM 2822 C C . ASN A 1 372 ? -8.601 69.676 26.074 1.00 29.55 372 ASN A C 1
ATOM 2823 O O . ASN A 1 372 ? -9.302 70.008 27.027 1.00 28.60 372 ASN A O 1
ATOM 2828 N N . CYS A 1 373 ? -8.838 68.591 25.347 1.00 26.29 373 CYS A N 1
ATOM 2829 C CA . CYS A 1 373 ? -9.959 67.723 25.664 1.00 23.65 373 CYS A CA 1
ATOM 2830 C C . CYS A 1 373 ? -9.771 67.179 27.067 1.00 22.66 373 CYS A C 1
ATOM 2831 O O . CYS A 1 373 ? -10.664 67.277 27.905 1.00 24.10 373 CYS A O 1
ATOM 2834 N N . PHE A 1 374 ? -8.601 66.612 27.322 1.00 21.31 374 PHE A N 1
ATOM 2835 C CA . PHE A 1 374 ? -8.311 66.064 28.639 1.00 22.15 374 PHE A CA 1
ATOM 2836 C C . PHE A 1 374 ? -8.394 67.137 29.727 1.00 21.30 374 PHE A C 1
ATOM 2837 O O . PHE A 1 374 ? -9.022 66.925 30.759 1.00 20.79 374 PHE A O 1
ATOM 2845 N N . ASP A 1 375 ? -7.770 68.290 29.488 1.00 21.51 375 ASP A N 1
ATOM 2846 C CA . ASP A 1 375 ? -7.799 69.383 30.452 1.00 21.65 375 ASP A CA 1
ATOM 2847 C C . ASP A 1 375 ? -9.232 69.687 30.855 1.00 21.47 375 ASP A C 1
ATOM 2848 O O . ASP A 1 375 ? -9.528 69.899 32.032 1.00 20.89 375 ASP A O 1
ATOM 2853 N N . LEU A 1 376 ? -10.121 69.690 29.870 1.00 21.85 376 LEU A N 1
ATOM 2854 C CA . LEU A 1 376 ? -11.525 69.963 30.114 1.00 22.03 376 LEU A CA 1
ATOM 2855 C C . LEU A 1 376 ? -12.212 68.861 30.911 1.00 23.70 376 LEU A C 1
ATOM 2856 O O . LEU A 1 376 ? -12.950 69.153 31.859 1.00 24.82 376 LEU A O 1
ATOM 2861 N N . ILE A 1 377 ? -11.987 67.601 30.540 1.00 23.69 377 ILE A N 1
ATOM 2862 C CA . ILE A 1 377 ? -12.608 66.503 31.275 1.00 23.83 377 ILE A CA 1
ATOM 2863 C C . ILE A 1 377 ? -12.091 66.562 32.705 1.00 26.31 377 ILE A C 1
ATOM 2864 O O . ILE A 1 377 ? -12.842 66.382 33.662 1.00 26.91 377 ILE A O 1
ATOM 2869 N N . LYS A 1 378 ? -10.794 66.825 32.825 1.00 28.40 378 LYS A N 1
ATOM 2870 C CA . LYS A 1 378 ? -10.116 66.946 34.109 1.00 30.28 378 LYS A CA 1
ATOM 2871 C C . LYS A 1 378 ? -10.886 67.952 34.961 1.00 32.17 378 LYS A C 1
ATOM 2872 O O . LYS A 1 378 ? -11.201 67.689 36.115 1.00 31.90 378 LYS A O 1
ATOM 2878 N N . LEU A 1 379 ? -11.190 69.104 34.367 1.00 34.14 379 LEU A N 1
ATOM 2879 C CA . LEU A 1 379 ? -11.922 70.170 35.036 1.00 35.37 379 LEU A CA 1
ATOM 2880 C C . LEU A 1 379 ? -13.385 69.814 35.247 1.00 37.30 379 LEU A C 1
ATOM 2881 O O . LEU A 1 379 ? -13.997 70.225 36.233 1.00 37.98 379 LEU A O 1
ATOM 2886 N N . ALA A 1 380 ? -13.952 69.069 34.307 1.00 39.13 380 ALA A N 1
ATOM 2887 C CA . ALA A 1 380 ? -15.349 68.679 34.400 1.00 41.42 380 ALA A CA 1
ATOM 2888 C C . ALA A 1 380 ? -15.590 67.834 35.648 1.00 43.90 380 ALA A C 1
ATOM 2889 O O . ALA A 1 380 ? -16.631 67.951 36.298 1.00 45.21 380 ALA A O 1
ATOM 2891 N N . LEU A 1 381 ? -14.622 66.988 35.983 1.00 45.28 381 LEU A N 1
ATOM 2892 C CA . LEU A 1 381 ? -14.739 66.116 37.141 1.00 47.17 381 LEU A CA 1
ATOM 2893 C C . LEU A 1 381 ? -14.420 66.830 38.447 1.00 50.34 381 LEU A C 1
ATOM 2894 O O . LEU A 1 381 ? -14.465 66.223 39.510 1.00 51.32 381 LEU A O 1
ATOM 2899 N N . GLN A 1 382 ? -14.103 68.119 38.356 1.00 53.94 382 GLN A N 1
ATOM 2900 C CA . GLN A 1 382 ? -13.774 68.941 39.522 1.00 57.48 382 GLN A CA 1
ATOM 2901 C C . GLN A 1 382 ? -15.022 69.285 40.339 1.00 59.63 382 GLN A C 1
ATOM 2902 O O . GLN A 1 382 ? -14.946 69.472 41.554 1.00 60.56 382 GLN A O 1
ATOM 2908 N N . ARG A 1 383 ? -16.168 69.370 39.669 1.00 60.91 383 ARG A N 1
ATOM 2909 C CA . ARG A 1 383 ? -17.422 69.690 40.343 1.00 61.82 383 ARG A CA 1
ATOM 2910 C C . ARG A 1 383 ? -18.049 68.416 40.917 1.00 62.53 383 ARG A C 1
ATOM 2911 O O . ARG A 1 383 ? -17.448 67.335 40.734 1.00 62.53 383 ARG A O 1
ATOM 2919 N N . LYS A 1 384 ? -19.130 68.510 41.540 1.00 63.14 384 LYS A N 1
#

CATH classification: 3.90.1150.10 (+1 more: 3.40.640.10)

B-factor: mean 26.27, std 9.77, range [8.59, 80.14]

GO terms:
  GO:0008453 L-alanine:glyoxylate transaminase activity (F, IDA)
  GO:0006545 glycine biosynthetic process (P, IDA)
  GO:0005739 mitochondrion (C, HDA)
  GO:0005829 cytosol (C, HDA)
  GO:0008453 L-alanine:glyoxylate transaminase activity (F, IMP)

Radius of gyration: 20.43 Å; Cα contacts (8 Å, |Δi|>4): 826; chains: 1; bounding box: 36×60×59 Å

Foldseek 3Di:
DDAFAEWAQWQHAFDPQLVVLLVDDDDAQQDLVLLVLVLLLFCLLCVLLQHDVVLVKGKDKFFDFLVLLLVLVLLLQQAPQRPFQEEEQFDQFDVSVVSQVSNVVSPGDYDYAYPPAHQEGGDLVVLLVVCAVDPHQAYEDAQADSLQLAGDDLQSNLVSCCVRPVNHAYEYSCQADRQAHDHHCVVSVHAKYKYFCRGNLRADGTMIIMMGGPSSCRSPPCVRRNHGPDAPSRCNQCRVCVCSNVSRGDDDDDGPSSRSSSSSVSSCVSPVVHSVVSNVLLQVCCVVVCCVCVVVVWAWSHDPPDSRHSFKTKTFDDFQVQLQVQS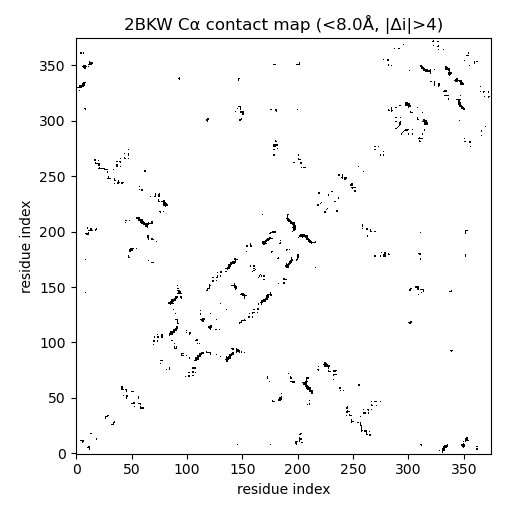VVVRYHWAFRPGPPCGRGITMTGANCNSPVVPDVNCVSSVSSSVSNVD

InterPro domains:
  IPR000192 Aminotransferase class V domain [PF00266] (41-345)
  IPR015421 Pyridoxal phosphate-dependent transferase, major domain [G3DSA:3.40.640.10] (17-282)
  IPR015422 Pyridoxal phosphate-dependent transferase, small domain [G3DSA:3.90.1150.10] (8-365)
  IPR015424 Pyridoxal phosphate-dependent transferase [SSF53383] (7-361)
  IPR024169 Serine-pyruvate aminotransferase/2-aminoethylphosphonate-pyruvate transaminase [PIRSF000524] (6-370)

Solvent-accessible surface area: 15132 Å² total

Organism: Saccharomyces cerevisiae (strain ATCC 204508 / S288c) (NCBI:txid559292)

Secondary structure (P-SEA, 3-state):
cccccccccccccccccccccccccccccccaaaaaaaaaaaaaaaaaacccccccbbbbbccccaaaaaaaaaaaaacccccccbbbbbcccaaaaaaaaaaaaaccbbbbbbcccccccccaaaaaaaaaaccccbbbbccccccccccccaaaaaaaaaccccccbbbbcccccccccccccccccccbbbbbccccccccccbbbbbbccccccccccccbbbbcccccccccccccccccccccccccccaaaaaaaaaaaaaaaaaacaaaaaaaaaccaaaaaaacccccccccccccccccccbbbbbcccaaaaaaaaaaacbbbbccccccccccccccccccccccccccccaaaaaaaaaacc

Sequence (375 aa):
KSVDTLLIPGPIILSGAVQKALDVPSLGHTSPEFVSIFQRVLKNTRAVFKSAAASKSQPFVLAGSGTLGWDIFASNFILSKAPNKNVLVVSTGTFSDRFADCLRSYGAQVDVVRPLKIGESVPLELITEKLSQNSYGAVTVTHVDTSTAVLSDLKAISQAIKQTSPETFFVVDAVCSIGCEEFEFDEWGVDFALTASQKAIGAPAGLSISLCSSRFDYALNDSKNGHVHGYFSSLRRWTPIENYEAGKGAYFATPPVQLINSLDVALKEILEEGLHKRWDLHRESDWFKDSLVNGLQLTSVSRYPSNSAHGLTAVYVADPPDVIAFLKSHGVVIAGGIHKDIGPKYIRIGHGVTACNKNLPYKNCFDLIKLALQR